Protein AF-A0A4S4N003-F1 (afdb_monomer_lite)

Radius of gyration: 46.29 Å; chains: 1; bounding box: 97×116×156 Å

Secondary structure (DSSP, 8-state):
---------PPPPTTS-----PPPPSSHHHHHHHHHHHHHHHHHHHHHHHHHHHSS-S--TT---THHHHHHHHHHHHHHHHHHHTT--PPPPHHHHHHHHTT--HHHHHHHHHHHHHHHHHHHHHHHHHHHHHHHHHHHHHHHH-GGGHHHHTT--------------------S-----------SHHHHHHHHHS-GGGS-HHHHHHHHHHHHHHHHHHHH-TT----SSS-GGGHHHHHHHHHHHTTSHHHHHHHTSHHHHHHHHHHHHHGGG-HHHHHHHHHHHHHHHHH-HHHHHHHHSTTT-HHHHHHHHHHHHHHHHHHHHHHHTS-GGGSS-SSS--------SSSS---TTSS--GGGGGGHHHHHHHHHHSPPPSSSSS-TTHHHHHHHHHHS---TTTHHHHS---S---------------------------------------------HHHHHHHHHHHGGG---------HHHHHHHHHHHHHHHHS-TT--TT-HHHHHHHHHH-SS-HHHHHHHHHHHHHHHHHH-HHHHHHHHHHHS-TT---SS-GGG-SSHHHHHHHHHH-SS-HHHHHHHHHHHHHHTTT-HHHHHHHH-HHHHHHHHHHTT--PPPPSS---SS-SB-TTSPBBPTTTSSB----------HHHHHHHHHHHHHHHHHHHHTTSS-GGG-HHHHHHHTT---

InterPro domains:
  IPR019145 Mediator complex, subunit Med10 [PF09748] (43-151)
  IPR019318 Guanine nucleotide exchange factor, Ric8 [PF10165] (312-704)
  IPR019318 Guanine nucleotide exchange factor, Ric8 [PTHR12425] (317-693)

Structure (mmCIF, N/CA/C/O backbone):
data_AF-A0A4S4N003-F1
#
_entry.id   AF-A0A4S4N003-F1
#
loop_
_atom_site.group_PDB
_atom_site.id
_atom_site.type_symbol
_atom_site.label_atom_id
_atom_site.label_alt_id
_atom_site.label_comp_id
_atom_site.label_asym_id
_atom_site.label_entity_id
_atom_site.label_seq_id
_atom_site.pdbx_PDB_ins_code
_atom_site.Cartn_x
_atom_site.Cartn_y
_atom_site.Cartn_z
_atom_site.occupancy
_atom_site.B_iso_or_equiv
_atom_site.auth_seq_id
_atom_site.auth_comp_id
_atom_site.auth_asym_id
_atom_site.auth_atom_id
_atom_site.pdbx_PDB_model_num
ATOM 1 N N . MET A 1 1 ? -37.767 -47.906 90.996 1.00 31.19 1 MET A N 1
ATOM 2 C CA . MET A 1 1 ? -36.639 -46.975 91.185 1.00 31.19 1 MET A CA 1
ATOM 3 C C . MET A 1 1 ? -36.224 -46.509 89.800 1.00 31.19 1 MET A C 1
ATOM 5 O O . MET A 1 1 ? -35.822 -47.370 89.038 1.00 31.19 1 MET A O 1
ATOM 9 N N . ALA A 1 2 ? -36.410 -45.209 89.522 1.00 26.70 2 ALA A N 1
ATOM 10 C CA . ALA A 1 2 ? -35.805 -44.383 88.459 1.00 26.70 2 ALA A CA 1
ATOM 11 C C . ALA A 1 2 ? -35.930 -44.838 86.980 1.00 26.70 2 ALA A C 1
ATOM 13 O O . ALA A 1 2 ? -35.682 -45.983 86.653 1.00 26.70 2 ALA A O 1
ATOM 14 N N . ALA A 1 3 ? -36.222 -43.992 85.994 1.00 27.50 3 ALA A N 1
ATOM 15 C CA . ALA A 1 3 ? -36.625 -42.592 85.953 1.00 27.50 3 ALA A CA 1
ATOM 16 C C . ALA A 1 3 ? -37.181 -42.321 84.541 1.00 27.50 3 ALA A C 1
ATOM 18 O O . ALA A 1 3 ? -36.653 -42.821 83.551 1.00 27.50 3 ALA A O 1
ATOM 19 N N . GLN A 1 4 ? -38.245 -41.522 84.472 1.00 32.38 4 GLN A N 1
ATOM 20 C CA . GLN A 1 4 ? -38.709 -40.854 83.258 1.00 32.38 4 GLN A CA 1
ATOM 21 C C . GLN A 1 4 ? -37.618 -39.907 82.738 1.00 32.38 4 GLN A C 1
ATOM 23 O O . GLN A 1 4 ? -37.072 -39.129 83.519 1.00 32.38 4 GLN A O 1
ATOM 28 N N . GLN A 1 5 ? -37.367 -39.907 81.428 1.00 30.58 5 GLN A N 1
ATOM 29 C CA . GLN A 1 5 ? -36.686 -38.806 80.744 1.00 30.58 5 GLN A CA 1
ATOM 30 C C . GLN A 1 5 ? -37.635 -38.160 79.729 1.00 30.58 5 GLN A C 1
ATOM 32 O O . GLN A 1 5 ? -37.908 -38.672 78.651 1.00 30.58 5 GLN A O 1
ATOM 37 N N . GLN A 1 6 ? -38.208 -37.065 80.225 1.00 30.73 6 GLN A N 1
ATOM 38 C CA . GLN A 1 6 ? -38.659 -35.830 79.587 1.00 30.73 6 GLN A CA 1
ATOM 39 C C . GLN A 1 6 ? -38.605 -35.733 78.050 1.00 30.73 6 GLN A C 1
ATOM 41 O O . GLN A 1 6 ? -37.542 -35.692 77.438 1.00 30.73 6 GLN A O 1
ATOM 46 N N . GLN A 1 7 ? -39.791 -35.513 77.472 1.00 33.12 7 GLN A N 1
ATOM 47 C CA . GLN A 1 7 ? -39.988 -34.728 76.254 1.00 33.12 7 GLN A CA 1
ATOM 48 C C . GLN A 1 7 ? -39.460 -33.304 76.475 1.00 33.12 7 GLN A C 1
ATOM 50 O O . GLN A 1 7 ? -40.021 -32.547 77.267 1.00 33.12 7 GLN A O 1
ATOM 55 N N . SER A 1 8 ? -38.407 -32.929 75.753 1.00 27.92 8 SER A N 1
ATOM 56 C CA . SER A 1 8 ? -38.026 -31.535 75.540 1.00 27.92 8 SER A CA 1
ATOM 57 C C . SER A 1 8 ? -38.509 -31.106 74.156 1.00 27.92 8 SER A C 1
ATOM 59 O O . SER A 1 8 ? -37.925 -31.476 73.141 1.00 27.92 8 SER A O 1
ATOM 61 N N . THR A 1 9 ? -39.589 -30.332 74.116 1.00 34.12 9 THR A N 1
ATOM 62 C CA . THR A 1 9 ? -40.033 -29.588 72.934 1.00 34.12 9 THR A CA 1
ATOM 63 C C . THR A 1 9 ? -39.041 -28.454 72.662 1.00 34.12 9 THR A C 1
ATOM 65 O O . THR A 1 9 ? -39.146 -27.379 73.259 1.00 34.12 9 THR A O 1
ATOM 68 N N . SER A 1 10 ? -38.049 -28.689 71.803 1.00 29.75 10 SER A N 1
ATOM 69 C CA . SER A 1 10 ? -37.233 -27.620 71.223 1.00 29.75 10 SER A CA 1
ATOM 70 C C . SER A 1 10 ? -38.053 -26.911 70.148 1.00 29.75 10 SER A C 1
ATOM 72 O O . SER A 1 10 ? -38.520 -27.546 69.209 1.00 29.75 10 SER A O 1
ATOM 74 N N . ARG A 1 11 ? -38.258 -25.604 70.328 1.00 32.06 11 ARG A N 1
ATOM 75 C CA . ARG A 1 11 ? -38.856 -24.709 69.333 1.00 32.06 11 ARG A CA 1
ATOM 76 C C . ARG A 1 11 ? -38.010 -24.732 68.059 1.00 32.06 11 ARG A C 1
ATOM 78 O O . ARG A 1 11 ? -36.801 -24.532 68.143 1.00 32.06 11 ARG A O 1
ATOM 85 N N . ASP A 1 12 ? -38.666 -24.968 66.929 1.00 31.75 12 ASP A N 1
ATOM 86 C CA . ASP A 1 12 ? -38.072 -24.941 65.597 1.00 31.75 12 ASP A CA 1
ATOM 87 C C . ASP A 1 12 ? -37.499 -23.554 65.269 1.00 31.75 12 ASP A C 1
ATOM 89 O O . ASP A 1 12 ? -38.150 -22.525 65.466 1.00 31.75 12 ASP A O 1
ATOM 93 N N . ASP A 1 13 ? -36.269 -23.549 64.764 1.00 32.66 13 ASP A N 1
ATOM 94 C CA . ASP A 1 13 ? -35.604 -22.395 64.167 1.00 32.66 13 ASP A CA 1
ATOM 95 C C . ASP A 1 13 ? -36.176 -22.174 62.748 1.00 32.66 13 ASP A C 1
ATOM 97 O O . ASP A 1 13 ? -36.113 -23.092 61.921 1.00 32.66 13 ASP A O 1
ATOM 101 N N . PRO A 1 14 ? -36.745 -20.997 62.422 1.00 43.06 14 PRO A N 1
ATOM 102 C CA . PRO A 1 14 ? -37.368 -20.743 61.120 1.00 43.06 14 PRO A CA 1
ATOM 103 C C . PRO A 1 14 ? -36.363 -20.626 59.957 1.00 43.06 14 PRO A C 1
ATOM 105 O O . PRO A 1 14 ? -36.783 -20.431 58.818 1.00 43.06 14 PRO A O 1
ATOM 108 N N . SER A 1 15 ? -35.054 -20.743 60.214 1.00 39.53 15 SER A N 1
ATOM 109 C CA . SER A 1 15 ? -33.994 -20.628 59.201 1.00 39.53 15 SER A CA 1
ATOM 110 C C . SER A 1 15 ? -33.442 -21.963 58.675 1.00 39.53 15 SER A C 1
ATOM 112 O O . SER A 1 15 ? -32.577 -21.968 57.798 1.00 39.53 15 SER A O 1
ATOM 114 N N . SER A 1 16 ? -33.950 -23.105 59.152 1.00 35.50 16 SER A N 1
ATOM 115 C CA . SER A 1 16 ? -33.524 -24.418 58.651 1.00 35.50 16 SER A CA 1
ATOM 116 C C . SER A 1 16 ? -34.203 -24.735 57.308 1.00 35.50 16 SER A C 1
ATOM 118 O O . SER A 1 16 ? -35.435 -24.657 57.225 1.00 35.50 16 SER A O 1
ATOM 120 N N . PRO A 1 17 ? -33.462 -25.097 56.239 1.00 40.06 17 PRO A N 1
ATOM 121 C CA . PRO A 1 17 ? -34.071 -25.498 54.981 1.00 40.06 17 PRO A CA 1
ATOM 122 C C . PRO A 1 17 ? -34.881 -26.770 55.229 1.00 40.06 17 PRO A C 1
ATOM 124 O O . PRO A 1 17 ? -34.338 -27.849 55.466 1.00 40.06 17 PRO A O 1
ATOM 127 N N . ARG A 1 18 ? -36.207 -26.612 55.215 1.00 41.72 18 ARG A N 1
ATOM 128 C CA . ARG A 1 18 ? -37.193 -27.691 55.268 1.00 41.72 18 ARG A CA 1
ATOM 129 C C . ARG A 1 18 ? -36.735 -28.802 54.321 1.00 41.72 18 ARG A C 1
ATOM 131 O O . ARG A 1 18 ? -36.457 -28.519 53.156 1.00 41.72 18 ARG A O 1
ATOM 138 N N . ALA A 1 19 ? -36.667 -30.042 54.806 1.00 35.19 19 ALA A N 1
ATOM 139 C CA . ALA A 1 19 ? -36.571 -31.190 53.917 1.00 35.19 19 ALA A CA 1
ATOM 140 C C . ALA A 1 19 ? -37.727 -31.070 52.919 1.00 35.19 19 ALA A C 1
ATOM 142 O O . ALA A 1 19 ? -38.893 -30.998 53.310 1.00 35.19 19 ALA A O 1
ATOM 143 N N . SER A 1 20 ? -37.384 -30.910 51.648 1.00 40.19 20 SER A N 1
ATOM 144 C CA . SER A 1 20 ? -38.323 -30.816 50.548 1.00 40.19 20 SER A CA 1
ATOM 145 C C . SER A 1 20 ? -39.110 -32.120 50.471 1.00 40.19 20 SER A C 1
ATOM 147 O O . SER A 1 20 ? -38.670 -33.084 49.855 1.00 40.19 20 SER A O 1
ATOM 149 N N . GLU A 1 21 ? -40.294 -32.158 51.077 1.00 44.03 21 GLU A N 1
ATOM 150 C CA . GLU A 1 21 ? -41.349 -33.068 50.640 1.00 44.03 21 GLU A CA 1
ATOM 151 C C . GLU A 1 21 ? -41.854 -32.539 49.296 1.00 44.03 21 GLU A C 1
ATOM 153 O O . GLU A 1 21 ? -42.837 -31.806 49.198 1.00 44.03 21 GLU A O 1
ATOM 158 N N . SER A 1 22 ? -41.094 -32.832 48.243 1.00 45.81 22 SER A N 1
ATOM 159 C CA . SER A 1 22 ? -41.600 -32.725 46.885 1.00 45.81 22 SER A CA 1
ATOM 160 C C . SER A 1 22 ? -42.724 -33.758 46.742 1.00 45.81 22 SER A C 1
ATOM 162 O O . SER A 1 22 ? -42.490 -34.925 47.061 1.00 45.81 22 SER A O 1
ATOM 164 N N . PRO A 1 23 ? -43.938 -33.376 46.304 1.00 53.94 23 PRO A N 1
ATOM 165 C CA . PRO A 1 23 ? -44.965 -34.360 45.983 1.00 53.94 23 PRO A CA 1
ATOM 166 C C . PRO A 1 23 ? -44.417 -35.330 44.927 1.00 53.94 23 PRO A C 1
ATOM 168 O O . PRO A 1 23 ? -43.674 -34.908 44.034 1.00 53.94 23 PRO A O 1
ATOM 171 N N . ALA A 1 24 ? -44.745 -36.621 45.052 1.00 51.81 24 ALA A N 1
ATOM 172 C CA . ALA A 1 24 ? -44.328 -37.629 44.081 1.00 51.81 24 ALA A CA 1
ATOM 173 C C . ALA A 1 24 ? -44.747 -37.173 42.669 1.00 51.81 24 ALA A C 1
ATOM 175 O O . ALA A 1 24 ? -45.884 -36.724 42.497 1.00 51.81 24 ALA A O 1
ATOM 176 N N . PRO A 1 25 ? -43.846 -37.211 41.673 1.00 54.75 25 PRO A N 1
ATOM 177 C CA . PRO A 1 25 ? -44.147 -36.685 40.350 1.00 54.75 25 PRO A CA 1
ATOM 178 C C . PRO A 1 25 ? -45.292 -37.484 39.710 1.00 54.75 25 PRO A C 1
ATOM 180 O O . PRO A 1 25 ? -45.171 -38.691 39.518 1.00 54.75 25 PRO A O 1
ATOM 183 N N . GLU A 1 26 ? -46.390 -36.812 39.346 1.00 58.97 26 GLU A N 1
ATOM 184 C CA . GLU A 1 26 ? -47.516 -37.382 38.580 1.00 58.97 26 GLU A CA 1
ATOM 185 C C . GLU A 1 26 ? -47.111 -37.615 37.109 1.00 58.97 26 GLU A C 1
ATOM 187 O O . GLU A 1 26 ? -47.584 -36.955 36.184 1.00 58.97 26 GLU A O 1
ATOM 192 N N . SER A 1 27 ? -46.147 -38.507 36.882 1.00 67.06 27 SER A N 1
ATOM 193 C CA . SER A 1 27 ? -45.537 -38.759 35.576 1.00 67.06 27 SER A CA 1
ATOM 194 C C . SER A 1 27 ? -45.166 -40.245 35.431 1.00 67.06 27 SER A C 1
ATOM 196 O O . SER A 1 27 ? -45.066 -40.939 36.444 1.00 67.06 27 SER A O 1
ATOM 198 N N . PRO A 1 28 ? -44.884 -40.755 34.212 1.00 70.94 28 PRO A N 1
ATOM 199 C CA . PRO A 1 28 ? -44.406 -42.133 33.998 1.00 70.94 28 PRO A CA 1
ATOM 200 C C . PRO A 1 28 ? -43.140 -42.496 34.806 1.00 70.94 28 PRO A C 1
ATOM 202 O O . PRO A 1 28 ? -42.778 -43.665 34.908 1.00 70.94 28 PRO A O 1
ATOM 205 N N . GLN A 1 29 ? -42.456 -41.510 35.399 1.00 73.06 29 GLN A N 1
ATOM 206 C CA . GLN A 1 29 ? -41.334 -41.718 36.317 1.00 73.06 29 GLN A CA 1
ATOM 207 C C . GLN A 1 29 ? -41.788 -42.168 37.715 1.00 73.06 29 GLN A C 1
ATOM 209 O O . GLN A 1 29 ? -41.093 -42.970 38.333 1.00 73.06 29 GLN A O 1
ATOM 214 N N . GLY A 1 30 ? -42.940 -41.693 38.200 1.00 77.31 30 GLY A N 1
ATOM 215 C CA . GLY A 1 30 ? -43.511 -42.119 39.482 1.00 77.31 30 GLY A CA 1
ATOM 216 C C . GLY A 1 30 ? -43.977 -43.577 39.445 1.00 77.31 30 GLY A C 1
ATOM 217 O O . GLY A 1 30 ? -43.723 -44.334 40.381 1.00 77.31 30 GLY A O 1
ATOM 218 N N . ASP A 1 31 ? -44.562 -44.004 38.323 1.00 80.06 31 ASP A N 1
ATOM 219 C CA . ASP A 1 31 ? -44.941 -45.406 38.100 1.00 80.06 31 ASP A CA 1
ATOM 220 C C . ASP A 1 31 ? -43.710 -46.330 38.064 1.00 80.06 31 ASP A C 1
ATOM 222 O O . ASP A 1 31 ? -43.720 -47.415 38.651 1.00 80.06 31 ASP A O 1
ATOM 226 N N . LEU A 1 32 ? -42.612 -45.881 37.437 1.00 83.06 32 LEU A N 1
ATOM 227 C CA . LEU A 1 32 ? -41.337 -46.604 37.456 1.00 83.06 32 LEU A CA 1
ATOM 228 C C . LEU A 1 32 ? -40.752 -46.698 38.872 1.00 83.06 32 LEU A C 1
ATOM 230 O O . LEU A 1 32 ? -40.249 -47.754 39.252 1.00 83.06 32 LEU A O 1
ATOM 234 N N . GLU A 1 33 ? -40.795 -45.614 39.649 1.00 82.75 33 GLU A N 1
ATOM 235 C CA . GLU A 1 33 ? -40.299 -45.597 41.028 1.00 82.75 33 GLU A CA 1
ATOM 236 C C . GLU A 1 33 ? -41.058 -46.604 41.904 1.00 82.75 33 GLU A C 1
ATOM 238 O O . GLU A 1 33 ? -40.442 -47.376 42.646 1.00 82.75 33 GLU A O 1
ATOM 243 N N . LEU A 1 34 ? -42.384 -46.668 41.754 1.00 84.25 34 LEU A N 1
ATOM 244 C CA . LEU A 1 34 ? -43.229 -47.622 42.466 1.00 84.25 34 LEU A CA 1
ATOM 245 C C . LEU A 1 34 ? -42.893 -49.077 42.096 1.00 84.25 34 LEU A C 1
ATOM 247 O O . LEU A 1 34 ? -42.756 -49.923 42.986 1.00 84.25 34 LEU A O 1
ATOM 251 N N . GLU A 1 35 ? -42.715 -49.373 40.806 1.00 86.94 35 GLU A N 1
ATOM 252 C CA . GLU A 1 35 ? -42.356 -50.717 40.331 1.00 86.94 35 GLU A CA 1
ATOM 253 C C . GLU A 1 35 ? -40.928 -51.127 40.727 1.00 86.94 35 GLU A C 1
ATOM 255 O O . GLU A 1 35 ? -40.702 -52.272 41.123 1.00 86.94 35 GLU A O 1
ATOM 260 N N . LEU A 1 36 ? -39.959 -50.205 40.722 1.00 86.31 36 LEU A N 1
ATOM 261 C CA . LEU A 1 36 ? -38.598 -50.465 41.214 1.00 86.31 36 LEU A CA 1
ATOM 262 C C . LEU A 1 36 ? -38.578 -50.750 42.720 1.00 86.31 36 LEU A C 1
ATOM 264 O O . LEU A 1 36 ? -37.888 -51.670 43.172 1.00 86.31 36 LEU A O 1
ATOM 268 N N . MET A 1 37 ? -39.364 -50.008 43.501 1.00 86.19 37 MET A N 1
ATOM 269 C CA . MET A 1 37 ? -39.533 -50.260 44.934 1.00 86.19 37 MET A CA 1
ATOM 270 C C . MET A 1 37 ? -40.215 -51.618 45.181 1.00 86.19 37 MET A C 1
ATOM 272 O O . MET A 1 37 ? -39.829 -52.370 46.083 1.00 86.19 37 MET A O 1
ATOM 276 N N . GLY A 1 38 ? -41.194 -51.975 44.343 1.00 86.69 38 GLY A N 1
ATOM 277 C CA . GLY A 1 38 ? -41.829 -53.294 44.314 1.00 86.69 38 GLY A CA 1
ATOM 278 C C . GLY A 1 38 ? -40.834 -54.421 44.021 1.00 86.69 38 GLY A C 1
ATOM 279 O O . GLY A 1 38 ? -40.773 -55.401 44.768 1.00 86.69 38 GLY A O 1
ATOM 280 N N . LEU A 1 39 ? -39.987 -54.249 43.002 1.00 90.75 39 LEU A N 1
ATOM 281 C CA . LEU A 1 39 ? -38.930 -55.190 42.637 1.00 90.75 39 LEU A CA 1
ATOM 282 C C . LEU A 1 39 ? -37.924 -55.383 43.779 1.00 90.75 39 LEU A C 1
ATOM 284 O O . LEU A 1 39 ? -37.603 -56.522 44.119 1.00 90.75 39 LEU A O 1
ATOM 288 N N . ALA A 1 40 ? -37.452 -54.301 44.404 1.00 87.75 40 ALA A N 1
ATOM 289 C CA . ALA A 1 40 ? -36.520 -54.375 45.530 1.00 87.75 40 ALA A CA 1
ATOM 290 C C . ALA A 1 40 ? -37.105 -55.197 46.693 1.00 87.75 40 ALA A C 1
ATOM 292 O O . ALA A 1 40 ? -36.450 -56.104 47.219 1.00 87.75 40 ALA A O 1
ATOM 293 N N . ASN A 1 41 ? -38.375 -54.956 47.032 1.00 88.06 41 ASN A N 1
ATOM 294 C CA . ASN A 1 41 ? -39.098 -55.746 48.027 1.00 88.06 41 ASN A CA 1
ATOM 295 C C . ASN A 1 41 ? -39.280 -57.209 47.591 1.00 88.06 41 ASN A C 1
ATOM 297 O O . ASN A 1 41 ? -39.139 -58.121 48.408 1.00 88.06 41 ASN A O 1
ATOM 301 N N . ALA A 1 42 ? -39.567 -57.470 46.314 1.00 87.81 42 ALA A N 1
ATOM 302 C CA . ALA A 1 42 ? -39.702 -58.823 45.779 1.00 87.81 42 ALA A CA 1
ATOM 303 C C . ALA A 1 42 ? -38.379 -59.608 45.845 1.00 87.81 42 ALA A C 1
ATOM 305 O O . ALA A 1 42 ? -38.386 -60.775 46.241 1.00 87.81 42 ALA A O 1
ATOM 306 N N . VAL A 1 43 ? -37.247 -58.966 45.541 1.00 87.94 43 VAL A N 1
ATOM 307 C CA . VAL A 1 43 ? -35.898 -59.547 45.647 1.00 87.94 43 VAL A CA 1
ATOM 308 C C . VAL A 1 43 ? -35.521 -59.809 47.106 1.00 87.94 43 VAL A C 1
ATOM 310 O O . VAL A 1 43 ? -35.019 -60.887 47.424 1.00 87.94 43 VAL A O 1
ATOM 313 N N . TYR A 1 44 ? -35.829 -58.886 48.019 1.00 87.88 44 TYR A N 1
ATOM 314 C CA . TYR A 1 44 ? -35.621 -59.095 49.455 1.00 87.88 44 TYR A CA 1
ATOM 315 C C . TYR A 1 44 ? -36.453 -60.275 49.990 1.00 87.88 44 TYR A C 1
ATOM 317 O O . TYR A 1 44 ? -35.947 -61.162 50.688 1.00 87.88 44 TYR A O 1
ATOM 325 N N . ASN A 1 45 ? -37.727 -60.346 49.598 1.00 85.56 45 ASN A N 1
ATOM 326 C CA . ASN A 1 45 ? -38.625 -61.450 49.940 1.00 85.56 45 ASN A CA 1
ATOM 327 C C . ASN A 1 45 ? -38.173 -62.782 49.323 1.00 85.56 45 ASN A C 1
ATOM 329 O O . ASN A 1 45 ? -38.327 -63.837 49.940 1.00 85.56 45 ASN A O 1
ATOM 333 N N . LEU A 1 46 ? -37.595 -62.761 48.121 1.00 87.19 46 LEU A N 1
ATOM 334 C CA . LEU A 1 46 ? -36.985 -63.936 47.508 1.00 87.19 46 LEU A CA 1
ATOM 335 C C . LEU A 1 46 ? -35.759 -64.392 48.309 1.00 87.19 46 LEU A C 1
ATOM 337 O O . LEU A 1 46 ? -35.676 -65.570 48.641 1.00 87.19 46 LEU A O 1
ATOM 341 N N . GLY A 1 47 ? -34.860 -63.477 48.682 1.00 82.88 47 GLY A N 1
ATOM 342 C CA . GLY A 1 47 ? -33.670 -63.785 49.482 1.00 82.88 47 GLY A CA 1
ATOM 343 C C . GLY A 1 47 ? -34.015 -64.427 50.828 1.00 82.88 47 GLY A C 1
ATOM 344 O O . GLY A 1 47 ? -33.492 -65.488 51.166 1.00 82.88 47 GLY A O 1
ATOM 345 N N . THR A 1 48 ? -34.972 -63.852 51.558 1.00 83.12 48 THR A N 1
ATOM 346 C CA . THR A 1 48 ? -35.463 -64.431 52.822 1.00 83.12 48 THR A CA 1
ATOM 347 C C . THR A 1 48 ? -36.148 -65.787 52.617 1.00 83.12 48 THR A C 1
ATOM 349 O O . THR A 1 48 ? -35.952 -66.702 53.416 1.00 83.12 48 THR A O 1
ATOM 352 N N . THR A 1 49 ? -36.897 -65.970 51.524 1.00 80.94 49 THR A N 1
ATOM 353 C CA . THR A 1 49 ? -37.531 -67.259 51.189 1.00 80.94 49 THR A CA 1
ATOM 354 C C . THR A 1 49 ? -36.499 -68.330 50.826 1.00 80.94 49 THR A C 1
ATOM 356 O O . THR A 1 49 ? -36.647 -69.471 51.247 1.00 80.94 49 THR A O 1
ATOM 359 N N . VAL A 1 50 ? -35.432 -67.983 50.102 1.00 80.81 50 VAL A N 1
ATOM 360 C CA . VAL A 1 50 ? -34.341 -68.911 49.755 1.00 80.81 50 VAL A CA 1
ATOM 361 C C . VAL A 1 50 ? -33.599 -69.372 51.008 1.00 80.81 50 VAL A C 1
ATOM 363 O O . VAL A 1 50 ? -33.373 -70.567 51.170 1.00 80.81 50 VAL A O 1
ATOM 366 N N . VAL A 1 51 ? -33.283 -68.458 51.930 1.00 79.38 51 VAL A N 1
ATOM 367 C CA . VAL A 1 51 ? -32.665 -68.809 53.222 1.00 79.38 51 VAL A CA 1
ATOM 368 C C . VAL A 1 51 ? -33.589 -69.716 54.047 1.00 79.38 51 VAL A C 1
ATOM 370 O O . VAL A 1 51 ? -33.136 -70.710 54.614 1.00 79.38 51 VAL A O 1
ATOM 373 N N . ASN A 1 52 ? -34.894 -69.435 54.064 1.00 73.31 52 ASN A N 1
ATOM 374 C CA . ASN A 1 52 ? -35.886 -70.252 54.770 1.00 73.31 52 ASN A CA 1
ATOM 375 C C . ASN A 1 52 ? -36.114 -71.638 54.136 1.00 73.31 52 ASN A C 1
ATOM 377 O O . ASN A 1 52 ? -36.379 -72.597 54.856 1.00 73.31 52 ASN A O 1
ATOM 381 N N . ASP A 1 53 ? -36.017 -71.765 52.811 1.00 72.19 53 ASP A N 1
ATOM 382 C CA . ASP A 1 53 ? -36.148 -73.048 52.106 1.00 72.19 53 ASP A CA 1
ATOM 383 C C . ASP A 1 53 ? -34.843 -73.871 52.151 1.00 72.19 53 ASP A C 1
ATOM 385 O O . ASP A 1 53 ? -34.903 -75.097 52.082 1.00 72.19 53 ASP A O 1
ATOM 389 N N . LEU A 1 54 ? -33.673 -73.234 52.310 1.00 68.75 54 LEU A N 1
ATOM 390 C CA . LEU A 1 54 ? -32.381 -73.907 52.534 1.00 68.75 54 LEU A CA 1
ATOM 391 C C . LEU A 1 54 ? -32.228 -74.446 53.964 1.00 68.75 54 LEU A C 1
ATOM 393 O O . LEU A 1 54 ? -31.537 -75.439 54.172 1.00 68.75 54 LEU A O 1
ATOM 397 N N . THR A 1 55 ? -32.861 -73.799 54.944 1.00 67.50 55 THR A N 1
ATOM 398 C CA . THR A 1 55 ? -32.788 -74.175 56.368 1.00 67.50 55 THR A CA 1
ATOM 399 C C . THR A 1 55 ? -33.851 -75.195 56.795 1.00 67.50 55 THR A C 1
ATOM 401 O O . THR A 1 55 ? -33.757 -75.743 57.892 1.00 67.50 55 THR A O 1
ATOM 404 N N . LYS A 1 56 ? -34.853 -75.492 55.952 1.00 63.72 56 LYS A N 1
ATOM 405 C CA . LYS A 1 56 ? -35.889 -76.501 56.232 1.00 63.72 56 LYS A CA 1
ATOM 406 C C . LYS A 1 56 ? -35.469 -77.890 55.741 1.00 63.72 56 LYS A C 1
ATOM 408 O O . LYS A 1 56 ? -35.374 -78.132 54.540 1.00 63.72 56 LYS A O 1
ATOM 413 N N . GLU A 1 57 ? -35.285 -78.819 56.678 1.00 53.28 57 GLU A N 1
ATOM 414 C CA . GLU A 1 57 ? -35.097 -80.242 56.378 1.00 53.28 57 GLU A CA 1
ATOM 415 C C . GLU A 1 57 ? -36.336 -80.868 55.706 1.00 53.28 57 GLU A C 1
ATOM 417 O O . GLU A 1 57 ? -37.480 -80.449 55.894 1.00 53.28 57 GLU A O 1
ATOM 422 N N . LYS A 1 58 ? -36.073 -81.880 54.876 1.00 56.19 58 LYS A N 1
ATOM 423 C CA . LYS A 1 58 ? -36.892 -82.417 53.775 1.00 56.19 58 LYS A CA 1
ATOM 424 C C . LYS A 1 58 ? -38.152 -83.206 54.193 1.00 56.19 58 LYS A C 1
ATOM 426 O O . LYS A 1 58 ? -38.741 -83.878 53.350 1.00 56.19 58 LYS A O 1
ATOM 431 N N . ASP A 1 59 ? -38.604 -83.106 55.443 1.00 49.34 59 ASP A N 1
ATOM 432 C CA . ASP A 1 59 ? -39.490 -84.109 56.062 1.00 49.34 59 ASP A CA 1
ATOM 433 C C . ASP A 1 59 ? -40.947 -83.667 56.304 1.00 49.34 59 ASP A C 1
ATOM 435 O O . ASP A 1 59 ? -41.621 -84.158 57.210 1.00 49.34 59 ASP A O 1
ATOM 439 N N . LYS A 1 60 ? -41.502 -82.779 55.463 1.00 54.66 60 LYS A N 1
ATOM 440 C CA . LYS A 1 60 ? -42.965 -82.561 55.411 1.00 54.66 60 LYS A CA 1
ATOM 441 C C . LYS A 1 60 ? -43.533 -82.756 53.999 1.00 54.66 60 LYS A C 1
ATOM 443 O O . LYS A 1 60 ? -43.370 -81.871 53.154 1.00 54.66 60 LYS A O 1
ATOM 448 N N . PRO A 1 61 ? -44.242 -83.873 53.729 1.00 44.66 61 PRO A N 1
ATOM 449 C CA . PRO A 1 61 ? -44.877 -84.103 52.439 1.00 44.66 61 PRO A CA 1
ATOM 450 C C . PRO A 1 61 ? -46.063 -83.139 52.289 1.00 44.66 61 PRO A C 1
ATOM 452 O O . PRO A 1 61 ? -47.038 -83.220 53.030 1.00 44.66 61 PRO A O 1
ATOM 455 N N . GLY A 1 62 ? -45.939 -82.181 51.365 1.00 55.50 62 GLY A N 1
ATOM 456 C CA . GLY A 1 62 ? -46.964 -81.170 51.059 1.00 55.50 62 GLY A CA 1
ATOM 457 C C . GLY A 1 62 ? -46.494 -79.711 51.137 1.00 55.50 62 GLY A C 1
ATOM 458 O O . GLY A 1 62 ? -47.197 -78.823 50.664 1.00 55.50 62 GLY A O 1
ATOM 459 N N . GLY A 1 63 ? -45.300 -79.437 51.678 1.00 54.97 63 GLY A N 1
ATOM 460 C CA . GLY A 1 63 ? -44.708 -78.094 51.677 1.00 54.97 63 GLY A CA 1
ATOM 461 C C . GLY A 1 63 ? -43.972 -77.801 50.370 1.00 54.97 63 GLY A C 1
ATOM 462 O O . GLY A 1 63 ? -42.761 -77.980 50.299 1.00 54.97 63 GLY A O 1
ATOM 463 N N . GLY A 1 64 ? -44.688 -77.393 49.319 1.00 59.78 64 GLY A N 1
ATOM 464 C CA . GLY A 1 64 ? -44.059 -76.982 48.059 1.00 59.78 64 GLY A CA 1
ATOM 465 C C . GLY A 1 64 ? -43.062 -75.834 48.273 1.00 59.78 64 GLY A C 1
ATOM 466 O O . GLY A 1 64 ? -43.355 -74.894 49.013 1.00 59.78 64 GLY A O 1
ATOM 467 N N . LYS A 1 65 ? -41.888 -75.906 47.631 1.00 64.06 65 LYS A N 1
ATOM 468 C CA . LYS A 1 65 ? -40.868 -74.844 47.673 1.00 64.06 65 LYS A CA 1
ATOM 469 C C . LYS A 1 65 ? -41.473 -73.536 47.157 1.00 64.06 65 LYS A C 1
ATOM 471 O O . LYS A 1 65 ? -41.874 -73.461 45.996 1.00 64.06 65 LYS A O 1
ATOM 476 N N . GLN A 1 66 ? -41.540 -72.510 48.004 1.00 69.69 66 GLN A N 1
ATOM 477 C CA . GLN A 1 66 ? -42.166 -71.225 47.653 1.00 69.69 66 GLN A CA 1
ATOM 478 C C . GLN A 1 66 ? -41.246 -70.332 46.816 1.00 69.69 66 GLN A C 1
ATOM 480 O O . GLN A 1 66 ? -41.703 -69.343 46.241 1.00 69.69 66 GLN A O 1
ATOM 485 N N . VAL A 1 67 ? -39.966 -70.704 46.697 1.00 76.56 67 VAL A N 1
ATOM 486 C CA . VAL A 1 67 ? -38.974 -69.992 45.881 1.00 76.56 67 VAL A CA 1
ATOM 487 C C . VAL A 1 67 ? -39.456 -69.806 44.442 1.00 76.56 67 VAL A C 1
ATOM 489 O O . VAL A 1 67 ? -39.356 -68.700 43.928 1.00 76.56 67 VAL A O 1
ATOM 492 N N . GLY A 1 68 ? -40.058 -70.822 43.811 1.00 78.62 68 GLY A N 1
ATOM 493 C CA . GLY A 1 68 ? -40.538 -70.708 42.424 1.00 78.62 68 GLY A CA 1
ATOM 494 C C . GLY A 1 68 ? -41.591 -69.608 42.233 1.00 78.62 68 GLY A C 1
ATOM 495 O O . GLY A 1 68 ? -41.516 -68.833 41.285 1.00 78.62 68 GLY A O 1
ATOM 496 N N . LEU A 1 69 ? -42.525 -69.475 43.181 1.00 80.62 69 LEU A N 1
ATOM 497 C CA . LEU A 1 69 ? -43.542 -68.419 43.155 1.00 80.62 69 LEU A CA 1
ATOM 498 C C . LEU A 1 69 ? -42.916 -67.029 43.356 1.00 80.62 69 LEU A C 1
ATOM 500 O O . LEU A 1 69 ? -43.304 -66.071 42.694 1.00 80.62 69 LEU A O 1
ATOM 504 N N . ARG A 1 70 ? -41.923 -66.915 44.246 1.00 82.88 70 ARG A N 1
ATOM 505 C CA . ARG A 1 70 ? -41.207 -65.653 44.495 1.00 82.88 70 ARG A CA 1
ATOM 506 C C . ARG A 1 70 ? -40.336 -65.238 43.310 1.00 82.88 70 ARG A C 1
ATOM 508 O O . ARG A 1 70 ? -40.302 -64.056 42.992 1.00 82.88 70 ARG A O 1
ATOM 515 N N . VAL A 1 71 ? -39.703 -66.196 42.630 1.00 85.75 71 VAL A N 1
ATOM 516 C CA . VAL A 1 71 ? -38.968 -65.960 41.379 1.00 85.75 71 VAL A CA 1
ATOM 517 C C . VAL A 1 71 ? -39.915 -65.438 40.301 1.00 85.75 71 VAL A C 1
ATOM 519 O O . VAL A 1 71 ? -39.605 -64.430 39.678 1.00 85.75 71 VAL A O 1
ATOM 522 N N . ASN A 1 72 ? -41.097 -66.040 40.140 1.00 86.44 72 ASN A N 1
ATOM 523 C CA . ASN A 1 72 ? -42.095 -65.545 39.187 1.00 86.44 72 ASN A CA 1
ATOM 524 C C . ASN A 1 72 ? -42.550 -64.112 39.501 1.00 86.44 72 ASN A C 1
ATOM 526 O O . ASN A 1 72 ? -42.722 -63.324 38.580 1.00 86.44 72 ASN A O 1
ATOM 530 N N . ASN A 1 73 ? -42.674 -63.732 40.777 1.00 86.56 73 ASN A N 1
ATOM 531 C CA . ASN A 1 73 ? -42.985 -62.345 41.142 1.00 86.56 73 ASN A CA 1
ATOM 532 C C . ASN A 1 73 ? -41.863 -61.372 40.746 1.00 86.56 73 ASN A C 1
ATOM 534 O O . ASN A 1 73 ? -42.151 -60.302 40.222 1.00 86.56 73 ASN A O 1
ATOM 538 N N . VAL A 1 74 ? -40.593 -61.747 40.941 1.00 88.88 74 VAL A N 1
ATOM 539 C CA . VAL A 1 74 ? -39.445 -60.939 40.487 1.00 88.88 74 VAL A CA 1
ATOM 540 C C . VAL A 1 74 ? -39.430 -60.821 38.960 1.00 88.88 74 VAL A C 1
ATOM 542 O O . VAL A 1 74 ? -39.235 -59.728 38.439 1.00 88.88 74 VAL A O 1
ATOM 545 N N . ILE A 1 75 ? -39.690 -61.919 38.241 1.00 89.69 75 ILE A N 1
ATOM 546 C CA . ILE A 1 75 ? -39.783 -61.923 36.772 1.00 89.69 75 ILE A CA 1
ATOM 547 C C . ILE A 1 75 ? -40.918 -61.009 36.294 1.00 89.69 75 ILE A C 1
ATOM 549 O O . ILE A 1 75 ? -40.716 -60.251 35.352 1.00 89.69 75 ILE A O 1
ATOM 553 N N . ASN A 1 76 ? -42.078 -61.030 36.956 1.00 90.06 76 ASN A N 1
ATOM 554 C CA . ASN A 1 76 ? -43.205 -60.162 36.609 1.00 90.06 76 ASN A CA 1
ATOM 555 C C . ASN A 1 76 ? -42.863 -58.675 36.794 1.00 90.06 76 ASN A C 1
ATOM 557 O O . ASN A 1 76 ? -43.143 -57.881 35.902 1.00 90.06 76 ASN A O 1
ATOM 561 N N . HIS A 1 77 ? -42.202 -58.298 37.895 1.00 89.88 77 HIS A N 1
ATOM 562 C CA . HIS A 1 77 ? -41.745 -56.916 38.091 1.00 89.88 77 HIS A CA 1
ATOM 563 C C . HIS A 1 77 ? -40.691 -56.499 37.051 1.00 89.88 77 HIS A C 1
ATOM 565 O O . HIS A 1 77 ? -40.769 -55.401 36.508 1.00 89.88 77 HIS A O 1
ATOM 571 N N . LEU A 1 78 ? -39.743 -57.380 36.703 1.00 89.56 78 LEU A N 1
ATOM 572 C CA . LEU A 1 78 ? -38.768 -57.113 35.634 1.00 89.56 78 LEU A CA 1
ATOM 573 C C . LEU A 1 78 ? -39.441 -56.940 34.263 1.00 89.56 78 LEU A C 1
ATOM 575 O O . LEU A 1 78 ? -39.062 -56.047 33.511 1.00 89.56 78 LEU A O 1
ATOM 579 N N . ALA A 1 79 ? -40.457 -57.750 33.952 1.00 88.62 79 ALA A N 1
ATOM 580 C CA . ALA A 1 79 ? -41.227 -57.631 32.715 1.00 88.62 79 ALA A CA 1
ATOM 581 C C . ALA A 1 79 ? -42.040 -56.325 32.661 1.00 88.62 79 ALA A C 1
ATOM 583 O O . ALA A 1 79 ? -42.131 -55.693 31.610 1.00 88.62 79 ALA A O 1
ATOM 584 N N . ASN A 1 80 ? -42.603 -55.884 33.789 1.00 87.12 80 ASN A N 1
ATOM 585 C CA . ASN A 1 80 ? -43.298 -54.599 33.875 1.00 87.12 80 ASN A CA 1
ATOM 586 C C . ASN A 1 80 ? -42.337 -53.420 33.662 1.00 87.12 80 ASN A C 1
ATOM 588 O O . ASN A 1 80 ? -42.658 -52.504 32.908 1.00 87.12 80 ASN A O 1
ATOM 592 N N . ILE A 1 81 ? -41.142 -53.468 34.259 1.00 87.25 81 ILE A N 1
ATOM 593 C CA . ILE A 1 81 ? -40.106 -52.439 34.080 1.00 87.25 81 ILE A CA 1
ATOM 594 C C . ILE A 1 81 ? -39.641 -52.364 32.618 1.00 87.25 81 ILE A C 1
ATOM 596 O O . ILE A 1 81 ? -39.472 -51.265 32.093 1.00 87.25 81 ILE A O 1
ATOM 600 N N . ASP A 1 82 ? -39.484 -53.501 31.934 1.00 86.19 82 ASP A N 1
ATOM 601 C CA . ASP A 1 82 ? -39.105 -53.534 30.514 1.00 86.19 82 ASP A CA 1
ATOM 602 C C . ASP A 1 82 ? -40.175 -52.886 29.617 1.00 86.19 82 ASP A C 1
ATOM 604 O O . ASP A 1 82 ? -39.855 -52.082 28.739 1.00 86.19 82 ASP A O 1
ATOM 608 N N . ASN A 1 83 ? -41.461 -53.125 29.901 1.00 86.19 83 ASN A N 1
ATOM 609 C CA . ASN A 1 83 ? -42.564 -52.446 29.213 1.00 86.19 83 ASN A CA 1
ATOM 610 C C . ASN A 1 83 ? -42.587 -50.929 29.485 1.00 86.19 83 ASN A C 1
ATOM 612 O O . ASN A 1 83 ? -42.829 -50.143 28.566 1.00 86.19 83 ASN A O 1
ATOM 616 N N . LEU A 1 84 ? -42.310 -50.508 30.725 1.00 83.44 84 LEU A N 1
ATOM 617 C CA . LEU A 1 84 ? -42.234 -49.091 31.108 1.00 83.44 84 LEU A CA 1
ATOM 618 C C . LEU A 1 84 ? -41.019 -48.382 30.492 1.00 83.44 84 LEU A C 1
ATOM 620 O O . LEU A 1 84 ? -41.097 -47.192 30.189 1.00 83.44 84 LEU A O 1
ATOM 624 N N . SER A 1 85 ? -39.921 -49.104 30.240 1.00 79.50 85 SER A N 1
ATOM 625 C CA . SER A 1 85 ? -38.698 -48.542 29.651 1.00 79.50 85 SER A CA 1
ATOM 626 C C . SER A 1 85 ? -38.947 -47.853 28.302 1.00 79.50 85 SER A C 1
ATOM 628 O O . SER A 1 85 ? -38.344 -46.820 28.017 1.00 79.50 85 SER A O 1
ATOM 630 N N . GLN A 1 86 ? -39.902 -48.353 27.509 1.00 80.62 86 GLN A N 1
ATOM 631 C CA . GLN A 1 86 ? -40.261 -47.789 26.202 1.00 80.62 86 GLN A CA 1
ATOM 632 C C . GLN A 1 86 ? -40.918 -46.403 26.303 1.00 80.62 86 GLN A C 1
ATOM 634 O O . GLN A 1 86 ? -40.926 -45.653 25.328 1.00 80.62 86 GLN A O 1
ATOM 639 N N . GLN A 1 87 ? -41.473 -46.055 27.467 1.00 78.94 87 GLN A N 1
ATOM 640 C CA . GLN A 1 87 ? -42.221 -44.814 27.695 1.00 78.94 87 GLN A CA 1
ATOM 641 C C . GLN A 1 87 ? -41.373 -43.724 28.367 1.00 78.94 87 GLN A C 1
ATOM 643 O O . GLN A 1 87 ? -41.804 -42.574 28.461 1.00 78.94 87 GLN A O 1
ATOM 648 N N . ILE A 1 88 ? -40.156 -44.052 28.810 1.00 77.81 88 ILE A N 1
ATOM 649 C CA . ILE A 1 88 ? -39.294 -43.144 29.567 1.00 77.81 88 ILE A CA 1
ATOM 650 C C . ILE A 1 88 ? -38.190 -42.611 28.660 1.00 77.81 88 ILE A C 1
ATOM 652 O O . ILE A 1 88 ? -37.245 -43.303 28.301 1.00 77.81 88 ILE A O 1
ATOM 656 N N . THR A 1 89 ? -38.294 -41.332 28.306 1.00 75.31 89 THR A N 1
ATOM 657 C CA . THR A 1 89 ? -37.329 -40.635 27.433 1.00 75.31 89 THR A CA 1
ATOM 658 C C . THR A 1 89 ? -36.263 -39.867 28.222 1.00 75.31 89 THR A C 1
ATOM 660 O O . THR A 1 89 ? -35.537 -39.040 27.673 1.00 75.31 89 THR A O 1
ATOM 663 N N . THR A 1 90 ? -36.202 -40.069 29.540 1.00 74.25 90 THR A N 1
ATOM 664 C CA . THR A 1 90 ? -35.357 -39.279 30.435 1.00 74.25 90 THR A CA 1
ATOM 665 C C . THR A 1 90 ? -33.886 -39.625 30.242 1.00 74.25 90 THR A C 1
ATOM 667 O O . THR A 1 90 ? -33.457 -40.756 30.449 1.00 74.25 90 THR A O 1
ATOM 670 N N . MET A 1 91 ? -33.098 -38.621 29.870 1.00 73.69 91 MET A N 1
ATOM 671 C CA . MET A 1 91 ? -31.660 -38.766 29.681 1.00 73.69 91 MET A CA 1
ATOM 672 C C . MET A 1 91 ? -30.947 -38.749 31.035 1.00 73.69 91 MET A C 1
ATOM 674 O O . MET A 1 91 ? -31.025 -37.762 31.766 1.00 73.69 91 MET A O 1
ATOM 678 N N . VAL A 1 92 ? -30.219 -39.820 31.353 1.00 75.94 92 VAL A N 1
ATOM 679 C CA . VAL A 1 92 ? -29.379 -39.892 32.556 1.00 75.94 92 VAL A CA 1
ATOM 680 C C . VAL A 1 92 ? -27.962 -39.420 32.211 1.00 75.94 92 VAL A C 1
ATOM 682 O O . VAL A 1 92 ? -27.363 -39.927 31.260 1.00 75.94 92 VAL A O 1
ATOM 685 N N . PRO A 1 93 ? -27.382 -38.459 32.953 1.00 78.62 93 PRO A N 1
ATOM 686 C CA . PRO A 1 93 ? -26.010 -38.027 32.719 1.00 78.62 93 PRO A CA 1
ATOM 687 C C . PRO A 1 93 ? -25.010 -39.173 32.919 1.00 78.62 93 PRO A C 1
ATOM 689 O O . PRO A 1 93 ? -24.999 -39.816 33.967 1.00 78.62 93 PRO A O 1
ATOM 692 N N . MET A 1 94 ? -24.091 -39.362 31.966 1.00 79.06 94 MET A N 1
ATOM 693 C CA . MET A 1 94 ? -23.051 -40.406 32.036 1.00 79.06 94 MET A CA 1
ATOM 694 C C . MET A 1 94 ? -22.175 -40.331 33.297 1.00 79.06 94 MET A C 1
ATOM 696 O O . MET A 1 94 ? -21.671 -41.351 33.751 1.00 79.06 94 MET A O 1
ATOM 700 N N . GLN A 1 95 ? -22.012 -39.145 33.895 1.00 76.69 95 GLN A N 1
ATOM 701 C CA . GLN A 1 95 ? -21.284 -38.986 35.161 1.00 76.69 95 GLN A CA 1
ATOM 702 C C . GLN A 1 95 ? -21.957 -39.706 36.335 1.00 76.69 95 GLN A C 1
ATOM 704 O O . GLN A 1 95 ? -21.258 -40.211 37.204 1.00 76.69 95 GLN A O 1
ATOM 709 N N . VAL A 1 96 ? -23.292 -39.777 36.360 1.00 80.44 96 VAL A N 1
ATOM 710 C CA . VAL A 1 96 ? -24.025 -40.512 37.402 1.00 80.44 96 VAL A CA 1
ATOM 711 C C . VAL A 1 96 ? -23.730 -42.007 37.274 1.00 80.44 96 VAL A C 1
ATOM 713 O O . VAL A 1 96 ? -23.443 -42.657 38.272 1.00 80.44 96 VAL A O 1
ATOM 716 N N . LEU A 1 97 ? -23.730 -42.528 36.042 1.00 78.62 97 LEU A N 1
ATOM 717 C CA . LEU A 1 97 ? -23.411 -43.930 35.755 1.00 78.62 97 LEU A CA 1
ATOM 718 C C . LEU A 1 97 ? -21.961 -44.268 36.129 1.00 78.62 97 LEU A C 1
ATOM 720 O O . LEU A 1 97 ? -21.723 -45.261 36.802 1.00 78.62 97 LEU A O 1
ATOM 724 N N . ALA A 1 98 ? -21.010 -43.392 35.798 1.00 81.75 98 ALA A N 1
ATOM 725 C CA . ALA A 1 98 ? -19.606 -43.578 36.158 1.00 81.75 98 ALA A CA 1
ATOM 726 C C . ALA A 1 98 ? -19.360 -43.580 37.682 1.00 81.75 98 ALA A C 1
ATOM 728 O O . ALA A 1 98 ? -18.507 -44.316 38.170 1.00 81.75 98 ALA A O 1
ATOM 729 N N . GLU A 1 99 ? -20.085 -42.769 38.460 1.00 78.50 99 GLU A N 1
ATOM 730 C CA . GLU A 1 99 ? -19.985 -42.793 39.929 1.00 78.50 99 GLU A CA 1
ATOM 731 C C . GLU A 1 99 ? -20.608 -44.069 40.520 1.00 78.50 99 GLU A C 1
ATOM 733 O O . GLU A 1 99 ? -20.064 -44.618 41.478 1.00 78.50 99 GLU A O 1
ATOM 738 N N . ILE A 1 100 ? -21.690 -44.583 39.919 1.00 80.50 100 ILE A N 1
ATOM 739 C CA . ILE A 1 100 ? -22.288 -45.873 40.297 1.00 80.50 100 ILE A CA 1
ATOM 740 C C . ILE A 1 100 ? -21.305 -47.021 40.026 1.00 80.50 100 ILE A C 1
ATOM 742 O O . ILE A 1 100 ? -21.089 -47.846 40.915 1.00 80.50 100 ILE A O 1
ATOM 746 N N . ASP A 1 101 ? -20.649 -47.036 38.861 1.00 83.81 101 ASP A N 1
ATOM 747 C CA . ASP A 1 101 ? -19.611 -48.024 38.521 1.00 83.81 101 ASP A CA 1
ATOM 748 C C . ASP A 1 101 ? -18.435 -47.979 39.513 1.00 83.81 101 ASP A C 1
ATOM 750 O O . ASP A 1 101 ? -17.878 -49.010 39.893 1.00 83.81 101 ASP A O 1
ATOM 754 N N . ASN A 1 102 ? -18.108 -46.786 40.016 1.00 85.38 102 ASN A N 1
ATOM 755 C CA . ASN A 1 102 ? -17.091 -46.571 41.047 1.00 85.38 102 ASN A CA 1
ATOM 756 C C . ASN A 1 102 ? -17.599 -46.806 42.486 1.00 85.38 102 ASN A C 1
ATOM 758 O O . ASN A 1 102 ? -16.922 -46.435 43.447 1.00 85.38 102 ASN A O 1
ATOM 762 N N . SER A 1 103 ? -18.769 -47.436 42.661 1.00 81.38 103 SER A N 1
ATOM 763 C CA . SER A 1 103 ? -19.382 -47.745 43.966 1.00 81.38 103 SER A CA 1
ATOM 764 C C . SER A 1 103 ? -19.637 -46.518 44.855 1.00 81.38 103 SER A C 1
ATOM 766 O O . SER A 1 103 ? -19.655 -46.616 46.086 1.00 81.38 103 SER A O 1
ATOM 768 N N . ARG A 1 104 ? -19.836 -45.344 44.250 1.00 79.06 104 ARG A N 1
ATOM 769 C CA . ARG A 1 104 ? -20.092 -44.082 44.948 1.00 79.06 104 ARG A CA 1
ATOM 770 C C . ARG A 1 104 ? -21.581 -43.750 44.923 1.00 79.06 104 ARG A C 1
ATOM 772 O O . ARG A 1 104 ? -22.300 -44.082 43.986 1.00 79.06 104 ARG A O 1
ATOM 779 N N . ASN A 1 105 ? -22.069 -43.110 45.986 1.00 78.44 105 ASN A N 1
ATOM 780 C CA . ASN A 1 105 ? -23.488 -42.788 46.105 1.00 78.44 105 ASN A CA 1
ATOM 781 C C . ASN A 1 105 ? -23.861 -41.665 45.109 1.00 78.44 105 ASN A C 1
ATOM 783 O O . ASN A 1 105 ? -23.370 -40.548 45.267 1.00 78.44 105 ASN A O 1
ATOM 787 N N . PRO A 1 106 ? -24.763 -41.893 44.138 1.00 74.38 106 PRO A N 1
ATOM 788 C CA . PRO A 1 106 ? -25.134 -40.890 43.130 1.00 74.38 106 PRO A CA 1
ATOM 789 C C . PRO A 1 106 ? -25.795 -39.629 43.725 1.00 74.38 106 PRO A C 1
ATOM 791 O O . PRO A 1 106 ? -25.805 -38.561 43.106 1.00 74.38 106 PRO A O 1
ATOM 794 N N . GLY A 1 107 ? -26.300 -39.712 44.960 1.00 77.50 107 GLY A N 1
ATOM 795 C CA . GLY A 1 107 ? -26.822 -38.575 45.712 1.00 77.50 107 GLY A CA 1
ATOM 796 C C . GLY A 1 107 ? -25.760 -37.533 46.072 1.00 77.50 107 GLY A C 1
ATOM 797 O O . GLY A 1 107 ? -26.106 -36.366 46.250 1.00 77.50 107 GLY A O 1
ATOM 798 N N . THR A 1 108 ? -24.470 -37.896 46.132 1.00 79.88 108 THR A N 1
ATOM 799 C CA . THR A 1 108 ? -23.401 -36.907 46.361 1.00 79.88 108 THR A CA 1
ATOM 800 C C . THR A 1 108 ? -23.239 -35.988 45.160 1.00 79.88 108 THR A C 1
ATOM 802 O O . THR A 1 108 ? -23.206 -34.779 45.333 1.00 79.88 108 THR A O 1
ATOM 805 N N . LEU A 1 109 ? -23.251 -36.535 43.940 1.00 80.12 109 LEU A N 1
ATOM 806 C CA . LEU A 1 109 ? -23.165 -35.733 42.717 1.00 80.12 109 LEU A CA 1
ATOM 807 C C . LEU A 1 109 ? -24.351 -34.768 42.598 1.00 80.12 109 LEU A C 1
ATOM 809 O O . LEU A 1 109 ? -24.177 -33.611 42.224 1.00 80.12 109 LEU A O 1
ATOM 813 N N . THR A 1 110 ? -25.553 -35.232 42.945 1.00 80.44 110 THR A N 1
ATOM 814 C CA . THR A 1 110 ? -26.760 -34.393 42.928 1.00 80.44 110 THR A CA 1
ATOM 815 C C . THR A 1 110 ? -26.652 -33.249 43.937 1.00 80.44 110 THR A C 1
ATOM 817 O O . THR A 1 110 ? -26.925 -32.101 43.584 1.00 80.44 110 THR A O 1
ATOM 820 N N . ARG A 1 111 ? -26.189 -33.537 45.162 1.00 82.31 111 ARG A N 1
ATOM 821 C CA . ARG A 1 111 ? -25.949 -32.524 46.198 1.00 82.31 111 ARG A CA 1
ATOM 822 C C . ARG A 1 111 ? -24.917 -31.493 45.749 1.00 82.31 111 ARG A C 1
ATOM 824 O O . ARG A 1 111 ? -25.219 -30.308 45.766 1.00 82.31 111 ARG A O 1
ATOM 831 N N . ASP A 1 112 ? -23.757 -31.936 45.271 1.00 81.81 112 ASP A N 1
ATOM 832 C CA . ASP A 1 112 ? -22.663 -31.048 44.863 1.00 81.81 112 ASP A CA 1
ATOM 833 C C . ASP A 1 112 ? -23.089 -30.120 43.712 1.00 81.81 112 ASP A C 1
ATOM 835 O O . ASP A 1 112 ? -22.742 -28.938 43.673 1.00 81.81 112 ASP A O 1
ATOM 839 N N . ARG A 1 113 ? -23.877 -30.639 42.759 1.00 81.00 113 ARG A N 1
ATOM 840 C CA . ARG A 1 113 ? -24.426 -29.845 41.650 1.00 81.00 113 ARG A CA 1
ATOM 841 C C . ARG A 1 113 ? -25.459 -28.832 42.131 1.00 81.00 113 ARG A C 1
ATOM 843 O O . ARG A 1 113 ? -25.441 -27.699 41.653 1.00 81.00 113 ARG A O 1
ATOM 850 N N . LEU A 1 114 ? -26.323 -29.221 43.066 1.00 82.50 114 LEU A N 1
ATOM 851 C CA . LEU A 1 114 ? -27.337 -28.339 43.634 1.00 82.50 114 LEU A CA 1
ATOM 852 C C . LEU A 1 114 ? -26.707 -27.228 44.482 1.00 82.50 114 LEU A C 1
ATOM 854 O O . LEU A 1 114 ? -27.061 -26.066 44.312 1.00 82.50 114 LEU A O 1
ATOM 858 N N . GLU A 1 115 ? -25.739 -27.557 45.337 1.00 86.69 115 GLU A N 1
ATOM 859 C CA . GLU A 1 115 ? -24.997 -26.585 46.149 1.00 86.69 115 GLU A CA 1
ATOM 860 C C . GLU A 1 115 ? -24.224 -25.603 45.271 1.00 86.69 115 GLU A C 1
ATOM 862 O O . GLU A 1 115 ? -24.255 -24.391 45.500 1.00 86.69 115 GLU A O 1
ATOM 867 N N . ARG A 1 116 ? -23.587 -26.097 44.204 1.00 80.75 116 ARG A N 1
ATOM 868 C CA . ARG A 1 116 ? -22.916 -25.239 43.230 1.00 80.75 116 ARG A CA 1
ATOM 869 C C . ARG A 1 116 ? -23.895 -24.305 42.525 1.00 80.75 116 ARG A C 1
ATOM 871 O O . ARG A 1 116 ? -23.628 -23.110 42.459 1.00 80.75 116 ARG A O 1
ATOM 878 N N . ALA A 1 117 ? -25.029 -24.820 42.055 1.00 82.69 117 ALA A N 1
ATOM 879 C CA . ALA A 1 117 ? -26.061 -24.006 41.417 1.00 82.69 117 ALA A CA 1
ATOM 880 C C . ALA A 1 117 ? -26.648 -22.966 42.384 1.00 82.69 117 ALA A C 1
ATOM 882 O O . ALA A 1 117 ? -26.841 -21.813 42.007 1.00 82.69 117 ALA A O 1
ATOM 883 N N . ALA A 1 118 ? -26.883 -23.336 43.644 1.00 81.81 118 ALA A N 1
ATOM 884 C CA . ALA A 1 118 ? -27.353 -22.419 44.676 1.00 81.81 118 ALA A CA 1
ATOM 885 C C . ALA A 1 118 ? -26.331 -21.305 44.946 1.00 81.81 118 ALA A C 1
ATOM 887 O O . ALA A 1 118 ? -26.699 -20.132 44.988 1.00 81.81 118 ALA A O 1
ATOM 888 N N . THR A 1 119 ? -25.049 -21.656 45.057 1.00 83.31 119 THR A N 1
ATOM 889 C CA . THR A 1 119 ? -23.961 -20.692 45.274 1.00 83.31 119 THR A CA 1
ATOM 890 C C . THR A 1 119 ? -23.804 -19.756 44.075 1.00 83.31 119 THR A C 1
ATOM 892 O O . THR A 1 119 ? -23.687 -18.544 44.244 1.00 83.31 119 THR A O 1
ATOM 895 N N . GLU A 1 120 ? -23.853 -20.294 42.853 1.00 78.38 120 GLU A N 1
ATOM 896 C CA . GLU A 1 120 ? -23.804 -19.512 41.614 1.00 78.38 120 GLU A CA 1
ATOM 897 C C . GLU A 1 120 ? -25.012 -18.568 41.510 1.00 78.38 120 GLU A C 1
ATOM 899 O O . GLU A 1 120 ? -24.834 -17.386 41.219 1.00 78.38 120 GLU A O 1
ATOM 904 N N . ASN A 1 121 ? -26.220 -19.029 41.846 1.00 83.06 121 ASN A N 1
ATOM 905 C CA . ASN A 1 121 ? -27.425 -18.197 41.863 1.00 83.06 121 ASN A CA 1
ATOM 906 C C . ASN A 1 121 ? -27.352 -17.084 42.917 1.00 83.06 121 ASN A C 1
ATOM 908 O O . ASN A 1 121 ? -27.693 -15.940 42.624 1.00 83.06 121 ASN A O 1
ATOM 912 N N . GLN A 1 122 ? -26.872 -17.380 44.129 1.00 82.44 122 GLN A N 1
ATOM 913 C CA . GLN A 1 122 ? -26.673 -16.368 45.173 1.00 82.44 122 GLN A CA 1
ATOM 914 C C . GLN A 1 122 ? -25.627 -15.332 44.762 1.00 82.44 122 GLN A C 1
ATOM 916 O O . GLN A 1 122 ? -25.842 -14.131 44.922 1.00 82.44 122 GLN A O 1
ATOM 921 N N . PHE A 1 123 ? -24.518 -15.778 44.177 1.00 79.25 123 PHE A N 1
ATOM 922 C CA . PHE A 1 123 ? -23.472 -14.896 43.675 1.00 79.25 123 PHE A CA 1
ATOM 923 C C . PHE A 1 123 ? -23.971 -14.004 42.531 1.00 79.25 123 PHE A C 1
ATOM 925 O O . PHE A 1 123 ? -23.679 -12.807 42.498 1.00 79.25 123 PHE A O 1
ATOM 932 N N . MET A 1 124 ? -24.765 -14.560 41.613 1.00 73.94 124 MET A N 1
ATOM 933 C CA . MET A 1 124 ? -25.407 -13.801 40.541 1.00 73.94 124 MET A CA 1
ATOM 934 C C . MET A 1 124 ? -26.404 -12.781 41.090 1.00 73.94 124 MET A C 1
ATOM 936 O O . MET A 1 124 ? -26.361 -11.625 40.676 1.00 73.94 124 MET A O 1
ATOM 940 N N . ASN A 1 125 ? -27.227 -13.157 42.070 1.00 81.69 125 ASN A N 1
ATOM 941 C CA . ASN A 1 125 ? -28.126 -12.226 42.752 1.00 81.69 125 ASN A CA 1
ATOM 942 C C . ASN A 1 125 ? -27.358 -11.094 43.444 1.00 81.69 125 ASN A C 1
ATOM 944 O O . ASN A 1 125 ? -27.735 -9.933 43.302 1.00 81.69 125 ASN A O 1
ATOM 948 N N . GLY A 1 126 ? -26.242 -11.398 44.113 1.00 84.88 126 GLY A N 1
ATOM 949 C CA . GLY A 1 126 ? -25.367 -10.386 44.708 1.00 84.88 126 GLY A CA 1
ATOM 950 C C . GLY A 1 126 ? -24.786 -9.424 43.668 1.00 84.88 126 GLY A C 1
ATOM 951 O O . GLY A 1 126 ? -24.778 -8.214 43.880 1.00 84.88 126 GLY A O 1
ATOM 952 N N . LYS A 1 127 ? -24.367 -9.931 42.499 1.00 76.12 127 LYS A N 1
ATOM 953 C CA . LYS A 1 127 ? -23.931 -9.083 41.377 1.00 76.12 127 LYS A CA 1
ATOM 954 C C . LYS A 1 127 ? -25.051 -8.198 40.845 1.00 76.12 127 LYS A C 1
ATOM 956 O O . LYS A 1 127 ? -24.811 -7.021 40.602 1.00 76.12 127 LYS A O 1
ATOM 961 N N . ILE A 1 128 ? -26.252 -8.745 40.664 1.00 79.44 128 ILE A N 1
ATOM 962 C CA . ILE A 1 128 ? -27.414 -7.984 40.189 1.00 79.44 128 ILE A CA 1
ATOM 963 C C . ILE A 1 128 ? -27.731 -6.854 41.174 1.00 79.44 128 ILE A C 1
ATOM 965 O O . ILE A 1 128 ? -27.871 -5.711 40.749 1.00 79.44 128 ILE A O 1
ATOM 969 N N . GLN A 1 129 ? -27.744 -7.148 42.478 1.00 82.38 129 GLN A N 1
ATOM 970 C CA . GLN A 1 129 ? -27.974 -6.154 43.529 1.00 82.38 129 GLN A CA 1
ATOM 971 C C . GLN A 1 129 ? -26.884 -5.077 43.571 1.00 82.38 129 GLN A C 1
ATOM 973 O O . GLN A 1 129 ? -27.192 -3.888 43.653 1.00 82.38 129 GLN A O 1
ATOM 978 N N . ALA A 1 130 ? -25.612 -5.470 43.465 1.00 77.06 130 ALA A N 1
ATOM 979 C CA . ALA A 1 130 ? -24.498 -4.529 43.420 1.00 77.06 130 ALA A CA 1
ATOM 980 C C . ALA A 1 130 ? -24.586 -3.603 42.196 1.00 77.06 130 ALA A C 1
ATOM 982 O O . ALA A 1 130 ? -24.353 -2.403 42.314 1.00 77.06 130 ALA A O 1
ATOM 983 N N . ILE A 1 131 ? -24.976 -4.140 41.034 1.00 72.62 131 ILE A N 1
ATOM 984 C CA . ILE A 1 131 ? -25.182 -3.357 39.810 1.00 72.62 131 ILE A CA 1
ATOM 985 C C . ILE A 1 131 ? -26.375 -2.408 39.964 1.00 72.62 131 ILE A C 1
ATOM 987 O O . ILE A 1 131 ? -26.266 -1.248 39.576 1.00 72.62 131 ILE A O 1
ATOM 991 N N . SER A 1 132 ? -27.493 -2.853 40.548 1.00 77.31 132 SER A N 1
ATOM 992 C CA . SER A 1 132 ? -28.644 -1.973 40.782 1.00 77.31 132 SER A CA 1
ATOM 993 C C . SER A 1 132 ? -28.332 -0.856 41.778 1.00 77.31 132 SER A C 1
ATOM 995 O O . SER A 1 132 ? -28.721 0.284 41.545 1.00 77.31 132 SER A O 1
ATOM 997 N N . ALA A 1 133 ? -27.583 -1.153 42.844 1.00 74.25 133 ALA A N 1
ATOM 998 C CA . ALA A 1 133 ? -27.159 -0.152 43.820 1.00 74.25 133 ALA A CA 1
ATOM 999 C C . ALA A 1 133 ? -26.178 0.851 43.197 1.00 74.25 133 ALA A C 1
ATOM 1001 O O . ALA A 1 133 ? -26.345 2.057 43.348 1.00 74.25 133 ALA A O 1
ATOM 1002 N N . TYR A 1 134 ? -25.202 0.360 42.425 1.00 70.88 134 TYR A N 1
ATOM 1003 C CA . TYR A 1 134 ? -24.279 1.215 41.682 1.00 70.88 134 TYR A CA 1
ATOM 1004 C C . TYR A 1 134 ? -25.013 2.126 40.697 1.00 70.88 134 TYR A C 1
ATOM 1006 O O . TYR A 1 134 ? -24.701 3.309 40.630 1.00 70.88 134 TYR A O 1
ATOM 1014 N N . ARG A 1 135 ? -26.012 1.599 39.974 1.00 75.94 135 ARG A N 1
ATOM 1015 C CA . ARG A 1 135 ? -26.860 2.401 39.087 1.00 75.94 135 ARG A CA 1
ATOM 1016 C C . ARG A 1 135 ? -27.571 3.511 39.858 1.00 75.94 135 ARG A C 1
ATOM 1018 O O . ARG A 1 135 ? -27.506 4.644 39.416 1.00 75.94 135 ARG A O 1
ATOM 1025 N N . SER A 1 136 ? -28.168 3.214 41.014 1.00 78.81 136 SER A N 1
ATOM 1026 C CA . SER A 1 136 ? -28.813 4.237 41.853 1.00 78.81 136 SER A CA 1
ATOM 1027 C C . SER A 1 136 ? -27.838 5.349 42.243 1.00 78.81 136 SER A C 1
ATOM 1029 O O . SER A 1 136 ? -28.119 6.520 42.017 1.00 78.81 136 SER A O 1
ATOM 1031 N N . TYR A 1 137 ? -26.656 4.991 42.755 1.00 77.75 137 TYR A N 1
ATOM 1032 C CA . TYR A 1 137 ? -25.644 5.978 43.151 1.00 77.75 137 TYR A CA 1
ATOM 1033 C C . TYR A 1 137 ? -25.102 6.783 41.969 1.00 77.75 137 TYR A C 1
ATOM 1035 O O . TYR A 1 137 ? -24.770 7.959 42.107 1.00 77.75 137 TYR A O 1
ATOM 1043 N N . PHE A 1 138 ? -24.991 6.152 40.803 1.00 75.00 138 PHE A N 1
ATOM 1044 C CA . PHE A 1 138 ? -24.543 6.812 39.588 1.00 75.00 138 PHE A CA 1
ATOM 1045 C C . PHE A 1 138 ? -25.607 7.758 39.032 1.00 75.00 138 PHE A C 1
ATOM 1047 O O . PHE A 1 138 ? -25.268 8.873 38.653 1.00 75.00 138 PHE A O 1
ATOM 1054 N N . ASP A 1 139 ? -26.874 7.349 39.032 1.00 75.44 139 ASP A N 1
ATOM 1055 C CA . ASP A 1 139 ? -28.000 8.179 38.610 1.00 75.44 139 ASP A CA 1
ATOM 1056 C C . ASP A 1 139 ? -28.130 9.399 39.546 1.00 75.44 139 ASP A C 1
ATOM 1058 O O . ASP A 1 139 ? -28.255 10.523 39.067 1.00 75.44 139 ASP A O 1
ATOM 1062 N N . GLU A 1 140 ? -27.968 9.221 40.864 1.00 76.88 140 GLU A N 1
ATOM 1063 C CA . GLU A 1 140 ? -27.903 10.320 41.844 1.00 76.88 140 GLU A CA 1
ATOM 1064 C C . GLU A 1 140 ? -26.746 11.293 41.561 1.00 76.88 140 GLU A C 1
ATOM 1066 O O . GLU A 1 140 ? -26.943 12.512 41.535 1.00 76.88 140 GLU A O 1
ATOM 1071 N N . ALA A 1 141 ? -25.543 10.773 41.297 1.00 73.81 141 ALA A N 1
ATOM 1072 C CA . ALA A 1 141 ? -24.394 11.600 40.939 1.00 73.81 141 ALA A CA 1
ATOM 1073 C C . ALA A 1 141 ? -24.621 12.333 39.604 1.00 73.81 141 ALA A C 1
ATOM 1075 O O . ALA A 1 141 ? -24.322 13.520 39.485 1.00 73.81 141 ALA A O 1
ATOM 1076 N N . LEU A 1 142 ? -25.188 11.664 38.598 1.00 69.31 142 LEU A N 1
ATOM 1077 C CA . LEU A 1 142 ? -25.500 12.274 37.308 1.00 69.31 142 LEU A CA 1
ATOM 1078 C C . LEU A 1 142 ? -26.522 13.401 37.437 1.00 69.31 142 LEU A C 1
ATOM 1080 O O . LEU A 1 142 ? -26.323 14.436 36.812 1.00 69.31 142 LEU A O 1
ATOM 1084 N N . VAL A 1 143 ? -27.567 13.247 38.254 1.00 73.75 143 VAL A N 1
ATOM 1085 C CA . VAL A 1 143 ? -28.538 14.323 38.518 1.00 73.75 143 VAL A CA 1
ATOM 1086 C C . VAL A 1 143 ? -27.866 15.505 39.218 1.00 73.75 143 VAL A C 1
ATOM 1088 O O . VAL A 1 143 ? -28.136 16.656 38.877 1.00 73.75 143 VAL A O 1
ATOM 1091 N N . GLN A 1 144 ? -26.944 15.239 40.148 1.00 72.50 144 GLN A N 1
ATOM 1092 C CA . GLN A 1 144 ? -26.217 16.284 40.867 1.00 72.50 144 GLN A CA 1
ATOM 1093 C C . GLN A 1 144 ? -25.339 17.141 39.942 1.00 72.50 144 GLN A C 1
ATOM 1095 O O . GLN A 1 144 ? -25.298 18.363 40.093 1.00 72.50 144 GLN A O 1
ATOM 1100 N N . TYR A 1 145 ? -24.633 16.520 38.993 1.00 67.44 145 TYR A N 1
ATOM 1101 C CA . TYR A 1 145 ? -23.751 17.234 38.062 1.00 67.44 145 TYR A CA 1
ATOM 1102 C C . TYR A 1 145 ? -24.474 17.716 36.796 1.00 67.44 145 TYR A C 1
ATOM 1104 O O . TYR A 1 145 ? -24.055 18.708 36.195 1.00 67.44 145 TYR A O 1
ATOM 1112 N N . PHE A 1 146 ? -25.566 17.054 36.401 1.00 71.69 146 PHE A N 1
ATOM 1113 C CA . PHE A 1 146 ? -26.328 17.324 35.183 1.00 71.69 146 PHE A CA 1
ATOM 1114 C C . PHE A 1 146 ? -27.853 17.324 35.440 1.00 71.69 146 PHE A C 1
ATOM 1116 O O . PHE A 1 146 ? -28.546 16.356 35.118 1.00 71.69 146 PHE A O 1
ATOM 1123 N N . PRO A 1 147 ? -28.416 18.441 35.939 1.00 73.12 147 PRO A N 1
ATOM 1124 C CA . PRO A 1 147 ? -29.826 18.520 36.350 1.00 73.12 147 PRO A CA 1
ATOM 1125 C C . PRO A 1 147 ? -30.836 18.293 35.212 1.00 73.12 147 PRO A C 1
ATOM 1127 O O . PRO A 1 147 ? -31.952 17.839 35.432 1.00 73.12 147 PRO A O 1
ATOM 1130 N N . GLU A 1 148 ? -30.446 18.568 33.966 1.00 69.31 148 GLU A N 1
ATOM 1131 C CA . GLU A 1 148 ? -31.293 18.386 32.777 1.00 69.31 148 GLU A CA 1
ATOM 1132 C C . GLU A 1 148 ? -31.622 16.906 32.490 1.00 69.31 148 GLU A C 1
ATOM 1134 O O . GLU A 1 148 ? -32.606 16.605 31.809 1.00 69.31 148 GLU A O 1
ATOM 1139 N N . LEU A 1 149 ? -30.828 15.975 33.034 1.00 67.94 149 LEU A N 1
ATOM 1140 C CA . LEU A 1 149 ? -31.006 14.530 32.868 1.00 67.94 149 LEU A CA 1
ATOM 1141 C C . LEU A 1 149 ? -32.009 13.911 33.856 1.00 67.94 149 LEU A C 1
ATOM 1143 O O . LEU A 1 149 ? -32.434 12.775 33.643 1.00 67.94 149 LEU A O 1
ATOM 1147 N N . GLU A 1 150 ? -32.454 14.647 34.880 1.00 66.19 150 GLU A N 1
ATOM 1148 C CA . GLU A 1 150 ? -33.379 14.149 35.914 1.00 66.19 150 GLU A CA 1
ATOM 1149 C C . GLU A 1 150 ? -34.697 13.619 35.322 1.00 66.19 150 GLU A C 1
ATOM 1151 O O . GLU A 1 150 ? -35.184 12.549 35.693 1.00 66.19 150 GLU A O 1
ATOM 1156 N N . SER A 1 151 ? -35.236 14.320 34.320 1.00 65.06 151 SER A N 1
ATOM 1157 C CA . SER A 1 151 ? -36.472 13.923 33.628 1.00 65.06 151 SER A CA 1
ATOM 1158 C C . SER A 1 151 ? -36.352 12.613 32.833 1.00 65.06 151 SER A C 1
ATOM 1160 O O . SER A 1 151 ? -37.360 11.952 32.583 1.00 65.06 151 SER A O 1
ATOM 1162 N N . TYR A 1 152 ? -35.132 12.205 32.472 1.00 59.81 152 TYR A N 1
ATOM 1163 C CA . TYR A 1 152 ? -34.861 11.020 31.654 1.00 59.81 152 TYR A CA 1
ATOM 1164 C C . TYR A 1 152 ? -34.476 9.790 32.490 1.00 59.81 152 TYR A C 1
ATOM 1166 O O . TYR A 1 152 ? -34.726 8.660 32.068 1.00 59.81 152 TYR A O 1
ATOM 1174 N N . LEU A 1 153 ? -33.917 9.994 33.686 1.00 65.56 153 LEU A N 1
ATOM 1175 C CA . LEU A 1 153 ? -33.465 8.921 34.581 1.00 65.56 153 LEU A CA 1
ATOM 1176 C C . LEU A 1 153 ? -34.632 8.250 35.326 1.00 65.56 153 LEU A C 1
ATOM 1178 O O . LEU A 1 153 ? -34.665 7.026 35.455 1.00 65.56 153 LEU A O 1
ATOM 1182 N N . ASN A 1 154 ? -35.657 9.021 35.704 1.00 61.88 154 ASN A N 1
ATOM 1183 C CA . ASN A 1 154 ? -36.841 8.513 36.411 1.00 61.88 154 ASN A CA 1
ATOM 1184 C C . ASN A 1 154 ? -37.822 7.716 35.520 1.00 61.88 154 ASN A C 1
ATOM 1186 O O . ASN A 1 154 ? -38.772 7.121 36.025 1.00 61.88 154 ASN A O 1
ATOM 1190 N N . GLY A 1 155 ? -37.610 7.678 34.197 1.00 53.94 155 GLY A N 1
ATOM 1191 C CA . GLY A 1 155 ? -38.531 7.074 33.223 1.00 53.94 155 GLY A CA 1
ATOM 1192 C C . GLY A 1 155 ? -38.300 5.594 32.885 1.00 53.94 155 GLY A C 1
ATOM 1193 O O . GLY A 1 155 ? -39.012 5.053 32.043 1.00 53.94 155 GLY A O 1
ATOM 1194 N N . THR A 1 156 ? -37.313 4.918 33.484 1.00 46.91 156 THR A N 1
ATOM 1195 C CA . THR A 1 156 ? -36.983 3.513 33.156 1.00 46.91 156 THR A CA 1
ATOM 1196 C C . THR A 1 156 ? -36.802 2.637 34.396 1.00 46.91 156 THR A C 1
ATOM 1198 O O . THR A 1 156 ? -35.706 2.155 34.703 1.00 46.91 156 THR A O 1
ATOM 1201 N N . ALA A 1 157 ? -37.915 2.365 35.075 1.00 35.31 157 ALA A N 1
ATOM 1202 C CA . ALA A 1 157 ? -38.071 1.164 35.886 1.00 35.31 157 ALA A CA 1
ATOM 1203 C C . ALA A 1 157 ? -39.073 0.230 35.182 1.00 35.31 157 ALA A C 1
ATOM 1205 O O . ALA A 1 157 ? -40.249 0.574 35.085 1.00 35.31 157 ALA A O 1
ATOM 1206 N N . PRO A 1 158 ? -38.659 -0.941 34.666 1.00 37.94 158 PRO A N 1
ATOM 1207 C CA . PRO A 1 158 ? -39.609 -2.014 34.447 1.00 37.94 158 PRO A CA 1
ATOM 1208 C C . PRO A 1 158 ? -40.020 -2.535 35.828 1.00 37.94 158 PRO A C 1
ATOM 1210 O O . PRO A 1 158 ? -39.189 -3.069 36.564 1.00 37.94 158 PRO A O 1
ATOM 1213 N N . GLU A 1 159 ? -41.291 -2.361 36.190 1.00 32.97 159 GLU A N 1
ATOM 1214 C CA . GLU A 1 159 ? -41.901 -3.076 37.309 1.00 32.97 159 GLU A CA 1
ATOM 1215 C C . GLU A 1 159 ? -41.807 -4.582 37.036 1.00 32.97 159 GLU A C 1
ATOM 1217 O O . GLU A 1 159 ? -42.612 -5.163 36.308 1.00 32.97 159 GLU A O 1
ATOM 1222 N N . VAL A 1 160 ? -40.810 -5.240 37.622 1.00 33.12 160 VAL A N 1
ATOM 1223 C CA . VAL A 1 160 ? -40.848 -6.690 37.796 1.00 33.12 160 VAL A CA 1
ATOM 1224 C C . VAL A 1 160 ? -41.668 -6.941 39.054 1.00 33.12 160 VAL A C 1
ATOM 1226 O O . VAL A 1 160 ? -41.166 -6.861 40.173 1.00 33.12 160 VAL A O 1
ATOM 1229 N N . GLN A 1 161 ? -42.960 -7.208 38.862 1.00 30.45 161 GLN A N 1
ATOM 1230 C CA . GLN A 1 161 ? -43.836 -7.732 39.903 1.00 30.45 161 GLN A CA 1
ATOM 1231 C C . GLN A 1 161 ? -43.316 -9.107 40.345 1.00 30.45 161 GLN A C 1
ATOM 1233 O O . GLN A 1 161 ? -43.627 -10.130 39.739 1.00 30.45 161 GLN A O 1
ATOM 1238 N N . HIS A 1 162 ? -42.532 -9.143 41.420 1.00 33.66 162 HIS A N 1
ATOM 1239 C CA . HIS A 1 162 ? -42.367 -10.349 42.219 1.00 33.66 162 HIS A CA 1
ATOM 1240 C C . HIS A 1 162 ? -43.202 -10.211 43.487 1.00 33.66 162 HIS A C 1
ATOM 1242 O O . HIS A 1 162 ? -42.865 -9.488 44.420 1.00 33.66 162 HIS A O 1
ATOM 1248 N N . SER A 1 163 ? -44.321 -10.930 43.491 1.00 29.09 163 SER A N 1
ATOM 1249 C CA . SER A 1 163 ? -45.123 -11.216 44.670 1.00 29.09 163 SER A CA 1
ATOM 1250 C C . SER A 1 163 ? -44.280 -11.963 45.710 1.00 29.09 163 SER A C 1
ATOM 1252 O O . SER A 1 163 ? -43.990 -13.148 45.537 1.00 29.09 163 SER A O 1
ATOM 1254 N N . ALA A 1 164 ? -43.925 -11.287 46.799 1.00 27.50 164 ALA A N 1
ATOM 1255 C CA . ALA A 1 164 ? -43.525 -11.914 48.054 1.00 27.50 164 ALA A CA 1
ATOM 1256 C C . ALA A 1 164 ? -44.542 -11.513 49.142 1.00 27.50 164 ALA A C 1
ATOM 1258 O O . ALA A 1 164 ? -44.995 -10.365 49.147 1.00 27.50 164 ALA A O 1
ATOM 1259 N N . PRO A 1 165 ? -44.964 -12.439 50.023 1.00 29.50 165 PRO A N 1
ATOM 1260 C CA . PRO A 1 165 ? -46.028 -12.183 50.982 1.00 29.50 165 PRO A CA 1
ATOM 1261 C C . PRO A 1 165 ? -45.530 -11.316 52.142 1.00 29.50 165 PRO A C 1
ATOM 1263 O O . PRO A 1 165 ? -44.419 -11.477 52.642 1.00 29.50 165 PRO A O 1
ATOM 1266 N N . ALA A 1 166 ? -46.393 -10.399 52.566 1.00 28.02 166 ALA A N 1
ATOM 1267 C CA . ALA A 1 166 ? -46.178 -9.492 53.679 1.00 28.02 166 ALA A CA 1
ATOM 1268 C C . ALA A 1 166 ? -46.305 -10.200 55.036 1.00 28.02 166 ALA A C 1
ATOM 1270 O O . ALA A 1 166 ? -47.297 -10.887 55.269 1.00 28.02 166 ALA A O 1
ATOM 1271 N N . THR A 1 167 ? -45.390 -9.906 55.966 1.00 28.41 167 THR A N 1
ATOM 1272 C CA . THR A 1 167 ? -45.700 -9.815 57.402 1.00 28.41 167 THR A CA 1
ATOM 1273 C C . THR A 1 167 ? -44.853 -8.730 58.065 1.00 28.41 167 THR A C 1
ATOM 1275 O O . THR A 1 167 ? -43.627 -8.745 58.021 1.00 28.41 167 THR A O 1
ATOM 1278 N N . THR A 1 168 ? -45.571 -7.796 58.673 1.00 27.52 168 THR A N 1
ATOM 1279 C CA . THR A 1 168 ? -45.186 -6.701 59.569 1.00 27.52 168 THR A CA 1
ATOM 1280 C C . THR A 1 168 ? -44.535 -7.169 60.874 1.00 27.52 168 THR A C 1
ATOM 1282 O O . THR A 1 168 ? -45.080 -8.080 61.489 1.00 27.52 168 THR A O 1
ATOM 1285 N N . SER A 1 169 ? -43.492 -6.472 61.348 1.00 27.98 169 SER A N 1
ATOM 1286 C CA . SER A 1 169 ? -43.509 -5.670 62.596 1.00 27.98 169 SER A CA 1
ATOM 1287 C C . SER A 1 169 ? -42.101 -5.195 62.996 1.00 27.98 169 SER A C 1
ATOM 1289 O O . SER A 1 169 ? -41.147 -5.968 62.979 1.00 27.98 169 SER A O 1
ATOM 1291 N N . GLU A 1 170 ? -42.028 -3.915 63.353 1.00 28.62 170 GLU A N 1
ATOM 1292 C CA . GLU A 1 170 ? -40.899 -3.145 63.890 1.00 28.62 170 GLU A CA 1
ATOM 1293 C C . GLU A 1 170 ? -40.347 -3.721 65.212 1.00 28.62 170 GLU A C 1
ATOM 1295 O O . GLU A 1 170 ? -41.117 -4.242 66.016 1.00 28.62 170 GLU A O 1
ATOM 1300 N N . ASP A 1 171 ? -39.027 -3.657 65.437 1.00 26.00 171 ASP A N 1
ATOM 1301 C CA . ASP A 1 171 ? -38.361 -2.716 66.368 1.00 26.00 171 ASP A CA 1
ATOM 1302 C C . ASP A 1 171 ? -36.966 -3.204 66.823 1.00 26.00 171 ASP A C 1
ATOM 1304 O O . ASP A 1 171 ? -36.773 -4.364 67.184 1.00 26.00 171 ASP A O 1
ATOM 1308 N N . GLY A 1 172 ? -36.017 -2.261 66.908 1.00 24.86 172 GLY A N 1
ATOM 1309 C CA . GLY A 1 172 ? -34.861 -2.338 67.812 1.00 24.86 172 GLY A CA 1
ATOM 1310 C C . GLY A 1 172 ? -33.495 -2.695 67.211 1.00 24.86 172 GLY A C 1
ATOM 1311 O O . GLY A 1 172 ? -33.131 -3.862 67.149 1.00 24.86 172 GLY A O 1
ATOM 1312 N N . LEU A 1 173 ? -32.687 -1.674 66.892 1.00 27.97 173 LEU A N 1
ATOM 1313 C CA . LEU A 1 173 ? -31.383 -1.377 67.531 1.00 27.97 173 LEU A CA 1
ATOM 1314 C C . LEU A 1 173 ? -30.554 -0.415 66.666 1.00 27.97 173 LEU A C 1
ATOM 1316 O O . LEU A 1 173 ? -29.828 -0.797 65.752 1.00 27.97 173 LEU A O 1
ATOM 1320 N N . ASN A 1 174 ? -30.646 0.864 67.028 1.00 27.08 174 ASN A N 1
ATOM 1321 C CA . ASN A 1 174 ? -29.649 1.880 66.719 1.00 27.08 174 ASN A CA 1
ATOM 1322 C C . ASN A 1 174 ? -28.318 1.552 67.411 1.00 27.08 174 ASN A C 1
ATOM 1324 O O . ASN A 1 174 ? -28.305 1.247 68.604 1.00 27.08 174 ASN A O 1
ATOM 1328 N N . GLY A 1 175 ? -27.211 1.778 66.700 1.00 25.16 175 GLY A N 1
ATOM 1329 C CA . GLY A 1 175 ? -25.934 2.135 67.318 1.00 25.16 175 GLY A CA 1
ATOM 1330 C C . GLY A 1 175 ? -24.718 1.387 66.785 1.00 25.16 175 GLY A C 1
ATOM 1331 O O . GLY A 1 175 ? -24.334 0.377 67.359 1.00 25.16 175 GLY A O 1
ATOM 1332 N N . ALA A 1 176 ? -24.059 1.938 65.761 1.00 24.81 176 ALA A N 1
ATOM 1333 C CA . ALA A 1 176 ? -22.635 2.299 65.814 1.00 24.81 176 ALA A CA 1
ATOM 1334 C C . ALA A 1 176 ? -22.109 2.751 64.438 1.00 24.81 176 ALA A C 1
ATOM 1336 O O . ALA A 1 176 ? -22.349 2.110 63.423 1.00 24.81 176 ALA A O 1
ATOM 1337 N N . ALA A 1 177 ? -21.302 3.817 64.477 1.00 26.17 177 ALA A N 1
ATOM 1338 C CA . ALA A 1 177 ? -20.355 4.270 63.455 1.00 26.17 177 ALA A CA 1
ATOM 1339 C C . ALA A 1 177 ? -20.899 5.033 62.228 1.00 26.17 177 ALA A C 1
ATOM 1341 O O . ALA A 1 177 ? -20.655 4.674 61.081 1.00 26.17 177 ALA A O 1
ATOM 1342 N N . GLN A 1 178 ? -21.482 6.210 62.477 1.00 27.03 178 GLN A N 1
ATOM 1343 C CA . GLN A 1 178 ? -21.213 7.371 61.623 1.00 27.03 178 GLN A CA 1
ATOM 1344 C C . GLN A 1 178 ? -19.831 7.927 61.994 1.00 27.03 178 GLN A C 1
ATOM 1346 O O . GLN A 1 178 ? -19.675 8.614 63.001 1.00 27.03 178 GLN A O 1
ATOM 1351 N N . GLN A 1 179 ? -18.822 7.630 61.179 1.00 25.69 179 GLN A N 1
ATOM 1352 C CA . GLN A 1 179 ? -17.663 8.506 61.042 1.00 25.69 179 GLN A CA 1
ATOM 1353 C C . GLN A 1 179 ? -17.672 9.059 59.625 1.00 25.69 179 GLN A C 1
ATOM 1355 O O . GLN A 1 179 ? -17.382 8.377 58.648 1.00 25.69 179 GLN A O 1
ATOM 1360 N N . SER A 1 180 ? -18.066 10.325 59.557 1.00 25.83 180 SER A N 1
ATOM 1361 C CA . SER A 1 180 ? -17.902 11.218 58.426 1.00 25.83 180 SER A CA 1
ATOM 1362 C C . SER A 1 180 ? -16.445 11.218 57.965 1.00 25.83 180 SER A C 1
ATOM 1364 O O . SER A 1 180 ? -15.578 11.771 58.644 1.00 25.83 180 SER A O 1
ATOM 1366 N N . PHE A 1 181 ? -16.187 10.642 56.797 1.00 22.97 181 PHE A N 1
ATOM 1367 C CA . PHE A 1 181 ? -14.990 10.937 56.025 1.00 22.97 181 PHE A CA 1
ATOM 1368 C C . PHE A 1 181 ? -15.450 11.643 54.755 1.00 22.97 181 PHE A C 1
ATOM 1370 O O . PHE A 1 181 ? -15.987 11.024 53.843 1.00 22.97 181 PHE A O 1
ATOM 1377 N N . VAL A 1 182 ? -15.304 12.966 54.743 1.00 30.73 182 VAL A N 1
ATOM 1378 C CA . VAL A 1 182 ? -15.442 13.796 53.547 1.00 30.73 182 VAL A CA 1
ATOM 1379 C C . VAL A 1 182 ? -14.032 13.986 52.992 1.00 30.73 182 VAL A C 1
ATOM 1381 O O . VAL A 1 182 ? -13.236 14.666 53.642 1.00 30.73 182 VAL A O 1
ATOM 1384 N N . PRO A 1 183 ? -13.681 13.447 51.813 1.00 27.20 183 PRO A N 1
ATOM 1385 C CA . PRO A 1 183 ? -12.567 13.960 51.042 1.00 27.20 183 PRO A CA 1
ATOM 1386 C C . PRO A 1 183 ? -13.113 14.907 49.970 1.00 27.20 183 PRO A C 1
ATOM 1388 O O . PRO A 1 183 ? -13.596 14.497 48.916 1.00 27.20 183 PRO A O 1
ATOM 1391 N N . ASN A 1 184 ? -13.000 16.203 50.256 1.00 28.41 184 ASN A N 1
ATOM 1392 C CA . ASN A 1 184 ? -13.046 17.274 49.267 1.00 28.41 184 ASN A CA 1
ATOM 1393 C C . ASN A 1 184 ? -11.825 17.149 48.334 1.00 28.41 184 ASN A C 1
ATOM 1395 O O . ASN A 1 184 ? -10.806 17.765 48.619 1.00 28.41 184 ASN A O 1
ATOM 1399 N N . HIS A 1 185 ? -11.895 16.318 47.286 1.00 31.17 185 HIS A N 1
ATOM 1400 C CA . HIS A 1 185 ? -11.158 16.465 46.011 1.00 31.17 185 HIS A CA 1
ATOM 1401 C C . HIS A 1 185 ? -11.473 15.297 45.051 1.00 31.17 185 HIS A C 1
ATOM 1403 O O . HIS A 1 185 ? -10.645 14.427 44.798 1.00 31.17 185 HIS A O 1
ATOM 1409 N N . LEU A 1 186 ? -12.686 15.254 44.497 1.00 31.31 186 LEU A N 1
ATOM 1410 C CA . LEU A 1 186 ? -13.043 14.329 43.410 1.00 31.31 186 LEU A CA 1
ATOM 1411 C C . LEU A 1 186 ? -13.517 15.146 42.199 1.00 31.31 186 LEU A C 1
ATOM 1413 O O . LEU A 1 186 ? -14.694 15.180 41.862 1.00 31.31 186 LEU A O 1
ATOM 1417 N N . GLN A 1 187 ? -12.577 15.864 41.578 1.00 36.00 187 GLN A N 1
ATOM 1418 C CA . GLN A 1 187 ? -12.752 16.505 40.270 1.00 36.00 187 GLN A CA 1
ATOM 1419 C C . GLN A 1 187 ? -12.641 15.441 39.160 1.00 36.00 187 GLN A C 1
ATOM 1421 O O . GLN A 1 187 ? -11.675 14.678 39.164 1.00 36.00 187 GLN A O 1
ATOM 1426 N N . GLY A 1 188 ? -13.625 15.398 38.244 1.00 38.28 188 GLY A N 1
ATOM 1427 C CA . GLY A 1 188 ? -13.598 14.844 36.866 1.00 38.28 188 GLY A CA 1
ATOM 1428 C C . GLY A 1 188 ? -13.327 13.342 36.656 1.00 38.28 188 GLY A C 1
ATOM 1429 O O . GLY A 1 188 ? -14.052 12.648 35.945 1.00 38.28 188 GLY A O 1
ATOM 1430 N N . THR A 1 189 ? -12.304 12.813 37.312 1.00 42.00 189 THR A N 1
ATOM 1431 C CA . THR A 1 189 ? -11.693 11.496 37.087 1.00 42.00 189 THR A CA 1
ATOM 1432 C C . THR A 1 189 ? -12.596 10.300 37.428 1.00 42.00 189 THR A C 1
ATOM 1434 O O . THR A 1 189 ? -12.490 9.248 36.794 1.00 42.00 189 THR A O 1
ATOM 1437 N N . SER A 1 190 ? -13.525 10.438 38.380 1.00 48.19 190 SER A N 1
ATOM 1438 C CA . SER A 1 190 ? -14.376 9.331 38.859 1.00 48.19 190 SER A CA 1
ATOM 1439 C C . SER A 1 190 ? -15.433 8.877 37.836 1.00 48.19 190 SER A C 1
ATOM 1441 O O . SER A 1 190 ? -15.618 7.676 37.630 1.00 48.19 190 SER A O 1
ATOM 1443 N N . LEU A 1 191 ? -16.076 9.812 37.122 1.00 49.94 191 LEU A N 1
ATOM 1444 C CA . LEU A 1 191 ? -17.122 9.502 36.131 1.00 49.94 191 LEU A CA 1
ATOM 1445 C C . LEU A 1 191 ? -16.557 8.761 34.910 1.00 49.94 191 LEU A C 1
ATOM 1447 O O . LEU A 1 191 ? -17.139 7.778 34.447 1.00 49.94 191 LEU A O 1
ATOM 1451 N N . VAL A 1 192 ? -15.390 9.189 34.419 1.00 49.97 192 VAL A N 1
ATOM 1452 C CA . VAL A 1 192 ? -14.734 8.571 33.255 1.00 49.97 192 VAL A CA 1
ATOM 1453 C C . VAL A 1 192 ? -14.167 7.191 33.605 1.00 49.97 192 VAL A C 1
ATOM 1455 O O . VAL A 1 192 ? -14.279 6.251 32.817 1.00 49.97 192 VAL A O 1
ATOM 1458 N N . THR A 1 193 ? -13.653 7.027 34.828 1.00 48.16 193 THR A N 1
ATOM 1459 C CA . THR A 1 193 ? -13.221 5.718 35.346 1.00 48.16 193 THR A CA 1
ATOM 1460 C C . THR A 1 193 ? -14.413 4.769 35.546 1.00 48.16 193 THR A C 1
ATOM 1462 O O . THR A 1 193 ? -14.309 3.581 35.243 1.00 48.16 193 THR A O 1
ATOM 1465 N N . GLY A 1 194 ? -15.575 5.285 35.969 1.00 49.47 194 GLY A N 1
ATOM 1466 C CA . GLY A 1 194 ? -16.831 4.528 36.047 1.00 49.47 194 GLY A CA 1
ATOM 1467 C C . GLY A 1 194 ? -17.335 4.042 34.683 1.00 49.47 194 GLY A C 1
ATOM 1468 O O . GLY A 1 194 ? -17.697 2.875 34.537 1.00 49.47 194 GLY A O 1
ATOM 1469 N N . LEU A 1 195 ? -17.260 4.885 33.647 1.00 54.19 195 LEU A N 1
ATOM 1470 C CA . LEU A 1 195 ? -17.589 4.520 32.260 1.00 54.19 195 LEU A CA 1
ATOM 1471 C C . LEU A 1 195 ? -16.673 3.429 31.682 1.00 54.19 195 LEU A C 1
ATOM 1473 O O . LEU A 1 195 ? -17.126 2.618 30.874 1.00 54.19 195 LEU A O 1
ATOM 1477 N N . LEU A 1 196 ? -15.408 3.376 32.109 1.00 50.47 196 LEU A N 1
ATOM 1478 C CA . LEU A 1 196 ? -14.451 2.332 31.719 1.00 50.47 196 LEU A CA 1
ATOM 1479 C C . LEU A 1 196 ? -14.712 0.980 32.406 1.00 50.47 196 LEU A C 1
ATOM 1481 O O . LEU A 1 196 ? -14.346 -0.059 31.854 1.00 50.47 196 LEU A O 1
ATOM 1485 N N . LEU A 1 197 ? -15.335 0.988 33.589 1.00 47.31 197 LEU A N 1
ATOM 1486 C CA . LEU A 1 197 ? -15.672 -0.207 34.376 1.00 47.31 197 LEU A CA 1
ATOM 1487 C C . LEU A 1 197 ? -17.055 -0.788 34.039 1.00 47.31 197 LEU A C 1
ATOM 1489 O O . LEU A 1 197 ? -17.338 -1.940 34.375 1.00 47.31 197 LEU A O 1
ATOM 1493 N N . LEU A 1 198 ? -17.914 -0.019 33.366 1.00 51.88 198 LEU A N 1
ATOM 1494 C CA . LEU A 1 198 ? -19.240 -0.462 32.951 1.00 51.88 198 LEU A CA 1
ATOM 1495 C C . LEU A 1 198 ? -19.157 -1.428 31.763 1.00 51.88 198 LEU A C 1
ATOM 1497 O O . LEU A 1 198 ? -18.548 -1.159 30.727 1.00 51.88 198 LEU A O 1
ATOM 1501 N N . ASN A 1 199 ? -19.832 -2.569 31.904 1.00 50.94 199 ASN A N 1
ATOM 1502 C CA . ASN A 1 199 ? -20.030 -3.502 30.805 1.00 50.94 199 ASN A CA 1
ATOM 1503 C C . ASN A 1 199 ? -20.792 -2.762 29.692 1.00 50.94 199 ASN A C 1
ATOM 1505 O O . ASN A 1 199 ? -21.888 -2.247 29.918 1.00 50.94 199 ASN A O 1
ATOM 1509 N N . ILE A 1 200 ? -20.207 -2.692 28.493 1.00 54.28 200 ILE A N 1
ATOM 1510 C CA . ILE A 1 200 ? -20.683 -1.872 27.360 1.00 54.28 200 ILE A CA 1
ATOM 1511 C C . ILE A 1 200 ? -22.161 -2.164 27.008 1.00 54.28 200 ILE A C 1
ATOM 1513 O O . ILE A 1 200 ? -22.832 -1.315 26.424 1.00 54.28 200 ILE A O 1
ATOM 1517 N N . THR A 1 201 ? -22.686 -3.324 27.412 1.00 52.31 201 THR A N 1
ATOM 1518 C CA . THR A 1 201 ? -24.065 -3.804 27.239 1.00 52.31 201 THR A CA 1
ATOM 1519 C C . THR A 1 201 ? -25.127 -3.139 28.124 1.00 52.31 201 THR A C 1
ATOM 1521 O O . THR A 1 201 ? -26.307 -3.374 27.889 1.00 52.31 201 THR A O 1
ATOM 1524 N N . ILE A 1 202 ? -24.756 -2.323 29.118 1.00 56.25 202 ILE A N 1
ATOM 1525 C CA . ILE A 1 202 ? -25.716 -1.697 30.053 1.00 56.25 202 ILE A CA 1
ATOM 1526 C C . ILE A 1 202 ? -26.448 -0.500 29.415 1.00 56.25 202 ILE A C 1
ATOM 1528 O O . ILE A 1 202 ? -27.586 -0.201 29.769 1.00 56.25 202 ILE A O 1
ATOM 1532 N N . PHE A 1 203 ? -25.832 0.166 28.436 1.00 63.50 203 PHE A N 1
ATOM 1533 C CA . PHE A 1 203 ? -26.433 1.316 27.759 1.00 63.50 203 PHE A CA 1
ATOM 1534 C C . PHE A 1 203 ? -27.350 0.882 26.609 1.00 63.50 203 PHE A C 1
ATOM 1536 O O . PHE A 1 203 ? -26.916 0.185 25.688 1.00 63.50 203 PHE A O 1
ATOM 1543 N N . THR A 1 204 ? -28.591 1.371 26.607 1.00 74.56 204 THR A N 1
ATOM 1544 C CA . THR A 1 204 ? -29.449 1.354 25.409 1.00 74.56 204 THR A CA 1
ATOM 1545 C C . THR A 1 204 ? -28.787 2.143 24.278 1.00 74.56 204 THR A C 1
ATOM 1547 O O . THR A 1 204 ? -28.090 3.124 24.552 1.00 74.56 204 THR A O 1
ATOM 1550 N N . ASP A 1 205 ? -29.062 1.791 23.022 1.00 78.69 205 ASP A N 1
ATOM 1551 C CA . ASP A 1 205 ? -28.432 2.437 21.862 1.00 78.69 205 ASP A CA 1
ATOM 1552 C C . ASP A 1 205 ? -28.598 3.965 21.848 1.00 78.69 205 ASP A C 1
ATOM 1554 O O . ASP A 1 205 ? -27.610 4.669 21.671 1.00 78.69 205 ASP A O 1
ATOM 1558 N N . ARG A 1 206 ? -29.790 4.490 22.166 1.00 78.94 206 ARG A N 1
ATOM 1559 C CA . ARG A 1 206 ? -30.055 5.942 22.188 1.00 78.94 206 ARG A CA 1
ATOM 1560 C C . ARG A 1 206 ? -29.160 6.708 23.172 1.00 78.94 206 ARG A C 1
ATOM 1562 O O . ARG A 1 206 ? -28.512 7.675 22.793 1.00 78.94 206 ARG A O 1
ATOM 1569 N N . HIS A 1 207 ? -29.076 6.243 24.420 1.00 78.94 207 HIS A N 1
ATOM 1570 C CA . HIS A 1 207 ? -28.244 6.888 25.444 1.00 78.94 207 HIS A CA 1
ATOM 1571 C C . HIS A 1 207 ? -26.749 6.817 25.112 1.00 78.94 207 HIS A C 1
ATOM 1573 O O . HIS A 1 207 ? -25.997 7.731 25.437 1.00 78.94 207 HIS A O 1
ATOM 1579 N N . ARG A 1 208 ? -26.306 5.752 24.433 1.00 84.50 208 ARG A N 1
ATOM 1580 C CA . ARG A 1 208 ? -24.923 5.643 23.955 1.00 84.50 208 ARG A CA 1
ATOM 1581 C C . ARG A 1 208 ? -24.623 6.680 22.879 1.00 84.50 208 ARG A C 1
ATOM 1583 O O . ARG A 1 208 ? -23.554 7.279 22.908 1.00 84.50 208 ARG A O 1
ATOM 1590 N N . GLU A 1 209 ? -25.540 6.863 21.935 1.00 86.75 209 GLU A N 1
ATOM 1591 C CA . GLU A 1 209 ? -25.394 7.841 20.857 1.00 86.75 209 GLU A CA 1
ATOM 1592 C C . GLU A 1 209 ? -25.306 9.273 21.397 1.00 86.75 209 GLU A C 1
ATOM 1594 O O . GLU A 1 209 ? -24.399 10.014 21.014 1.00 86.75 209 GLU A O 1
ATOM 1599 N N . GLU A 1 210 ? -26.197 9.630 22.326 1.00 85.06 210 GLU A N 1
ATOM 1600 C CA . GLU A 1 210 ? -26.203 10.935 23.000 1.00 85.06 210 GLU A CA 1
ATOM 1601 C C . GLU A 1 210 ? -24.901 11.161 23.777 1.00 85.06 210 GLU A C 1
ATOM 1603 O O . GLU A 1 210 ? -24.233 12.173 23.573 1.00 85.06 210 GLU A O 1
ATOM 1608 N N . LEU A 1 211 ? -24.475 10.179 24.578 1.00 84.69 211 LEU A N 1
ATOM 1609 C CA . LEU A 1 211 ? -23.247 10.273 25.366 1.00 84.69 211 LEU A CA 1
ATOM 1610 C C . LEU A 1 211 ? -21.995 10.441 24.493 1.00 84.6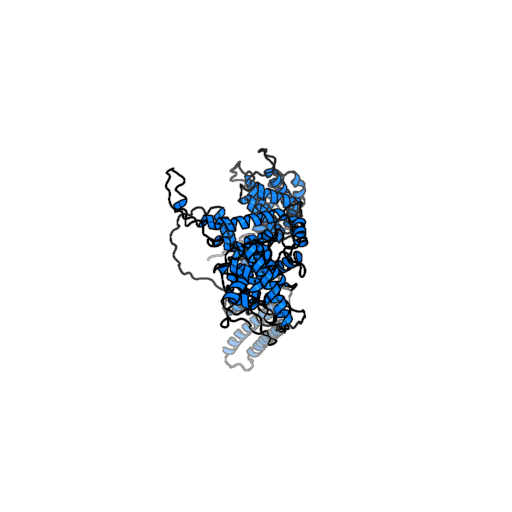9 211 LEU A C 1
ATOM 1612 O O . LEU A 1 211 ? -21.131 11.257 24.806 1.00 84.69 211 LEU A O 1
ATOM 1616 N N . VAL A 1 212 ? -21.885 9.688 23.393 1.00 88.00 212 VAL A N 1
ATOM 1617 C CA . VAL A 1 212 ? -20.755 9.818 22.458 1.00 88.00 212 VAL A CA 1
ATOM 1618 C C . VAL A 1 212 ? -20.712 11.220 21.850 1.00 88.00 212 VAL A C 1
ATOM 1620 O O . VAL A 1 212 ? -19.632 11.801 21.778 1.00 88.00 212 VAL A O 1
ATOM 1623 N N . GLN A 1 213 ? -21.859 11.772 21.443 1.00 90.75 213 GLN A N 1
ATOM 1624 C CA . GLN A 1 213 ? -21.918 13.123 20.883 1.00 90.75 213 GLN A CA 1
ATOM 1625 C C . GLN A 1 213 ? -21.507 14.174 21.921 1.00 90.75 213 GLN A C 1
ATOM 1627 O O . GLN A 1 213 ? -20.641 14.994 21.632 1.00 90.75 213 GLN A O 1
ATOM 1632 N N . THR A 1 214 ? -22.054 14.108 23.139 1.00 87.38 214 THR A N 1
ATOM 1633 C CA . THR A 1 214 ? -21.733 15.068 24.206 1.00 87.38 214 THR A CA 1
ATOM 1634 C C . THR A 1 214 ? -20.246 15.063 24.550 1.00 87.38 214 THR A C 1
ATOM 1636 O O . THR A 1 214 ? -19.652 16.130 24.671 1.00 87.38 214 THR A O 1
ATOM 1639 N N . ILE A 1 215 ? -19.613 13.886 24.647 1.00 87.25 215 ILE A N 1
ATOM 1640 C CA . ILE A 1 215 ? -18.176 13.811 24.950 1.00 87.25 215 ILE A CA 1
ATOM 1641 C C . ILE A 1 215 ? -17.340 14.416 23.813 1.00 87.25 215 ILE A C 1
ATOM 1643 O O . ILE A 1 215 ? -16.374 15.124 24.086 1.00 87.25 215 ILE A O 1
ATOM 1647 N N . ILE A 1 216 ? -17.687 14.162 22.545 1.00 89.31 216 ILE A N 1
ATOM 1648 C CA . ILE A 1 216 ? -16.961 14.745 21.402 1.00 89.31 216 ILE A CA 1
ATOM 1649 C C . ILE A 1 216 ? -17.093 16.273 21.400 1.00 89.31 216 ILE A C 1
ATOM 1651 O O . ILE A 1 216 ? -16.088 16.960 21.222 1.00 89.31 216 ILE A O 1
ATOM 1655 N N . ASP A 1 217 ? -18.296 16.795 21.642 1.00 88.00 217 ASP A N 1
ATOM 1656 C CA . ASP A 1 217 ? -18.554 18.237 21.688 1.00 88.00 217 ASP A CA 1
ATOM 1657 C C . ASP A 1 217 ? -17.801 18.912 22.848 1.00 88.00 217 ASP A C 1
ATOM 1659 O O . ASP A 1 217 ? -17.237 19.994 22.676 1.00 88.00 217 ASP A O 1
ATOM 1663 N N . ASP A 1 218 ? -17.750 18.272 24.021 1.00 83.94 218 ASP A N 1
ATOM 1664 C CA . ASP A 1 218 ? -17.010 18.783 25.177 1.00 83.94 218 ASP A CA 1
ATOM 1665 C C . ASP A 1 218 ? -15.494 18.785 24.920 1.00 83.94 218 ASP A C 1
ATOM 1667 O O . ASP A 1 218 ? -14.825 19.776 25.216 1.00 83.94 218 ASP A O 1
ATOM 1671 N N . VAL A 1 219 ? -14.941 17.729 24.309 1.00 84.12 219 VAL A N 1
ATOM 1672 C CA . VAL A 1 219 ? -13.511 17.676 23.945 1.00 84.12 219 VAL A CA 1
ATOM 1673 C C . VAL A 1 219 ? -13.166 18.731 22.881 1.00 84.12 219 VAL A C 1
ATOM 1675 O O . VAL A 1 219 ? -12.126 19.384 22.980 1.00 84.12 219 VAL A O 1
ATOM 1678 N N . ASP A 1 220 ? -14.037 18.956 21.894 1.00 85.69 220 ASP A N 1
ATOM 1679 C CA . ASP A 1 220 ? -13.854 19.997 20.871 1.00 85.69 220 ASP A CA 1
ATOM 1680 C C . ASP A 1 220 ? -13.826 21.411 21.475 1.00 85.69 220 ASP A C 1
ATOM 1682 O O . ASP A 1 220 ? -12.983 22.236 21.112 1.00 85.69 220 ASP A O 1
ATOM 1686 N N . ARG A 1 221 ? -14.705 21.685 22.450 1.00 82.19 221 ARG A N 1
ATOM 1687 C CA . ARG A 1 221 ? -14.740 22.967 23.177 1.00 82.19 221 ARG A CA 1
ATOM 1688 C C . ARG A 1 221 ? -13.460 23.221 23.961 1.00 82.19 221 ARG A C 1
ATOM 1690 O O . ARG A 1 221 ? -12.957 24.343 23.935 1.00 82.19 221 ARG A O 1
ATOM 1697 N N . VAL A 1 222 ? -12.931 22.196 24.629 1.00 76.38 222 VAL A N 1
ATOM 1698 C CA . VAL A 1 222 ? -11.681 22.294 25.399 1.00 76.38 222 VAL A CA 1
ATOM 1699 C C . VAL A 1 222 ? -10.520 22.687 24.486 1.00 76.38 222 VAL A C 1
ATOM 1701 O O . VAL A 1 222 ? -9.782 23.622 24.792 1.00 76.38 222 VAL A O 1
ATOM 1704 N N . ILE A 1 223 ? -10.410 22.048 23.322 1.00 72.31 223 ILE A N 1
ATOM 1705 C CA . ILE A 1 223 ? -9.274 22.229 22.406 1.00 72.31 223 ILE A CA 1
ATOM 1706 C C . ILE A 1 223 ? -9.338 23.558 21.644 1.00 72.31 223 ILE A C 1
ATOM 1708 O O . ILE A 1 223 ? -8.301 24.146 21.351 1.00 72.31 223 ILE A O 1
ATOM 1712 N N . LYS A 1 224 ? -10.541 24.070 21.356 1.00 75.19 224 LYS A N 1
ATOM 1713 C CA . LYS A 1 224 ? -10.730 25.386 20.718 1.00 75.19 224 LYS A CA 1
ATOM 1714 C C . LYS A 1 224 ? -10.602 26.566 21.687 1.00 75.19 224 LYS A C 1
ATOM 1716 O O . LYS A 1 224 ? -10.545 27.711 21.241 1.00 75.19 224 LYS A O 1
ATOM 1721 N N . SER A 1 225 ? -10.579 26.326 22.998 1.00 67.94 225 SER A N 1
ATOM 1722 C CA . SER A 1 225 ? -10.440 27.394 23.989 1.00 67.94 225 SER A CA 1
ATOM 1723 C C . SER A 1 225 ? -8.976 27.857 24.100 1.00 67.94 225 SER A C 1
ATOM 1725 O O . SER A 1 225 ? -8.179 27.326 24.864 1.00 67.94 225 SER A O 1
ATOM 1727 N N . GLU A 1 226 ? -8.599 28.882 23.330 1.00 51.12 226 GLU A N 1
ATOM 1728 C CA . GLU A 1 226 ? -7.223 29.420 23.306 1.00 51.12 226 GLU A CA 1
ATOM 1729 C C . GLU A 1 226 ? -6.803 30.162 24.596 1.00 51.12 226 GLU A C 1
ATOM 1731 O O . GLU A 1 226 ? -5.632 30.487 24.757 1.00 51.12 226 GLU A O 1
ATOM 1736 N N . ASN A 1 227 ? -7.717 30.426 25.541 1.00 44.41 227 ASN A N 1
ATOM 1737 C CA . ASN A 1 227 ? -7.488 31.393 26.627 1.00 44.41 227 ASN A CA 1
ATOM 1738 C C . ASN A 1 227 ? -7.773 30.892 28.051 1.00 44.41 227 ASN A C 1
ATOM 1740 O O . ASN A 1 227 ? -8.130 31.697 28.906 1.00 44.41 227 ASN A O 1
ATOM 1744 N N . GLY A 1 228 ? -7.638 29.592 28.340 1.00 47.91 228 GLY A N 1
ATOM 1745 C CA . GLY A 1 228 ? -7.741 29.089 29.724 1.00 47.91 228 GLY A CA 1
ATOM 1746 C C . GLY A 1 228 ? -9.049 29.457 30.440 1.00 47.91 228 GLY A C 1
ATOM 1747 O O . GLY A 1 228 ? -9.111 29.451 31.666 1.00 47.91 228 GLY A O 1
ATOM 1748 N N . VAL A 1 229 ? -10.089 29.811 29.680 1.00 45.47 229 VAL A N 1
ATOM 1749 C CA . VAL A 1 229 ? -11.422 30.055 30.211 1.00 45.47 229 VAL A CA 1
ATOM 1750 C C . VAL A 1 229 ? -12.074 28.690 30.319 1.00 45.47 229 VAL A C 1
ATOM 1752 O O . VAL A 1 229 ? -12.352 28.053 29.305 1.00 45.47 229 VAL A O 1
ATOM 1755 N N . GLU A 1 230 ? -12.278 28.250 31.557 1.00 50.22 230 GLU A N 1
ATOM 1756 C CA . GLU A 1 230 ? -13.068 27.081 31.943 1.00 50.22 230 GLU A CA 1
ATOM 1757 C C . GLU A 1 230 ? -14.485 27.177 31.345 1.00 50.22 230 GLU A C 1
ATOM 1759 O O . GLU A 1 230 ? -15.419 27.666 31.974 1.00 50.22 230 GLU A O 1
ATOM 1764 N N . ALA A 1 231 ? -14.657 26.768 30.089 1.00 42.88 231 ALA A N 1
ATOM 1765 C CA . ALA A 1 231 ? -15.943 26.797 29.390 1.00 42.88 231 ALA A CA 1
ATOM 1766 C C . ALA A 1 231 ? -16.492 25.386 29.116 1.00 42.88 231 ALA A C 1
ATOM 1768 O O . ALA A 1 231 ? -17.360 25.209 28.260 1.00 42.88 231 ALA A O 1
ATOM 1769 N N . GLY A 1 232 ? -15.993 24.377 29.835 1.00 55.84 232 GLY A N 1
ATOM 1770 C CA . GLY A 1 232 ? -16.390 22.984 29.670 1.00 55.84 232 GLY A CA 1
ATOM 1771 C C . GLY A 1 232 ? -16.246 22.173 30.955 1.00 55.84 232 GLY A C 1
ATOM 1772 O O . GLY A 1 232 ? -15.517 22.541 31.870 1.00 55.84 232 GLY A O 1
ATOM 1773 N N . ARG A 1 233 ? -16.957 21.045 31.007 1.00 62.38 233 ARG A N 1
ATOM 1774 C CA . ARG A 1 233 ? -16.943 20.073 32.117 1.00 62.38 233 ARG A CA 1
ATOM 1775 C C . ARG A 1 233 ? -15.641 19.256 32.195 1.00 62.38 233 ARG A C 1
ATOM 1777 O O . ARG A 1 233 ? -15.469 18.493 33.141 1.00 62.38 233 ARG A O 1
ATOM 1784 N N . LEU A 1 234 ? -14.765 19.386 31.197 1.00 68.44 234 LEU A N 1
ATOM 1785 C CA . LEU A 1 234 ? -13.518 18.638 31.024 1.00 68.44 234 LEU A CA 1
ATOM 1786 C C . LEU A 1 234 ? -12.326 19.598 30.948 1.00 68.44 234 LEU A C 1
ATOM 1788 O O . LEU A 1 234 ? -12.450 20.702 30.419 1.00 68.44 234 LEU A O 1
ATOM 1792 N N . THR A 1 235 ? -11.167 19.160 31.438 1.00 70.94 235 THR A N 1
ATOM 1793 C CA . THR A 1 235 ? -9.889 19.872 31.288 1.00 70.94 235 THR A CA 1
ATOM 1794 C C . THR A 1 235 ? -9.045 19.277 30.151 1.00 70.94 235 THR A C 1
ATOM 1796 O O . THR A 1 235 ? -9.334 18.187 29.653 1.00 70.94 235 THR A O 1
ATOM 1799 N N . ASN A 1 236 ? -7.964 19.960 29.743 1.00 70.12 236 ASN A N 1
ATOM 1800 C CA . ASN A 1 236 ? -7.003 19.407 28.772 1.00 70.12 236 ASN A CA 1
ATOM 1801 C C . ASN A 1 236 ? -6.374 18.084 29.254 1.00 70.12 236 ASN A C 1
ATOM 1803 O O . ASN A 1 236 ? -6.088 17.214 28.437 1.00 70.12 236 ASN A O 1
ATOM 1807 N N . GLU A 1 237 ? -6.201 17.905 30.568 1.00 72.06 237 GLU A N 1
ATOM 1808 C CA . GLU A 1 237 ? -5.659 16.671 31.156 1.00 72.06 237 GLU A CA 1
ATOM 1809 C C . GLU A 1 237 ? -6.649 15.495 31.062 1.00 72.06 237 GLU A C 1
ATOM 1811 O O . GLU A 1 237 ? -6.243 14.333 30.979 1.00 72.06 237 GLU A O 1
ATOM 1816 N N . ASP A 1 238 ? -7.952 15.787 30.994 1.00 77.00 238 ASP A N 1
ATOM 1817 C CA . ASP A 1 238 ? -9.011 14.781 30.881 1.00 77.00 238 ASP A CA 1
ATOM 1818 C C . ASP A 1 238 ? -9.242 14.309 29.436 1.00 77.00 238 ASP A C 1
ATOM 1820 O O . ASP A 1 238 ? -9.887 13.278 29.218 1.00 77.00 238 ASP A O 1
ATOM 1824 N N . ALA A 1 239 ? -8.706 15.017 28.433 1.00 79.94 239 ALA A N 1
ATOM 1825 C CA . ALA A 1 239 ? -8.964 14.750 27.016 1.00 79.94 239 ALA A CA 1
ATOM 1826 C C . ALA A 1 239 ? -8.589 13.314 26.604 1.00 79.94 239 ALA A C 1
ATOM 1828 O O . ALA A 1 239 ? -9.356 12.639 25.912 1.00 79.94 239 ALA A O 1
ATOM 1829 N N . ALA A 1 240 ? -7.447 12.800 27.077 1.00 82.25 240 ALA A N 1
ATOM 1830 C CA . ALA A 1 240 ? -7.017 11.429 26.798 1.00 82.25 240 ALA A CA 1
ATOM 1831 C C . ALA A 1 240 ? -8.000 10.381 27.354 1.00 82.25 240 ALA A C 1
ATOM 1833 O O . ALA A 1 240 ? -8.302 9.388 26.686 1.00 82.25 240 ALA A O 1
ATOM 1834 N N . GLN A 1 241 ? -8.521 10.607 28.564 1.00 83.00 241 GLN A N 1
ATOM 1835 C CA . GLN A 1 241 ? -9.483 9.710 29.208 1.00 83.00 241 GLN A CA 1
ATOM 1836 C C . GLN A 1 241 ? -10.862 9.797 28.546 1.00 83.00 241 GLN A C 1
ATOM 1838 O O . GLN A 1 241 ? -11.487 8.767 28.290 1.00 83.00 241 GLN A O 1
ATOM 1843 N N . ALA A 1 242 ? -11.308 11.002 28.184 1.00 84.88 242 ALA A N 1
ATOM 1844 C CA . ALA A 1 242 ? -12.550 11.217 27.449 1.00 84.88 242 ALA A CA 1
ATOM 1845 C C . ALA A 1 242 ? -12.539 10.489 26.091 1.00 84.88 242 ALA A C 1
ATOM 1847 O O . ALA A 1 242 ? -13.466 9.741 25.771 1.00 84.88 242 ALA A O 1
ATOM 1848 N N . LEU A 1 243 ? -11.449 10.612 25.325 1.00 87.50 243 LEU A N 1
ATOM 1849 C CA . LEU A 1 243 ? -11.279 9.913 24.046 1.00 87.50 243 LEU A CA 1
ATOM 1850 C C . LEU A 1 243 ? -11.195 8.389 24.216 1.00 87.50 243 LEU A C 1
ATOM 1852 O O . LEU A 1 243 ? -11.740 7.644 23.399 1.00 87.50 243 LEU A O 1
ATOM 1856 N N . LEU A 1 244 ? -10.580 7.900 25.297 1.00 87.00 244 LEU A N 1
ATOM 1857 C CA . LEU A 1 244 ? -10.586 6.475 25.634 1.00 87.00 244 LEU A CA 1
ATOM 1858 C C . LEU A 1 244 ? -12.009 5.960 25.935 1.00 87.00 244 LEU A C 1
ATOM 1860 O O . LEU A 1 244 ? -12.353 4.830 25.557 1.00 87.00 244 LEU A O 1
ATOM 1864 N N . ALA A 1 245 ? -12.849 6.785 26.566 1.00 84.81 245 ALA A N 1
ATOM 1865 C CA . ALA A 1 245 ? -14.264 6.491 26.781 1.00 84.81 245 ALA A CA 1
ATOM 1866 C C . ALA A 1 245 ? -15.017 6.423 25.440 1.00 84.81 245 ALA A C 1
ATOM 1868 O O . ALA A 1 245 ? -15.675 5.418 25.163 1.00 84.81 245 ALA A O 1
ATOM 1869 N N . VAL A 1 246 ? -14.833 7.416 24.556 1.00 88.62 246 VAL A N 1
ATOM 1870 C CA . VAL A 1 246 ? -15.415 7.434 23.196 1.00 88.62 246 VAL A CA 1
ATOM 1871 C C . VAL A 1 246 ? -15.011 6.192 22.406 1.00 88.62 246 VAL A C 1
ATOM 1873 O O . VAL A 1 246 ? -15.866 5.525 21.827 1.00 88.62 246 VAL A O 1
ATOM 1876 N N . LYS A 1 247 ? -13.734 5.801 22.439 1.00 88.25 247 LYS A N 1
ATOM 1877 C CA . LYS A 1 247 ? -13.252 4.562 21.810 1.00 88.25 247 LYS A CA 1
ATOM 1878 C C . LYS A 1 247 ? -13.949 3.324 22.359 1.00 88.25 247 LYS A C 1
ATOM 1880 O O . LYS A 1 247 ? -14.233 2.397 21.603 1.00 88.25 247 LYS A O 1
ATOM 1885 N N . SER A 1 248 ? -14.167 3.270 23.671 1.00 85.75 248 SER A N 1
ATOM 1886 C CA . SER A 1 248 ? -14.802 2.126 24.329 1.00 85.75 248 SER A CA 1
ATOM 1887 C C . SER A 1 248 ? -16.284 2.030 23.970 1.00 85.75 248 SER A C 1
ATOM 1889 O O . SER A 1 248 ? -16.747 0.946 23.618 1.00 85.75 248 SER A O 1
ATOM 1891 N N . LEU A 1 249 ? -16.998 3.159 23.949 1.00 83.88 249 LEU A N 1
ATOM 1892 C CA . LEU A 1 249 ? -18.390 3.256 23.497 1.00 83.88 249 LEU A CA 1
ATOM 1893 C C . LEU A 1 249 ? -18.530 2.971 21.992 1.00 83.88 249 LEU A C 1
ATOM 1895 O O . LEU A 1 249 ? -19.490 2.327 21.567 1.00 83.88 249 LEU A O 1
ATOM 1899 N N . GLY A 1 250 ? -17.537 3.381 21.202 1.00 84.62 250 GLY A N 1
ATOM 1900 C CA . GLY A 1 250 ? -17.444 3.161 19.762 1.00 84.62 250 GLY A CA 1
ATOM 1901 C C . GLY A 1 250 ? -17.191 1.709 19.353 1.00 84.62 250 GLY A C 1
ATOM 1902 O O . GLY A 1 250 ? -17.328 1.388 18.180 1.00 84.62 250 GLY A O 1
ATOM 1903 N N . LYS A 1 251 ? -16.888 0.791 20.281 1.00 86.38 251 LYS A N 1
ATOM 1904 C CA . LYS A 1 251 ? -16.817 -0.651 19.963 1.00 86.38 251 LYS A CA 1
ATOM 1905 C C . LYS A 1 251 ? -18.169 -1.226 19.523 1.00 86.38 251 LYS A C 1
ATOM 1907 O O . LYS A 1 251 ? -18.196 -2.279 18.894 1.00 86.38 251 LYS A O 1
ATOM 1912 N N . MET A 1 252 ? -19.271 -0.549 19.854 1.00 84.75 252 MET A N 1
ATOM 1913 C CA . MET A 1 252 ? -20.615 -0.910 19.406 1.00 84.75 252 MET A CA 1
ATOM 1914 C C . MET A 1 252 ? -20.996 -0.158 18.124 1.00 84.75 252 MET A C 1
ATOM 1916 O O . MET A 1 252 ? -20.644 1.018 17.992 1.00 84.75 252 MET A O 1
ATOM 1920 N N . PRO A 1 253 ? -21.784 -0.769 17.217 1.00 85.50 253 PRO A N 1
ATOM 1921 C CA . PRO A 1 253 ? -22.215 -0.118 15.980 1.00 85.50 253 PRO A CA 1
ATOM 1922 C C . PRO A 1 253 ? -22.984 1.196 16.189 1.00 85.50 253 PRO A C 1
ATOM 1924 O O . PRO A 1 253 ? -22.757 2.138 15.438 1.00 85.50 253 PRO A O 1
ATOM 1927 N N . SER A 1 254 ? -23.852 1.296 17.205 1.00 86.81 254 SER A N 1
ATOM 1928 C CA . SER A 1 254 ? -24.618 2.519 17.516 1.00 86.81 254 SER A CA 1
ATOM 1929 C C . SER A 1 254 ? -23.706 3.700 17.863 1.00 86.81 254 SER A C 1
ATOM 1931 O O . SER A 1 254 ? -23.787 4.757 17.244 1.00 86.81 254 SER A O 1
ATOM 1933 N N . GLY A 1 255 ? -22.740 3.488 18.762 1.00 86.44 255 GLY A N 1
ATOM 1934 C CA . GLY A 1 255 ? -21.731 4.499 19.098 1.00 86.44 255 GLY A CA 1
ATOM 1935 C C . GLY A 1 255 ? -20.821 4.844 17.913 1.00 86.44 255 GLY A C 1
ATOM 1936 O O . GLY A 1 255 ? -20.573 6.018 17.641 1.00 86.44 255 GLY A O 1
ATOM 1937 N N . SER A 1 256 ? -20.369 3.837 17.158 1.00 91.44 256 SER A N 1
ATOM 1938 C CA . SER A 1 256 ? -19.544 4.053 15.960 1.00 91.44 256 SER A CA 1
ATOM 1939 C C . SER A 1 256 ? -20.261 4.855 14.870 1.00 91.44 256 SER A C 1
ATOM 1941 O O . SER A 1 256 ? -19.626 5.677 14.218 1.00 91.44 256 SER A O 1
ATOM 1943 N N . LYS A 1 257 ? -21.578 4.692 14.685 1.00 90.56 257 LYS A N 1
ATOM 1944 C CA . LYS A 1 257 ? -22.350 5.496 13.720 1.00 90.56 257 LYS A CA 1
ATOM 1945 C C . LYS A 1 257 ? -22.314 6.991 14.038 1.00 90.56 257 LYS A C 1
ATOM 1947 O O . LYS A 1 257 ? -22.265 7.800 13.116 1.00 90.56 257 LYS A O 1
ATOM 1952 N N . VAL A 1 258 ? -22.314 7.364 15.320 1.00 92.50 258 VAL A N 1
ATOM 1953 C CA . VAL A 1 258 ? -22.177 8.769 15.738 1.00 92.50 258 VAL A CA 1
ATOM 1954 C C . VAL A 1 258 ? -20.768 9.276 15.464 1.00 92.50 258 VAL A C 1
ATOM 1956 O O . VAL A 1 258 ? -20.619 10.359 14.904 1.00 92.50 258 VAL A O 1
ATOM 1959 N N . ILE A 1 259 ? -19.740 8.481 15.778 1.00 92.88 259 ILE A N 1
ATOM 1960 C CA . ILE A 1 259 ? -18.342 8.819 15.461 1.00 92.88 259 ILE A CA 1
ATOM 1961 C C . ILE A 1 259 ? -18.162 9.029 13.951 1.00 92.88 259 ILE A C 1
ATOM 1963 O O . ILE A 1 259 ? -17.478 9.963 13.550 1.00 92.88 259 ILE A O 1
ATOM 1967 N N . GLY A 1 260 ? -18.813 8.207 13.123 1.00 91.44 260 GLY A N 1
ATOM 1968 C CA . GLY A 1 260 ? -18.725 8.241 11.661 1.00 91.44 260 GLY A CA 1
ATOM 1969 C C . GLY A 1 260 ? -19.434 9.410 10.973 1.00 91.44 260 GLY A C 1
ATOM 1970 O O . GLY A 1 260 ? -19.386 9.498 9.746 1.00 91.44 260 GLY A O 1
ATOM 1971 N N . ARG A 1 261 ? -20.096 10.305 11.721 1.00 93.81 261 ARG A N 1
ATOM 1972 C CA . ARG A 1 261 ? -20.685 11.534 11.167 1.00 93.81 261 ARG A CA 1
ATOM 1973 C C . ARG A 1 261 ? -19.587 12.485 10.688 1.00 93.81 261 ARG A C 1
ATOM 1975 O O . ARG A 1 261 ? -18.530 12.585 11.303 1.00 93.81 261 ARG A O 1
ATOM 1982 N N . GLU A 1 262 ? -19.878 13.237 9.630 1.00 92.88 262 GLU A N 1
ATOM 1983 C CA . GLU A 1 262 ? -18.933 14.155 8.975 1.00 92.88 262 GLU A CA 1
ATOM 1984 C C . GLU A 1 262 ? -18.282 15.150 9.950 1.00 92.88 262 GLU A C 1
ATOM 1986 O O . GLU A 1 262 ? -17.057 15.211 10.039 1.00 92.88 262 GLU A O 1
ATOM 1991 N N . ALA A 1 263 ? -19.088 15.861 10.747 1.00 91.12 263 ALA A N 1
ATOM 1992 C CA . ALA A 1 263 ? -18.589 16.822 11.732 1.00 91.12 263 ALA A CA 1
ATOM 1993 C C . ALA A 1 263 ? -17.688 16.163 12.789 1.00 91.12 263 ALA A C 1
ATOM 1995 O O . ALA A 1 263 ? -16.620 16.678 13.105 1.00 91.12 263 ALA A O 1
ATOM 1996 N N . ASN A 1 264 ? -18.078 14.987 13.286 1.00 93.25 264 ASN A N 1
ATOM 1997 C CA . ASN A 1 264 ? -17.357 14.293 14.352 1.00 93.25 264 ASN A CA 1
ATOM 1998 C C . ASN A 1 264 ? -16.018 13.724 13.861 1.00 93.25 264 ASN A C 1
ATOM 2000 O O . ASN A 1 264 ? -15.016 13.826 14.569 1.00 93.25 264 ASN A O 1
ATOM 2004 N N . LEU A 1 265 ? -15.964 13.179 12.639 1.00 93.31 265 LEU A N 1
ATOM 2005 C CA . LEU A 1 265 ? -14.709 12.738 12.022 1.00 93.31 265 LEU A CA 1
ATOM 2006 C C . LEU A 1 265 ? -13.752 13.911 11.778 1.00 93.31 265 LEU A C 1
ATOM 2008 O O . LEU A 1 265 ? -12.559 13.783 12.057 1.00 93.31 265 LEU A O 1
ATOM 2012 N N . ALA A 1 266 ? -14.263 15.046 11.289 1.00 91.00 266 ALA A N 1
ATOM 2013 C CA . ALA A 1 266 ? -13.464 16.251 11.075 1.00 91.00 266 ALA A CA 1
ATOM 2014 C C . ALA A 1 266 ? -12.885 16.777 12.397 1.00 91.00 266 ALA A C 1
ATOM 2016 O O . ALA A 1 266 ? -11.686 17.046 12.488 1.00 91.00 266 ALA A O 1
ATOM 2017 N N . THR A 1 267 ? -13.716 16.837 13.439 1.00 90.12 267 THR A N 1
ATOM 2018 C CA . THR A 1 267 ? -13.316 17.219 14.794 1.00 90.12 267 THR A CA 1
ATOM 2019 C C . THR A 1 267 ? -12.248 16.278 15.347 1.00 90.12 267 THR A C 1
ATOM 2021 O O . THR A 1 267 ? -11.171 16.737 15.708 1.00 90.12 267 THR A O 1
ATOM 2024 N N . LEU A 1 268 ? -12.462 14.957 15.342 1.00 90.75 268 LEU A N 1
ATOM 2025 C CA . LEU A 1 268 ? -11.477 13.990 15.853 1.00 90.75 268 LEU A CA 1
ATOM 2026 C C . LEU A 1 268 ? -10.139 14.045 15.101 1.00 90.75 268 LEU A C 1
ATOM 2028 O O . LEU A 1 268 ? -9.077 13.894 15.710 1.00 90.75 268 LEU A O 1
ATOM 2032 N N . LEU A 1 269 ? -10.170 14.292 13.789 1.00 89.31 269 LEU A N 1
ATOM 2033 C CA . LEU A 1 269 ? -8.959 14.470 12.994 1.00 89.31 269 LEU A CA 1
ATOM 2034 C C . LEU A 1 269 ? -8.245 15.789 13.329 1.00 89.31 269 LEU A C 1
ATOM 2036 O O . LEU A 1 269 ? -7.019 15.800 13.437 1.00 89.31 269 LEU A O 1
ATOM 2040 N N . ALA A 1 270 ? -8.979 16.883 13.540 1.00 86.75 270 ALA A N 1
ATOM 2041 C CA . ALA A 1 270 ? -8.408 18.153 13.989 1.00 86.75 270 ALA A CA 1
ATOM 2042 C C . ALA A 1 270 ? -7.771 18.018 15.381 1.00 86.75 270 ALA A C 1
ATOM 2044 O O . ALA A 1 270 ? -6.621 18.409 15.570 1.00 86.75 270 ALA A O 1
ATOM 2045 N N . ILE A 1 271 ? -8.466 17.363 16.313 1.00 84.00 271 ILE A N 1
ATOM 2046 C CA . ILE A 1 271 ? -7.980 17.053 17.663 1.00 84.00 271 ILE A CA 1
ATOM 2047 C C . ILE A 1 271 ? -6.647 16.304 17.606 1.00 84.00 271 ILE A C 1
ATOM 2049 O O . ILE A 1 271 ? -5.711 16.658 18.319 1.00 84.00 271 ILE A O 1
ATOM 2053 N N . SER A 1 272 ? -6.531 15.308 16.719 1.00 84.12 272 SER A N 1
ATOM 2054 C CA . SER A 1 272 ? -5.293 14.532 16.583 1.00 84.12 272 SER A CA 1
ATOM 2055 C C . SER A 1 272 ? -4.082 15.360 16.143 1.00 84.12 272 SER A C 1
ATOM 2057 O O . SER A 1 272 ? -2.969 14.983 16.491 1.00 84.12 272 SER A O 1
ATOM 2059 N N . LYS A 1 273 ? -4.301 16.473 15.427 1.00 81.38 273 LYS A N 1
ATOM 2060 C CA . LYS A 1 273 ? -3.249 17.395 14.963 1.00 81.38 273 LYS A CA 1
ATOM 2061 C C . LYS A 1 273 ? -2.920 18.480 15.989 1.00 81.38 273 LYS A C 1
ATOM 2063 O O . LYS A 1 273 ? -1.780 18.901 16.101 1.00 81.38 273 LYS A O 1
ATOM 2068 N N . VAL A 1 274 ? -3.920 18.974 16.723 1.00 76.31 274 VAL A N 1
ATOM 2069 C CA . VAL A 1 274 ? -3.706 20.026 17.735 1.00 76.31 274 VAL A CA 1
ATOM 2070 C C . VAL A 1 274 ? -3.009 19.458 18.971 1.00 76.31 274 VAL A C 1
ATOM 2072 O O . VAL A 1 274 ? -2.153 20.113 19.561 1.00 76.31 274 VAL A O 1
ATOM 2075 N N . LEU A 1 275 ? -3.324 18.213 19.335 1.00 62.22 275 LEU A N 1
ATOM 2076 C CA . LEU A 1 275 ? -2.731 17.517 20.476 1.00 62.22 275 LEU A CA 1
ATOM 2077 C C . LEU A 1 275 ? -1.406 16.814 20.141 1.00 62.22 275 LEU A C 1
ATOM 2079 O O . LEU A 1 275 ? -1.069 15.821 20.778 1.00 62.22 275 LEU A O 1
ATOM 2083 N N . ASP A 1 276 ? -0.615 17.317 19.189 1.00 62.25 276 ASP A N 1
ATOM 2084 C CA . ASP A 1 276 ? 0.720 16.763 18.904 1.00 62.25 276 ASP A CA 1
ATOM 2085 C C . ASP A 1 276 ? 1.640 16.778 20.147 1.00 62.25 276 ASP A C 1
ATOM 2087 O O . ASP A 1 276 ? 2.546 15.950 20.273 1.00 62.25 276 ASP A O 1
ATOM 2091 N N . SER A 1 277 ? 1.378 17.672 21.110 1.00 65.00 277 SER A N 1
ATOM 2092 C CA . SER A 1 277 ? 2.043 17.711 22.419 1.00 65.00 277 SER A CA 1
ATOM 2093 C C . SER A 1 277 ? 1.612 16.574 23.360 1.00 65.00 277 SER A C 1
ATOM 2095 O O . SER A 1 277 ? 2.452 16.044 24.093 1.00 65.00 277 SER A O 1
ATOM 2097 N N . ASP A 1 278 ? 0.343 16.148 23.311 1.00 75.38 278 ASP A N 1
ATOM 2098 C CA . ASP A 1 278 ? -0.178 14.982 24.031 1.00 75.38 278 ASP A CA 1
ATOM 2099 C C . ASP A 1 278 ? -0.376 13.788 23.087 1.00 75.38 278 ASP A C 1
ATOM 2101 O O . ASP A 1 278 ? -1.465 13.459 22.5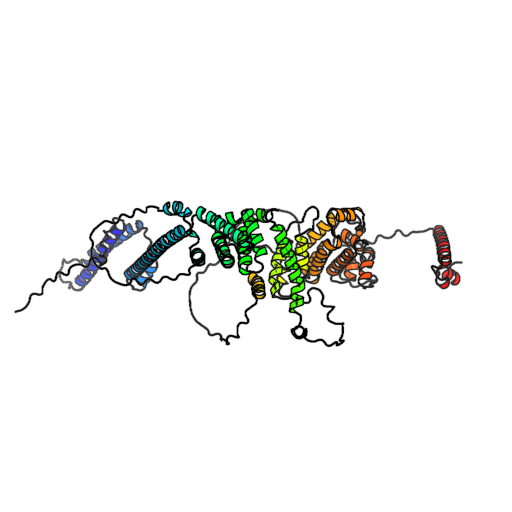99 1.00 75.38 278 ASP A O 1
ATOM 2105 N N . THR A 1 279 ? 0.727 13.065 22.900 1.00 77.75 279 THR A N 1
ATOM 2106 C CA . THR A 1 279 ? 0.776 11.841 22.089 1.00 77.75 279 THR A CA 1
ATOM 2107 C C . THR A 1 279 ? -0.244 10.773 22.505 1.00 77.75 279 THR A C 1
ATOM 2109 O O . THR A 1 279 ? -0.610 9.928 21.682 1.00 77.75 279 THR A O 1
ATOM 2112 N N . VAL A 1 280 ? -0.710 10.762 23.762 1.00 81.44 280 VAL A N 1
ATOM 2113 C CA . VAL A 1 280 ? -1.669 9.760 24.241 1.00 81.44 280 VAL A CA 1
ATOM 2114 C C . VAL A 1 280 ? -3.055 10.093 23.710 1.00 81.44 280 VAL A C 1
ATOM 2116 O O . VAL A 1 280 ? -3.651 9.239 23.044 1.00 81.44 280 VAL A O 1
ATOM 2119 N N . ALA A 1 281 ? -3.520 11.325 23.927 1.00 81.94 281 ALA A N 1
ATOM 2120 C CA . ALA A 1 281 ? -4.812 11.802 23.448 1.00 81.94 281 ALA A CA 1
ATOM 2121 C C . ALA A 1 281 ? -4.913 11.756 21.916 1.00 81.94 281 ALA A C 1
ATOM 2123 O O . ALA A 1 281 ? -5.864 11.178 21.386 1.00 81.94 281 ALA A O 1
ATOM 2124 N N . SER A 1 282 ? -3.889 12.237 21.196 1.00 84.12 282 SER A N 1
ATOM 2125 C CA . SER A 1 282 ? -3.839 12.146 19.727 1.00 84.12 282 SER A CA 1
ATOM 2126 C C . SER A 1 282 ? -3.961 10.691 19.242 1.00 84.12 282 SER A C 1
ATOM 2128 O O . SER A 1 282 ? -4.757 10.373 18.351 1.00 84.12 282 SER A O 1
ATOM 2130 N N . SER A 1 283 ? -3.265 9.753 19.902 1.00 84.31 283 SER A N 1
ATOM 2131 C CA . SER A 1 283 ? -3.349 8.334 19.542 1.00 84.31 283 SER A CA 1
ATOM 2132 C C . SER A 1 283 ? -4.718 7.705 19.822 1.00 84.31 283 SER A C 1
ATOM 2134 O O . SER A 1 283 ? -5.124 6.804 19.088 1.00 84.31 283 SER A O 1
ATOM 2136 N N . GLU A 1 284 ? -5.429 8.137 20.868 1.00 88.75 284 GLU A N 1
ATOM 2137 C CA . GLU A 1 284 ? -6.781 7.649 21.159 1.00 88.75 284 GLU A CA 1
ATOM 2138 C C . GLU A 1 284 ? -7.811 8.234 20.185 1.00 88.75 284 GLU A C 1
ATOM 2140 O O . GLU A 1 284 ? -8.646 7.477 19.689 1.00 88.75 284 GLU A O 1
ATOM 2145 N N . ALA A 1 285 ? -7.692 9.510 19.796 1.00 89.94 285 ALA A N 1
ATOM 2146 C CA . ALA A 1 285 ? -8.527 10.108 18.748 1.00 89.94 285 ALA A CA 1
ATOM 2147 C C . ALA A 1 285 ? -8.408 9.341 17.418 1.00 89.94 285 ALA A C 1
ATOM 2149 O O . ALA A 1 285 ? -9.414 8.927 16.836 1.00 89.94 285 ALA A O 1
ATOM 2150 N N . LEU A 1 286 ? -7.179 9.052 16.974 1.00 90.38 286 LEU A N 1
ATOM 2151 C CA . LEU A 1 286 ? -6.942 8.261 15.762 1.00 90.38 286 LEU A CA 1
ATOM 2152 C C . LEU A 1 286 ? -7.470 6.824 15.887 1.00 90.38 286 LEU A C 1
ATOM 2154 O O . LEU A 1 286 ? -7.972 6.265 14.911 1.00 90.38 286 LEU A O 1
ATOM 2158 N N . ARG A 1 287 ? -7.412 6.217 17.082 1.00 89.88 287 ARG A N 1
ATOM 2159 C CA . ARG A 1 287 ? -8.014 4.895 17.335 1.00 89.88 287 ARG A CA 1
ATOM 2160 C C . ARG A 1 287 ? -9.539 4.927 17.240 1.00 89.88 287 ARG A C 1
ATOM 2162 O O . ARG A 1 287 ? -10.102 3.966 16.720 1.00 89.88 287 ARG A O 1
ATOM 2169 N N . CYS A 1 288 ? -10.204 5.990 17.700 1.00 91.44 288 CYS A N 1
ATOM 2170 C CA . CYS A 1 288 ? -11.649 6.170 17.513 1.00 91.44 288 CYS A CA 1
ATOM 2171 C C . CYS A 1 288 ? -12.009 6.178 16.023 1.00 91.44 288 CYS A C 1
ATOM 2173 O O . CYS A 1 288 ? -12.879 5.417 15.599 1.00 91.44 288 CYS A O 1
ATOM 2175 N N . VAL A 1 289 ? -11.286 6.975 15.227 1.00 92.19 289 VAL A N 1
ATOM 2176 C CA . VAL A 1 289 ? -11.481 7.071 13.772 1.00 92.19 289 VAL A CA 1
ATOM 2177 C C . VAL A 1 289 ? -11.223 5.722 13.091 1.00 92.19 289 VAL A C 1
ATOM 2179 O O . VAL A 1 289 ? -12.056 5.248 12.320 1.00 92.19 289 VAL A O 1
ATOM 2182 N N . ALA A 1 290 ? -10.116 5.048 13.420 1.00 90.69 290 ALA A N 1
ATOM 2183 C CA . ALA A 1 290 ? -9.765 3.752 12.838 1.00 90.69 290 ALA A CA 1
ATOM 2184 C C . ALA A 1 290 ? -10.790 2.651 13.162 1.00 90.69 290 ALA A C 1
ATOM 2186 O O . ALA A 1 290 ? -11.203 1.915 12.266 1.00 90.69 290 ALA A O 1
ATOM 2187 N N . ASN A 1 291 ? -11.234 2.553 14.419 1.00 90.75 291 ASN A N 1
ATOM 2188 C CA . ASN A 1 291 ? -12.248 1.578 14.826 1.00 90.75 291 ASN A CA 1
ATOM 2189 C C . ASN A 1 291 ? -13.597 1.852 14.151 1.00 90.75 291 ASN A C 1
ATOM 2191 O O . ASN A 1 291 ? -14.249 0.914 13.697 1.00 90.75 291 ASN A O 1
ATOM 2195 N N . CYS A 1 292 ? -13.988 3.125 14.035 1.00 93.00 292 CYS A N 1
ATOM 2196 C CA . CYS A 1 292 ? -15.197 3.521 13.321 1.00 93.00 292 CYS A CA 1
ATOM 2197 C C . CYS A 1 292 ? -15.146 3.082 11.852 1.00 93.00 292 CYS A C 1
ATOM 2199 O O . CYS A 1 292 ? -16.077 2.441 11.377 1.00 93.00 292 CYS A O 1
ATOM 2201 N N . MET A 1 293 ? -14.048 3.365 11.142 1.00 91.00 293 MET A N 1
ATOM 2202 C CA . MET A 1 293 ? -13.879 2.959 9.738 1.00 91.00 293 MET A CA 1
ATOM 2203 C C . MET A 1 293 ? -13.815 1.438 9.550 1.00 91.00 293 MET A C 1
ATOM 2205 O O . MET A 1 293 ? -14.100 0.943 8.462 1.00 91.00 293 MET A O 1
ATOM 2209 N N . LEU A 1 294 ? -13.415 0.686 10.581 1.00 89.00 294 LEU A N 1
ATOM 2210 C CA . LEU A 1 294 ? -13.426 -0.775 10.549 1.00 89.00 294 LEU A CA 1
ATOM 2211 C C . LEU A 1 294 ? -14.855 -1.330 10.638 1.00 89.00 294 LEU A C 1
ATOM 2213 O O . LEU A 1 294 ? -15.160 -2.305 9.955 1.00 89.00 294 LEU A O 1
ATOM 2217 N N . LEU A 1 295 ? -15.699 -0.719 11.477 1.00 89.06 295 LEU A N 1
ATOM 2218 C CA . LEU A 1 295 ? -17.047 -1.196 11.801 1.00 89.06 295 LEU A CA 1
ATOM 2219 C C . LEU A 1 295 ? -18.146 -0.634 10.888 1.00 89.06 295 LEU A C 1
ATOM 2221 O O . LEU A 1 295 ? -19.141 -1.316 10.662 1.00 89.06 295 LEU A O 1
ATOM 2225 N N . VAL A 1 296 ? -17.992 0.596 10.392 1.00 90.50 296 VAL A N 1
ATOM 2226 C CA . VAL A 1 296 ? -18.996 1.317 9.595 1.00 90.50 296 VAL A CA 1
ATOM 2227 C C . VAL A 1 296 ? -18.407 1.625 8.223 1.00 90.50 296 VAL A C 1
ATOM 2229 O O . VAL A 1 296 ? -17.436 2.373 8.103 1.00 90.50 296 VAL A O 1
ATOM 2232 N N . GLU A 1 297 ? -18.983 1.046 7.172 1.00 89.06 297 GLU A N 1
ATOM 2233 C CA . GLU A 1 297 ? -18.463 1.195 5.810 1.00 89.06 297 GLU A CA 1
ATOM 2234 C C . GLU A 1 297 ? -18.709 2.595 5.246 1.00 89.06 297 GLU A C 1
ATOM 2236 O O . GLU A 1 297 ? -17.816 3.171 4.623 1.00 89.06 297 GLU A O 1
ATOM 2241 N N . GLU A 1 298 ? -19.862 3.190 5.548 1.00 90.50 298 GLU A N 1
ATOM 2242 C CA . GLU A 1 298 ? -20.229 4.546 5.137 1.00 90.50 298 GLU A CA 1
ATOM 2243 C C . GLU A 1 298 ? -19.236 5.587 5.668 1.00 90.50 298 GLU A C 1
ATOM 2245 O O . GLU A 1 298 ? -18.896 6.543 4.968 1.00 90.50 298 GLU A O 1
ATOM 2250 N N . ALA A 1 299 ? -18.689 5.363 6.868 1.00 91.88 299 ALA A N 1
ATOM 2251 C CA . ALA A 1 299 ? -17.691 6.242 7.466 1.00 91.88 299 ALA A CA 1
ATOM 2252 C C . ALA A 1 299 ? -16.409 6.323 6.620 1.00 91.88 299 ALA A C 1
ATOM 2254 O O . ALA A 1 299 ? -15.753 7.361 6.622 1.00 91.88 299 ALA A O 1
ATOM 2255 N N . ARG A 1 300 ? -16.062 5.280 5.847 1.00 91.81 300 ARG A N 1
ATOM 2256 C CA . ARG A 1 300 ? -14.894 5.307 4.945 1.00 91.81 300 ARG A CA 1
ATOM 2257 C C . ARG A 1 300 ? -15.095 6.304 3.803 1.00 91.81 300 ARG A C 1
ATOM 2259 O O . ARG A 1 300 ? -14.163 7.016 3.442 1.00 91.81 300 ARG A O 1
ATOM 2266 N N . ILE A 1 301 ? -16.311 6.373 3.259 1.00 90.81 301 ILE A N 1
ATOM 2267 C CA . ILE A 1 301 ? -16.668 7.305 2.180 1.00 90.81 301 ILE A CA 1
ATOM 2268 C C . ILE A 1 301 ? -16.686 8.737 2.725 1.00 90.81 301 ILE A C 1
ATOM 2270 O O . ILE A 1 301 ? -16.080 9.634 2.137 1.00 90.81 301 ILE A O 1
ATOM 2274 N N . VAL A 1 302 ? -17.314 8.941 3.888 1.00 92.50 302 VAL A N 1
ATOM 2275 C CA . VAL A 1 302 ? -17.375 10.250 4.560 1.00 92.50 302 VAL A CA 1
ATOM 2276 C C . VAL A 1 302 ? -15.976 10.745 4.937 1.00 92.50 302 VAL A C 1
ATOM 2278 O O . VAL A 1 302 ? -15.674 11.919 4.740 1.00 92.50 302 VAL A O 1
ATOM 2281 N N . PHE A 1 303 ? -15.085 9.867 5.402 1.00 93.69 303 PHE A N 1
ATOM 2282 C CA . PHE A 1 303 ? -13.718 10.231 5.781 1.00 93.69 303 PHE A CA 1
ATOM 2283 C C . PHE A 1 303 ? -12.900 10.811 4.616 1.00 93.69 303 PHE A C 1
ATOM 2285 O O . PHE A 1 303 ? -12.130 11.753 4.802 1.00 93.69 303 PHE A O 1
ATOM 2292 N N . VAL A 1 304 ? -13.078 10.283 3.401 1.00 90.06 304 VAL A N 1
ATOM 2293 C CA . VAL A 1 304 ? -12.369 10.759 2.196 1.00 90.06 304 VAL A CA 1
ATOM 2294 C C . VAL A 1 304 ? -12.997 12.038 1.621 1.00 90.06 304 VAL A C 1
ATOM 2296 O O . VAL A 1 304 ? -12.379 12.712 0.796 1.00 90.06 304 VAL A O 1
ATOM 2299 N N . SER A 1 305 ? -14.197 12.420 2.070 1.00 92.19 305 SER A N 1
ATOM 2300 C CA . SER A 1 305 ? -14.863 13.643 1.619 1.00 92.19 305 SER A CA 1
ATOM 2301 C C . SER A 1 305 ? -14.021 14.902 1.874 1.00 92.19 305 SER A C 1
ATOM 2303 O O . SER A 1 305 ? -13.212 14.978 2.805 1.00 92.19 305 SER A O 1
ATOM 2305 N N . LYS A 1 306 ? -14.242 15.936 1.050 1.00 88.62 306 LYS A N 1
ATOM 2306 C CA . LYS A 1 306 ? -13.530 17.221 1.164 1.00 88.62 306 LYS A CA 1
ATOM 2307 C C . LYS A 1 306 ? -13.773 17.929 2.500 1.00 88.62 306 LYS A C 1
ATOM 2309 O O . LYS A 1 306 ? -12.905 18.674 2.932 1.00 88.62 306 LYS A O 1
ATOM 2314 N N . ALA A 1 307 ? -14.923 17.703 3.131 1.00 87.56 307 ALA A N 1
ATOM 2315 C CA . ALA A 1 307 ? -15.280 18.349 4.388 1.00 87.56 307 ALA A CA 1
ATOM 2316 C C . ALA A 1 307 ? -14.499 17.793 5.587 1.00 87.56 307 ALA A C 1
ATOM 2318 O O . ALA A 1 307 ? -14.081 18.555 6.452 1.00 87.56 307 ALA A O 1
ATOM 2319 N N . VAL A 1 308 ? -14.245 16.479 5.608 1.00 90.06 308 VAL A N 1
ATOM 2320 C CA . VAL A 1 308 ? -13.406 15.846 6.640 1.00 90.06 308 VAL A CA 1
ATOM 2321 C C . VAL A 1 308 ? -11.919 16.013 6.323 1.00 90.06 308 VAL A C 1
ATOM 2323 O O . VAL A 1 308 ? -11.103 16.194 7.224 1.00 90.06 308 VAL A O 1
ATOM 2326 N N . GLY A 1 309 ? -11.542 15.940 5.043 1.00 89.12 309 GLY A N 1
ATOM 2327 C CA . GLY A 1 309 ? -10.145 16.060 4.620 1.00 89.12 309 GLY A CA 1
ATOM 2328 C C . GLY A 1 309 ? -9.276 14.851 4.991 1.00 89.12 309 GLY A C 1
ATOM 2329 O O . GLY A 1 309 ? -8.046 14.950 4.986 1.00 89.12 309 GLY A O 1
ATOM 2330 N N . GLY A 1 310 ? -9.882 13.695 5.287 1.00 88.81 310 GLY A N 1
ATOM 2331 C CA . GLY A 1 310 ? -9.160 12.476 5.657 1.00 88.81 310 GLY A CA 1
ATOM 2332 C C . GLY A 1 310 ? -8.254 11.951 4.542 1.00 88.81 310 GLY A C 1
ATOM 2333 O O . GLY A 1 310 ? -7.157 11.472 4.819 1.00 88.81 310 GLY A O 1
ATOM 2334 N N . GLY A 1 311 ? -8.644 12.132 3.274 1.00 88.69 311 GLY A N 1
ATOM 2335 C CA . GLY A 1 311 ? -7.796 11.801 2.122 1.00 88.69 311 GLY A CA 1
ATOM 2336 C C . GLY A 1 311 ? -6.463 12.560 2.126 1.00 88.69 311 GLY A C 1
ATOM 2337 O O . GLY A 1 311 ? -5.409 11.943 1.995 1.00 88.69 311 GLY A O 1
ATOM 2338 N N . GLN A 1 312 ? -6.495 13.876 2.371 1.00 89.50 312 GLN A N 1
ATOM 2339 C CA . GLN A 1 312 ? -5.281 14.696 2.480 1.00 89.50 312 GLN A CA 1
ATOM 2340 C C . GLN A 1 312 ? -4.426 14.278 3.679 1.00 89.50 312 GLN A C 1
ATOM 2342 O O . GLN A 1 312 ? -3.211 14.168 3.563 1.00 89.50 312 GLN A O 1
ATOM 2347 N N . ALA A 1 313 ? -5.052 13.954 4.815 1.00 88.69 313 ALA A N 1
ATOM 2348 C CA . ALA A 1 313 ? -4.322 13.455 5.978 1.00 88.69 313 ALA A CA 1
ATOM 2349 C C . ALA A 1 313 ? -3.591 12.128 5.695 1.00 88.69 313 ALA A C 1
ATOM 2351 O O . ALA A 1 313 ? -2.466 11.944 6.155 1.00 88.69 313 ALA A O 1
ATOM 2352 N N . MET A 1 314 ? -4.191 11.216 4.921 1.00 89.44 314 MET A N 1
ATOM 2353 C CA . MET A 1 314 ? -3.531 9.965 4.522 1.00 89.44 314 MET A CA 1
ATOM 2354 C C . MET A 1 314 ? -2.388 10.196 3.529 1.00 89.44 314 MET A C 1
ATOM 2356 O O . MET A 1 314 ? -1.371 9.512 3.612 1.00 89.44 314 MET A O 1
ATOM 2360 N N . VAL A 1 315 ? -2.516 11.176 2.631 1.00 90.62 315 VAL A N 1
ATOM 2361 C CA . VAL A 1 315 ? -1.426 11.599 1.737 1.00 90.62 315 VAL A CA 1
ATOM 2362 C C . VAL A 1 315 ? -0.249 12.150 2.543 1.00 90.62 315 VAL A C 1
ATOM 2364 O O . VAL A 1 315 ? 0.868 11.664 2.380 1.00 90.62 315 VAL A O 1
ATOM 2367 N N . SER A 1 316 ? -0.495 13.069 3.482 1.00 89.62 316 SER A N 1
ATOM 2368 C CA . SER A 1 316 ? 0.549 13.592 4.377 1.00 89.62 316 SER A CA 1
ATOM 2369 C C . SER A 1 316 ? 1.189 12.493 5.232 1.00 89.62 316 SER A C 1
ATOM 2371 O O . SER A 1 316 ? 2.386 12.532 5.504 1.00 89.62 316 SER A O 1
ATOM 2373 N N . LEU A 1 317 ? 0.419 11.477 5.637 1.00 88.81 317 LEU A N 1
ATOM 2374 C CA . LEU A 1 317 ? 0.956 10.320 6.354 1.00 88.81 317 LEU A CA 1
ATOM 2375 C C . LEU A 1 317 ? 1.888 9.474 5.473 1.00 88.81 317 LEU A C 1
ATOM 2377 O O . LEU A 1 317 ? 2.903 8.989 5.968 1.00 88.81 317 LEU A O 1
ATOM 2381 N N . LEU A 1 318 ? 1.571 9.292 4.187 1.00 91.00 318 LEU A N 1
ATOM 2382 C CA . LEU A 1 318 ? 2.445 8.592 3.238 1.00 91.00 318 LEU A CA 1
ATOM 2383 C C . LEU A 1 318 ? 3.730 9.377 2.964 1.00 91.00 318 LEU A C 1
ATOM 2385 O O . LEU A 1 318 ? 4.802 8.779 2.903 1.00 91.00 318 LEU A O 1
ATOM 2389 N N . GLU A 1 319 ? 3.640 10.701 2.855 1.00 90.75 319 GLU A N 1
ATOM 2390 C CA . GLU A 1 319 ? 4.807 11.581 2.749 1.00 90.75 319 GLU A CA 1
ATOM 2391 C C . GLU A 1 319 ? 5.695 11.474 3.997 1.00 90.75 319 GLU A C 1
ATOM 2393 O O . GLU A 1 319 ? 6.906 11.264 3.897 1.00 90.75 319 GLU A O 1
ATOM 2398 N N . PHE A 1 320 ? 5.091 11.520 5.188 1.00 89.31 320 PHE A N 1
ATOM 2399 C CA . PHE A 1 320 ? 5.803 11.295 6.441 1.00 89.31 320 PHE A CA 1
ATOM 2400 C C . PHE A 1 320 ? 6.442 9.901 6.492 1.00 89.31 320 PHE A C 1
ATOM 2402 O O . PHE A 1 320 ? 7.596 9.775 6.895 1.00 89.31 320 PHE A O 1
ATOM 2409 N N . ALA A 1 321 ? 5.731 8.858 6.052 1.00 89.12 321 ALA A N 1
ATOM 2410 C CA . ALA A 1 321 ? 6.262 7.501 5.994 1.00 89.12 321 ALA A CA 1
ATOM 2411 C C . ALA A 1 321 ? 7.467 7.406 5.049 1.00 89.12 321 ALA A C 1
ATOM 2413 O O . ALA A 1 321 ? 8.479 6.819 5.421 1.00 89.12 321 ALA A O 1
ATOM 2414 N N . PHE A 1 322 ? 7.406 8.024 3.868 1.00 90.12 322 PHE A N 1
ATOM 2415 C CA . PHE A 1 322 ? 8.544 8.106 2.952 1.00 90.12 322 PHE A CA 1
ATOM 2416 C C . PHE A 1 322 ? 9.752 8.794 3.605 1.00 90.12 322 PHE A C 1
ATOM 2418 O O . PHE A 1 322 ? 10.844 8.224 3.619 1.00 90.12 322 PHE A O 1
ATOM 2425 N N . ASN A 1 323 ? 9.551 9.967 4.212 1.00 90.25 323 ASN A N 1
ATOM 2426 C CA . ASN A 1 323 ? 10.615 10.708 4.893 1.00 90.25 323 ASN A CA 1
ATOM 2427 C C . ASN A 1 323 ? 11.208 9.912 6.066 1.00 90.25 323 ASN A C 1
ATOM 2429 O O . ASN A 1 323 ? 12.427 9.887 6.255 1.00 90.25 323 ASN A O 1
ATOM 2433 N N . LEU A 1 324 ? 10.364 9.209 6.825 1.00 88.69 324 LEU A N 1
ATOM 2434 C CA . LEU A 1 324 ? 10.794 8.320 7.899 1.00 88.69 324 LEU A CA 1
ATOM 2435 C C . LEU A 1 324 ? 11.672 7.188 7.352 1.00 88.69 324 LEU A C 1
ATOM 2437 O O . LEU A 1 324 ? 12.768 6.978 7.865 1.00 88.69 324 LEU A O 1
ATOM 2441 N N . LEU A 1 325 ? 11.232 6.494 6.299 1.00 87.44 325 LEU A N 1
ATOM 2442 C CA . LEU A 1 325 ? 11.987 5.404 5.673 1.00 87.44 325 LEU A CA 1
ATOM 2443 C C . LEU A 1 325 ? 13.324 5.880 5.086 1.00 87.44 325 LEU A C 1
ATOM 2445 O O . LEU A 1 325 ? 14.309 5.148 5.129 1.00 87.44 325 LEU A O 1
ATOM 2449 N N . LEU A 1 326 ? 13.369 7.108 4.568 1.00 85.88 326 LEU A N 1
ATOM 2450 C CA . LEU A 1 326 ? 14.559 7.688 3.954 1.00 85.88 326 LEU A CA 1
ATOM 2451 C C . LEU A 1 326 ? 15.611 8.141 4.977 1.00 85.88 326 LEU A C 1
ATOM 2453 O O . LEU A 1 326 ? 16.811 7.929 4.782 1.00 85.88 326 LEU A O 1
ATOM 2457 N N . HIS A 1 327 ? 15.175 8.816 6.042 1.00 84.62 327 HIS A N 1
ATOM 2458 C CA . HIS A 1 327 ? 16.079 9.506 6.963 1.00 84.62 327 HIS A CA 1
ATOM 2459 C C . HIS A 1 327 ? 16.346 8.729 8.251 1.00 84.62 327 HIS A C 1
ATOM 2461 O O . HIS A 1 327 ? 17.451 8.824 8.781 1.00 84.62 327 HIS A O 1
ATOM 2467 N N . TYR A 1 328 ? 15.391 7.936 8.751 1.00 83.69 328 TYR A N 1
ATOM 2468 C CA . TYR A 1 328 ? 15.572 7.212 10.012 1.00 83.69 328 TYR A CA 1
ATOM 2469 C C . TYR A 1 328 ? 16.777 6.263 9.996 1.00 83.69 328 TYR A C 1
ATOM 2471 O O . TYR A 1 328 ? 17.596 6.366 10.913 1.00 83.69 328 TYR A O 1
ATOM 2479 N N . PRO A 1 329 ? 16.971 5.405 8.972 1.00 82.44 329 PRO A N 1
ATOM 2480 C CA . PRO A 1 329 ? 18.122 4.506 8.956 1.00 82.44 329 PRO A CA 1
ATOM 2481 C C . PRO A 1 329 ? 19.462 5.252 8.970 1.00 82.44 329 PRO A C 1
ATOM 2483 O O . PRO A 1 329 ? 20.390 4.847 9.662 1.00 82.44 329 PRO A O 1
ATOM 2486 N N . LYS A 1 330 ? 19.536 6.408 8.296 1.00 79.44 330 LYS A N 1
ATOM 2487 C CA . LYS A 1 330 ? 20.740 7.252 8.253 1.00 79.44 330 LYS A CA 1
ATOM 2488 C C . LYS A 1 330 ? 21.095 7.849 9.616 1.00 79.44 330 LYS A C 1
ATOM 2490 O O . LYS A 1 330 ? 22.265 8.071 9.889 1.00 79.44 330 LYS A O 1
ATOM 2495 N N . ILE A 1 331 ? 20.099 8.127 10.461 1.00 78.25 331 ILE A N 1
ATOM 2496 C CA . ILE A 1 331 ? 20.292 8.722 11.796 1.00 78.25 331 ILE A CA 1
ATOM 2497 C C . ILE A 1 331 ? 20.732 7.667 12.823 1.00 78.25 331 ILE A C 1
ATOM 2499 O O . ILE A 1 331 ? 21.490 7.975 13.750 1.00 78.25 331 ILE A O 1
ATOM 2503 N N . VAL A 1 332 ? 20.236 6.434 12.684 1.00 71.38 332 VAL A N 1
ATOM 2504 C CA . VAL A 1 332 ? 20.555 5.322 13.591 1.00 71.38 332 VAL A CA 1
ATOM 2505 C C . VAL A 1 332 ? 21.972 4.799 13.353 1.00 71.38 332 VAL A C 1
ATOM 2507 O O . VAL A 1 332 ? 22.664 4.512 14.325 1.00 71.38 332 VAL A O 1
ATOM 2510 N N . ASP A 1 333 ? 22.428 4.767 12.100 1.00 62.56 333 ASP A N 1
ATOM 2511 C CA . ASP A 1 333 ? 23.745 4.235 11.719 1.00 62.56 333 ASP A CA 1
ATOM 2512 C C . ASP A 1 333 ? 24.926 5.199 11.948 1.00 62.56 333 ASP A C 1
ATOM 2514 O O . ASP A 1 333 ? 26.065 4.864 11.612 1.00 62.56 333 ASP A O 1
ATOM 2518 N N . VAL A 1 334 ? 24.699 6.382 12.535 1.00 56.09 334 VAL A N 1
ATOM 2519 C CA . VAL A 1 334 ? 25.795 7.262 12.979 1.00 56.09 334 VAL A CA 1
ATOM 2520 C C . VAL A 1 334 ? 26.382 6.695 14.280 1.00 56.09 334 VAL A C 1
ATOM 2522 O O . VAL A 1 334 ? 25.668 6.687 15.294 1.00 56.09 334 VAL A O 1
ATOM 2525 N N . PRO A 1 335 ? 27.652 6.240 14.294 1.00 48.88 335 PRO A N 1
ATOM 2526 C CA . PRO A 1 335 ? 28.275 5.693 15.493 1.00 48.88 335 PRO A CA 1
ATOM 2527 C C . PRO A 1 335 ? 28.284 6.735 16.620 1.00 48.88 335 PRO A C 1
ATOM 2529 O O . PRO A 1 335 ? 28.496 7.927 16.395 1.00 48.88 335 PRO A O 1
ATOM 2532 N N . GLU A 1 336 ? 28.059 6.280 17.856 1.00 48.09 336 GLU A N 1
ATOM 2533 C CA . GLU A 1 336 ? 27.969 7.129 19.057 1.00 48.09 336 GLU A CA 1
ATOM 2534 C C . GLU A 1 336 ? 29.197 8.037 19.271 1.00 48.09 336 GLU A C 1
ATOM 2536 O O . GLU A 1 336 ? 29.086 9.066 19.934 1.00 48.09 336 GLU A O 1
ATOM 2541 N N . SER A 1 337 ? 30.336 7.734 18.639 1.00 44.66 337 SER A N 1
ATOM 2542 C CA . SER A 1 337 ? 31.562 8.537 18.677 1.00 44.66 337 SER A CA 1
ATOM 2543 C C . SER A 1 337 ? 31.445 9.939 18.065 1.00 44.66 337 SER A C 1
ATOM 2545 O O . SER A 1 337 ? 32.282 10.784 18.362 1.00 44.66 337 SER A O 1
ATOM 2547 N N . GLU A 1 338 ? 30.435 10.218 17.233 1.00 51.16 338 GLU A N 1
ATOM 2548 C CA . GLU A 1 338 ? 30.252 11.542 16.605 1.00 51.16 338 GLU A CA 1
ATOM 2549 C C . GLU A 1 338 ? 29.209 12.428 17.309 1.00 51.16 338 GLU A C 1
ATOM 2551 O O . GLU A 1 338 ? 29.057 13.604 16.971 1.00 51.16 338 GLU A O 1
ATOM 2556 N N . LYS A 1 339 ? 28.484 11.901 18.307 1.00 47.53 339 LYS A N 1
ATOM 2557 C CA . LYS A 1 339 ? 27.405 12.639 18.990 1.00 47.53 339 LYS A CA 1
ATOM 2558 C C . LYS A 1 339 ? 27.887 13.502 20.165 1.00 47.53 339 LYS A C 1
ATOM 2560 O O . LYS A 1 339 ? 27.152 14.401 20.568 1.00 47.53 339 LYS A O 1
ATOM 2565 N N . GLU A 1 340 ? 29.105 13.298 20.674 1.00 38.56 340 GLU A N 1
ATOM 2566 C CA . GLU A 1 340 ? 29.609 14.023 21.856 1.00 38.56 340 GLU A CA 1
ATOM 2567 C C . GLU A 1 340 ? 30.482 15.260 21.567 1.00 38.56 340 GLU A C 1
ATOM 2569 O O . GLU A 1 340 ? 30.658 16.076 22.469 1.00 38.56 340 GLU A O 1
ATOM 2574 N N . ASP A 1 341 ? 30.963 15.499 20.339 1.00 37.28 341 ASP A N 1
ATOM 2575 C CA . ASP A 1 341 ? 31.935 16.586 20.085 1.00 37.28 341 ASP A CA 1
ATOM 2576 C C . ASP A 1 341 ? 31.363 17.832 19.378 1.00 37.28 341 ASP A C 1
ATOM 2578 O O . ASP A 1 341 ? 32.012 18.479 18.559 1.00 37.28 341 ASP A O 1
ATOM 2582 N N . LYS A 1 342 ? 30.132 18.237 19.718 1.00 39.59 342 LYS A N 1
ATOM 2583 C CA . LYS A 1 342 ? 29.615 19.587 19.387 1.00 39.59 342 LYS A CA 1
ATOM 2584 C C . LYS A 1 342 ? 29.709 20.538 20.577 1.00 39.59 342 LYS A C 1
ATOM 2586 O O . LYS A 1 342 ? 28.777 21.279 20.882 1.00 39.59 342 LYS A O 1
ATOM 2591 N N . GLY A 1 343 ? 30.856 20.508 21.254 1.00 39.44 343 GLY A N 1
ATOM 2592 C CA . GLY A 1 343 ? 31.053 21.199 22.521 1.00 39.44 343 GLY A CA 1
ATOM 2593 C C . GLY A 1 343 ? 32.453 21.743 22.784 1.00 39.44 343 GLY A C 1
ATOM 2594 O O . GLY A 1 343 ? 32.771 21.917 23.953 1.00 39.44 343 GLY A O 1
ATOM 2595 N N . LYS A 1 344 ? 33.295 22.021 21.774 1.00 32.25 344 LYS A N 1
ATOM 2596 C CA . LYS A 1 344 ? 34.392 23.013 21.865 1.00 32.25 344 LYS A CA 1
ATOM 2597 C C . LYS A 1 344 ? 35.103 23.191 20.527 1.00 32.25 344 LYS A C 1
ATOM 2599 O O . LYS A 1 344 ? 35.592 22.243 19.932 1.00 32.25 344 LYS A O 1
ATOM 2604 N N . GLY A 1 345 ? 35.208 24.441 20.082 1.00 41.06 345 GLY A N 1
ATOM 2605 C CA . GLY A 1 345 ? 35.947 24.791 18.878 1.00 41.06 345 GLY A CA 1
ATOM 2606 C C . GLY A 1 345 ? 37.421 24.393 18.959 1.00 41.06 345 GLY A C 1
ATOM 2607 O O . GLY A 1 345 ? 38.138 24.816 19.866 1.00 41.06 345 GLY A O 1
ATOM 2608 N N . LYS A 1 346 ? 37.876 23.640 17.958 1.00 29.45 346 LYS A N 1
ATOM 2609 C CA . LYS A 1 346 ? 39.208 23.769 17.363 1.00 29.45 346 LYS A CA 1
ATOM 2610 C C . LYS A 1 346 ? 39.213 23.096 15.994 1.00 29.45 346 LYS A C 1
ATOM 2612 O O . LYS A 1 346 ? 38.941 21.911 15.865 1.00 29.45 346 LYS A O 1
ATOM 2617 N N . SER A 1 347 ? 39.538 23.897 14.991 1.00 38.75 347 SER A N 1
ATOM 2618 C CA . SER A 1 347 ? 39.858 23.507 13.622 1.00 38.75 347 SER A CA 1
ATOM 2619 C C . SER A 1 347 ? 40.809 22.309 13.578 1.00 38.75 347 SER A C 1
ATOM 2621 O O . SER A 1 347 ? 41.930 22.392 14.092 1.00 38.75 347 SER A O 1
ATOM 2623 N N . LYS A 1 348 ? 40.385 21.230 12.920 1.00 30.16 348 LYS A N 1
ATOM 2624 C CA . LYS A 1 348 ? 41.281 20.175 12.456 1.00 30.16 348 LYS A CA 1
ATOM 2625 C C . LYS A 1 348 ? 40.782 19.651 11.113 1.00 30.16 348 LYS A C 1
ATOM 2627 O O . LYS A 1 348 ? 39.716 19.057 11.026 1.00 30.16 348 LYS A O 1
ATOM 2632 N N . GLU A 1 349 ? 41.560 19.938 10.076 1.00 38.84 349 GLU A N 1
ATOM 2633 C CA . GLU A 1 349 ? 41.457 19.315 8.762 1.00 38.84 349 GLU A CA 1
ATOM 2634 C C . GLU A 1 349 ? 41.642 17.800 8.909 1.00 38.84 349 GLU A C 1
ATOM 2636 O O . GLU A 1 349 ? 42.685 17.334 9.375 1.00 38.84 349 GLU A O 1
ATOM 2641 N N . SER A 1 350 ? 40.639 17.026 8.500 1.00 29.05 350 SER A N 1
ATOM 2642 C CA . SER A 1 350 ? 40.801 15.600 8.223 1.00 29.05 350 SER A CA 1
ATOM 2643 C C . SER A 1 350 ? 39.709 15.101 7.276 1.00 29.05 350 SER A C 1
ATOM 2645 O O . SER A 1 350 ? 38.571 14.912 7.686 1.00 29.05 350 SER A O 1
ATOM 2647 N N . LYS A 1 351 ? 40.129 14.870 6.025 1.00 29.53 351 LYS A N 1
ATOM 2648 C CA . LYS A 1 351 ? 39.613 13.912 5.032 1.00 29.53 351 LYS A CA 1
ATOM 2649 C C . LYS A 1 351 ? 38.092 13.874 4.806 1.00 29.53 351 LYS A C 1
ATOM 2651 O O . LYS A 1 351 ? 37.403 12.973 5.271 1.00 29.53 351 LYS A O 1
ATOM 2656 N N . GLU A 1 352 ? 37.621 14.774 3.945 1.00 30.17 352 GLU A N 1
ATOM 2657 C CA . GLU A 1 352 ? 36.518 14.480 3.022 1.00 30.17 352 GLU A CA 1
ATOM 2658 C C . GLU A 1 352 ? 36.935 13.300 2.127 1.00 30.17 352 GLU A C 1
ATOM 2660 O O . GLU A 1 352 ? 37.938 13.388 1.420 1.00 30.17 352 GLU A O 1
ATOM 2665 N N . GLY A 1 353 ? 36.221 12.176 2.192 1.00 30.11 353 GLY A N 1
ATOM 2666 C CA . GLY A 1 353 ? 36.507 11.034 1.319 1.00 30.11 353 GLY A CA 1
ATOM 2667 C C . GLY A 1 353 ? 35.574 9.833 1.460 1.00 30.11 353 GLY A C 1
ATOM 2668 O O . GLY A 1 353 ? 35.236 9.252 0.443 1.00 30.11 353 GLY A O 1
ATOM 2669 N N . ASP A 1 354 ? 35.098 9.494 2.664 1.00 31.11 354 ASP A N 1
ATOM 2670 C CA . ASP A 1 354 ? 34.444 8.181 2.886 1.00 31.11 354 ASP A CA 1
ATOM 2671 C C . ASP A 1 354 ? 32.986 8.225 3.388 1.00 31.11 354 ASP A C 1
ATOM 2673 O O . ASP A 1 354 ? 32.361 7.184 3.571 1.00 31.11 354 ASP A O 1
ATOM 2677 N N . ALA A 1 355 ? 32.397 9.406 3.604 1.00 36.59 355 ALA A N 1
ATOM 2678 C CA . ALA A 1 355 ? 31.010 9.522 4.087 1.00 36.59 355 ALA A CA 1
ATOM 2679 C C . ALA A 1 355 ? 29.976 9.817 2.979 1.00 36.59 355 ALA A C 1
ATOM 2681 O O . ALA A 1 355 ? 28.777 9.844 3.255 1.00 36.59 355 ALA A O 1
ATOM 2682 N N . ALA A 1 356 ? 30.422 10.048 1.740 1.00 36.50 356 ALA A N 1
ATOM 2683 C CA . ALA A 1 356 ? 29.570 10.495 0.635 1.00 36.50 356 ALA A CA 1
ATOM 2684 C C . ALA A 1 356 ? 28.968 9.358 -0.216 1.00 36.50 356 ALA A C 1
ATOM 2686 O O . ALA A 1 356 ? 28.141 9.646 -1.074 1.00 36.50 356 ALA A O 1
ATOM 2687 N N . ASP A 1 357 ? 29.335 8.093 0.029 1.00 41.66 357 ASP A N 1
ATOM 2688 C CA . ASP A 1 357 ? 29.075 6.994 -0.919 1.00 41.66 357 ASP A CA 1
ATOM 2689 C C . ASP A 1 357 ? 28.230 5.838 -0.350 1.00 41.66 357 ASP A C 1
ATOM 2691 O O . ASP A 1 357 ? 28.312 4.703 -0.809 1.00 41.66 357 ASP A O 1
ATOM 2695 N N . LYS A 1 358 ? 27.403 6.097 0.674 1.00 46.59 358 LYS A N 1
ATOM 2696 C CA . LYS A 1 358 ? 26.373 5.126 1.085 1.00 46.59 358 LYS A CA 1
ATOM 2697 C C . LYS A 1 358 ? 25.139 5.299 0.202 1.00 46.59 358 LYS A C 1
ATOM 2699 O O . LYS A 1 358 ? 24.410 6.290 0.316 1.00 46.59 358 LYS A O 1
ATOM 2704 N N . VAL A 1 359 ? 24.921 4.331 -0.680 1.00 52.72 359 VAL A N 1
ATOM 2705 C CA . VAL A 1 359 ? 23.803 4.255 -1.618 1.00 52.72 359 VAL A CA 1
ATOM 2706 C C . VAL A 1 359 ? 22.492 4.073 -0.840 1.00 52.72 359 VAL A C 1
ATOM 2708 O O . VAL A 1 359 ? 22.440 3.536 0.269 1.00 52.72 359 VAL A O 1
ATOM 2711 N N . MET A 1 360 ? 21.391 4.581 -1.401 1.00 53.38 360 MET A N 1
ATOM 2712 C CA . MET A 1 360 ? 20.043 4.406 -0.853 1.00 53.38 360 MET A CA 1
ATOM 2713 C C . MET A 1 360 ? 19.763 2.920 -0.553 1.00 53.38 360 MET A C 1
ATOM 2715 O O . MET A 1 360 ? 19.686 2.113 -1.475 1.00 53.38 360 MET A O 1
ATOM 2719 N N . GLY A 1 361 ? 19.542 2.579 0.720 1.00 55.53 361 GLY A N 1
ATOM 2720 C CA . GLY A 1 361 ? 19.260 1.206 1.164 1.00 55.53 361 GLY A CA 1
ATOM 2721 C C . GLY A 1 361 ? 20.429 0.473 1.835 1.00 55.53 361 GLY A C 1
ATOM 2722 O O . GLY A 1 361 ? 20.203 -0.617 2.354 1.00 55.53 361 GLY A O 1
ATOM 2723 N N . ASP A 1 362 ? 21.626 1.071 1.898 1.00 57.72 362 ASP A N 1
ATOM 2724 C CA . ASP A 1 362 ? 22.799 0.489 2.583 1.00 57.72 362 ASP A CA 1
ATOM 2725 C C . ASP A 1 362 ? 22.679 0.515 4.116 1.00 57.72 362 ASP A C 1
ATOM 2727 O O . ASP A 1 362 ? 23.294 -0.282 4.823 1.00 57.72 362 ASP A O 1
ATOM 2731 N N . CYS A 1 363 ? 21.853 1.428 4.624 1.00 66.12 363 CYS A N 1
ATOM 2732 C CA . CYS A 1 363 ? 21.502 1.581 6.029 1.00 66.12 363 CYS A CA 1
ATOM 2733 C C . CYS A 1 363 ? 20.033 1.176 6.204 1.00 66.12 363 CYS A C 1
ATOM 2735 O O . CYS A 1 363 ? 19.154 1.800 5.601 1.00 66.12 363 CYS A O 1
ATOM 2737 N N . TRP A 1 364 ? 19.742 0.153 7.016 1.00 82.19 364 TRP A N 1
ATOM 2738 C CA . TRP A 1 364 ? 18.369 -0.291 7.296 1.00 82.19 364 TRP A CA 1
ATOM 2739 C C . TRP A 1 364 ? 18.178 -0.718 8.746 1.00 82.19 364 TRP A C 1
ATOM 2741 O O . TRP A 1 364 ? 19.056 -1.323 9.353 1.00 82.19 364 TRP A O 1
ATOM 2751 N N . SER A 1 365 ? 16.990 -0.442 9.289 1.00 80.38 365 SER A N 1
ATOM 2752 C CA . SER A 1 365 ? 16.603 -0.859 10.634 1.00 80.38 365 SER A CA 1
ATOM 2753 C C . SER A 1 365 ? 15.431 -1.834 10.587 1.00 80.38 365 SER A C 1
ATOM 2755 O O . SER A 1 365 ? 14.354 -1.481 10.107 1.00 80.38 365 SER A O 1
ATOM 2757 N N . ASP A 1 366 ? 15.593 -3.003 11.210 1.00 80.12 366 ASP A N 1
ATOM 2758 C CA . ASP A 1 366 ? 14.554 -4.041 11.325 1.00 80.12 366 ASP A CA 1
ATOM 2759 C C . ASP A 1 366 ? 13.258 -3.544 12.000 1.00 80.12 366 ASP A C 1
ATOM 2761 O O . ASP A 1 366 ? 12.187 -4.137 11.852 1.00 80.12 366 ASP A O 1
ATOM 2765 N N . LYS A 1 367 ? 13.317 -2.422 12.736 1.00 79.75 367 LYS A N 1
ATOM 2766 C CA . LYS A 1 367 ? 12.135 -1.771 13.328 1.00 79.75 367 LYS A CA 1
ATOM 2767 C C . LYS A 1 367 ? 11.140 -1.287 12.263 1.00 79.75 367 LYS A C 1
ATOM 2769 O O . LYS A 1 367 ? 9.951 -1.171 12.559 1.00 79.75 367 LYS A O 1
ATOM 2774 N N . LEU A 1 368 ? 11.612 -1.012 11.046 1.00 85.00 368 LEU A N 1
ATOM 2775 C CA . LEU A 1 368 ? 10.805 -0.528 9.925 1.00 85.00 368 LEU A CA 1
ATOM 2776 C C . LEU A 1 368 ? 10.223 -1.657 9.061 1.00 85.00 368 LEU A C 1
ATOM 2778 O O . LEU A 1 368 ? 9.381 -1.382 8.208 1.00 85.00 368 LEU A O 1
ATOM 2782 N N . ASP A 1 369 ? 10.579 -2.923 9.314 1.00 83.62 369 ASP A N 1
ATOM 2783 C CA . ASP A 1 369 ? 10.099 -4.078 8.539 1.00 83.62 369 ASP A CA 1
ATOM 2784 C C . ASP A 1 369 ? 8.561 -4.149 8.466 1.00 83.62 369 ASP A C 1
ATOM 2786 O O . ASP A 1 369 ? 7.984 -4.568 7.460 1.00 83.62 369 ASP A O 1
ATOM 2790 N N . GLY A 1 370 ? 7.874 -3.694 9.521 1.00 82.94 370 GLY A N 1
ATOM 2791 C CA . GLY A 1 370 ? 6.410 -3.654 9.592 1.00 82.94 370 GLY A CA 1
ATOM 2792 C C . GLY A 1 370 ? 5.738 -2.678 8.616 1.00 82.94 370 GLY A C 1
ATOM 2793 O O . GLY A 1 370 ? 4.518 -2.735 8.459 1.00 82.94 370 GLY A O 1
ATOM 2794 N N . MET A 1 371 ? 6.497 -1.798 7.952 1.00 86.75 371 MET A N 1
ATOM 2795 C CA . MET A 1 371 ? 5.967 -0.835 6.979 1.00 86.75 371 MET A CA 1
ATOM 2796 C C . MET A 1 371 ? 5.778 -1.427 5.582 1.00 86.75 371 MET A C 1
ATOM 2798 O O . MET A 1 371 ? 4.922 -0.953 4.836 1.00 86.75 371 MET A O 1
ATOM 2802 N N . LEU A 1 372 ? 6.508 -2.492 5.238 1.00 89.62 372 LEU A N 1
ATOM 2803 C CA . LEU A 1 372 ? 6.439 -3.092 3.907 1.00 89.62 372 LEU A CA 1
ATOM 2804 C C . LEU A 1 372 ? 5.061 -3.708 3.578 1.00 89.62 372 LEU A C 1
ATOM 2806 O O . LEU A 1 372 ? 4.518 -3.379 2.521 1.00 89.62 372 LEU A O 1
ATOM 2810 N N . PRO A 1 373 ? 4.438 -4.554 4.432 1.00 89.12 373 PRO A N 1
ATOM 2811 C CA . PRO A 1 373 ? 3.174 -5.202 4.069 1.00 89.12 373 PRO A CA 1
ATOM 2812 C C . PRO A 1 373 ? 2.017 -4.224 3.780 1.00 89.12 373 PRO A C 1
ATOM 2814 O O . PRO A 1 373 ? 1.302 -4.435 2.798 1.00 89.12 373 PRO A O 1
ATOM 2817 N N . PRO A 1 374 ? 1.800 -3.148 4.572 1.00 89.31 374 PRO A N 1
ATOM 2818 C CA . PRO A 1 374 ? 0.807 -2.129 4.238 1.00 89.31 374 PRO A CA 1
ATOM 2819 C C . PRO A 1 374 ? 1.075 -1.423 2.904 1.00 89.31 374 PRO A C 1
ATOM 2821 O O . PRO A 1 374 ? 0.132 -1.229 2.143 1.00 89.31 374 PRO A O 1
ATOM 2824 N N . LEU A 1 375 ? 2.332 -1.079 2.597 1.00 91.44 375 LEU A N 1
ATOM 2825 C CA . LEU A 1 375 ? 2.695 -0.406 1.344 1.00 91.44 375 LEU A CA 1
ATOM 2826 C C . LEU A 1 375 ? 2.462 -1.301 0.119 1.00 91.44 375 LEU A C 1
ATOM 2828 O O . LEU A 1 375 ? 1.886 -0.848 -0.868 1.00 91.44 375 LEU A O 1
ATOM 2832 N N . LEU A 1 376 ? 2.828 -2.586 0.201 1.00 91.88 376 LEU A N 1
ATOM 2833 C CA . LEU A 1 376 ? 2.548 -3.559 -0.861 1.00 91.88 376 LEU A CA 1
ATOM 2834 C C . LEU A 1 376 ? 1.046 -3.745 -1.077 1.00 91.88 376 LEU A C 1
ATOM 2836 O O . LEU A 1 376 ? 0.584 -3.774 -2.216 1.00 91.88 376 LEU A O 1
ATOM 2840 N N . ARG A 1 377 ? 0.265 -3.816 0.010 1.00 90.12 377 ARG A N 1
ATOM 2841 C CA . ARG A 1 377 ? -1.197 -3.874 -0.087 1.00 90.12 377 ARG A CA 1
ATOM 2842 C C . ARG A 1 377 ? -1.736 -2.644 -0.811 1.00 90.12 377 ARG A C 1
ATOM 2844 O O . ARG A 1 377 ? -2.524 -2.804 -1.733 1.00 90.12 377 ARG A O 1
ATOM 2851 N N . LEU A 1 378 ? -1.292 -1.442 -0.436 1.00 91.50 378 LEU A N 1
ATOM 2852 C CA . LEU A 1 378 ? -1.723 -0.203 -1.088 1.00 91.50 378 LEU A CA 1
ATOM 2853 C C . LEU A 1 378 ? -1.422 -0.223 -2.592 1.00 91.50 378 LEU A C 1
ATOM 2855 O O . LEU A 1 378 ? -2.342 -0.007 -3.374 1.00 91.50 378 LEU A O 1
ATOM 2859 N N . LEU A 1 379 ? -0.195 -0.566 -3.001 1.00 92.62 379 LEU A N 1
ATOM 2860 C CA . LEU A 1 379 ? 0.183 -0.656 -4.420 1.00 92.62 379 LEU A CA 1
ATOM 2861 C C . LEU A 1 379 ? -0.714 -1.631 -5.207 1.00 92.62 379 LEU A C 1
ATOM 2863 O O . LEU A 1 379 ? -1.141 -1.334 -6.324 1.00 92.62 379 LEU A O 1
ATOM 2867 N N . ASN A 1 380 ? -1.032 -2.778 -4.607 1.00 91.19 380 ASN A N 1
ATOM 2868 C CA . ASN A 1 380 ? -1.820 -3.831 -5.246 1.00 91.19 380 ASN A CA 1
ATOM 2869 C C . ASN A 1 380 ? -3.334 -3.575 -5.239 1.00 91.19 380 ASN A C 1
ATOM 2871 O O . ASN A 1 380 ? -4.040 -4.124 -6.081 1.00 91.19 380 ASN A O 1
ATOM 2875 N N . THR A 1 381 ? -3.851 -2.772 -4.305 1.00 90.31 381 THR A N 1
ATOM 2876 C CA . THR A 1 381 ? -5.299 -2.513 -4.181 1.00 90.31 381 THR A CA 1
ATOM 2877 C C . THR A 1 381 ? -5.750 -1.176 -4.755 1.00 90.31 381 THR A C 1
ATOM 2879 O O . THR A 1 381 ? -6.920 -1.041 -5.105 1.00 90.31 381 THR A O 1
ATOM 2882 N N . LEU A 1 382 ? -4.866 -0.176 -4.825 1.00 89.25 382 LEU A N 1
ATOM 2883 C CA . LEU A 1 382 ? -5.238 1.144 -5.325 1.00 89.25 382 LEU A CA 1
ATOM 2884 C C . LEU A 1 382 ? -5.456 1.092 -6.843 1.00 89.25 382 LEU A C 1
ATOM 2886 O O . LEU A 1 382 ? -4.563 0.620 -7.553 1.00 89.25 382 LEU A O 1
ATOM 2890 N N . PRO A 1 383 ? -6.602 1.573 -7.362 1.00 87.19 383 PRO A N 1
ATOM 2891 C CA . PRO A 1 383 ? -6.827 1.669 -8.799 1.00 87.19 383 PRO A CA 1
ATOM 2892 C C . PRO A 1 383 ? -5.931 2.754 -9.428 1.00 87.19 383 PRO A C 1
ATOM 2894 O O . PRO A 1 383 ? -5.501 3.669 -8.720 1.00 87.19 383 PRO A O 1
ATOM 2897 N N . PRO A 1 384 ? -5.650 2.680 -10.744 1.00 85.56 384 PRO A N 1
ATOM 2898 C CA . PRO A 1 384 ? -5.047 3.795 -11.474 1.00 85.56 384 PRO A CA 1
ATOM 2899 C C . PRO A 1 384 ? -5.915 5.053 -11.351 1.00 85.56 384 PRO A C 1
ATOM 2901 O O . PRO A 1 384 ? -7.144 4.963 -11.275 1.00 85.56 384 PRO A O 1
ATOM 2904 N N . THR A 1 385 ? -5.280 6.219 -11.315 1.00 84.31 385 THR A N 1
ATOM 2905 C CA . THR A 1 385 ? -5.969 7.509 -11.181 1.00 84.31 385 THR A CA 1
ATOM 2906 C C . THR A 1 385 ? -6.418 8.059 -12.541 1.00 84.31 385 THR A C 1
ATOM 2908 O O . THR A 1 385 ? -5.977 7.590 -13.585 1.00 84.31 385 THR A O 1
ATOM 2911 N N . PHE A 1 386 ? -7.329 9.036 -12.536 1.00 77.81 386 PHE A N 1
ATOM 2912 C CA . PHE A 1 386 ? -7.796 9.753 -13.730 1.00 77.81 386 PHE A CA 1
ATOM 2913 C C . PHE A 1 386 ? -7.723 11.268 -13.461 1.00 77.81 386 PHE A C 1
ATOM 2915 O O . PHE A 1 386 ? -8.104 11.672 -12.356 1.00 77.81 386 PHE A O 1
ATOM 2922 N N . PRO A 1 387 ? -7.271 12.118 -14.408 1.00 79.06 387 PRO A N 1
ATOM 2923 C CA . PRO A 1 387 ? -6.922 11.822 -15.808 1.00 79.06 387 PRO A CA 1
ATOM 2924 C C . PRO A 1 387 ? -5.589 11.079 -15.989 1.00 79.06 387 PRO A C 1
ATOM 2926 O O . PRO A 1 387 ? -5.529 10.152 -16.785 1.00 79.06 387 PRO A O 1
ATOM 2929 N N . ALA A 1 388 ? -4.575 11.381 -15.174 1.00 83.69 388 ALA A N 1
ATOM 2930 C CA . ALA A 1 388 ? -3.277 10.713 -15.243 1.00 83.69 388 ALA A CA 1
ATOM 2931 C C . ALA A 1 388 ? -3.296 9.354 -14.504 1.00 83.69 388 ALA A C 1
ATOM 2933 O O . ALA A 1 388 ? -3.645 9.337 -13.315 1.00 83.69 388 ALA A O 1
ATOM 2934 N N . PRO A 1 389 ? -2.850 8.237 -15.121 1.00 85.62 389 PRO A N 1
ATOM 2935 C CA . PRO A 1 389 ? -2.832 6.904 -14.497 1.00 85.62 389 PRO A CA 1
ATOM 2936 C C . PRO A 1 389 ? -2.021 6.811 -13.198 1.00 85.62 389 PRO A C 1
ATOM 2938 O O . PRO A 1 389 ? -2.324 5.978 -12.338 1.00 85.62 389 PRO A O 1
ATOM 2941 N N . LEU A 1 390 ? -1.002 7.668 -13.058 1.00 88.75 390 LEU A N 1
ATOM 2942 C CA . LEU A 1 390 ? -0.074 7.689 -11.933 1.00 88.75 390 LEU A CA 1
ATOM 2943 C C . LEU A 1 390 ? -0.070 9.057 -11.234 1.00 88.75 390 LEU A C 1
ATOM 2945 O O . LEU A 1 390 ? 0.713 9.943 -11.562 1.00 88.75 390 LEU A O 1
ATOM 2949 N N . ALA A 1 391 ? -0.928 9.213 -10.230 1.00 88.19 391 ALA A N 1
ATOM 2950 C CA . ALA A 1 391 ? -0.971 10.393 -9.371 1.00 88.19 391 ALA A CA 1
ATOM 2951 C C . ALA A 1 391 ? -0.911 10.018 -7.880 1.00 88.19 391 ALA A C 1
ATOM 2953 O O . ALA A 1 391 ? -0.923 8.847 -7.490 1.00 88.19 391 ALA A O 1
ATOM 2954 N N . VAL A 1 392 ? -0.842 11.034 -7.020 1.00 88.44 392 VAL A N 1
ATOM 2955 C CA . VAL A 1 392 ? -1.006 10.881 -5.567 1.00 88.44 392 VAL A CA 1
ATOM 2956 C C . VAL A 1 392 ? -2.367 10.220 -5.289 1.00 88.44 392 VAL A C 1
ATOM 2958 O O . VAL A 1 392 ? -3.365 10.649 -5.869 1.00 88.44 392 VAL A O 1
ATOM 2961 N N . PRO A 1 393 ? -2.461 9.189 -4.423 1.00 90.56 393 PRO A N 1
ATOM 2962 C CA . PRO A 1 393 ? -1.463 8.699 -3.460 1.00 90.56 393 PRO A CA 1
ATOM 2963 C C . PRO A 1 393 ? -0.505 7.614 -3.979 1.00 90.56 393 PRO A C 1
ATOM 2965 O O . PRO A 1 393 ? 0.443 7.260 -3.278 1.00 90.56 393 PRO A O 1
ATOM 2968 N N . LEU A 1 394 ? -0.737 7.069 -5.175 1.00 91.19 394 LEU A N 1
ATOM 2969 C CA . LEU A 1 394 ? 0.011 5.930 -5.712 1.00 91.19 394 LEU A CA 1
ATOM 2970 C C . LEU A 1 394 ? 1.500 6.254 -5.896 1.00 91.19 394 LEU A C 1
ATOM 2972 O O . LEU A 1 394 ? 2.358 5.443 -5.544 1.00 91.19 394 LEU A O 1
ATOM 2976 N N . THR A 1 395 ? 1.810 7.469 -6.353 1.00 91.62 395 THR A N 1
ATOM 2977 C CA . THR A 1 395 ? 3.190 7.956 -6.479 1.00 91.62 395 THR A CA 1
ATOM 2978 C C . THR A 1 395 ? 3.931 7.915 -5.141 1.00 91.62 395 THR A C 1
ATOM 2980 O O . THR A 1 395 ? 5.037 7.384 -5.090 1.00 91.62 395 THR A O 1
ATOM 2983 N N . HIS A 1 396 ? 3.339 8.376 -4.035 1.00 92.12 396 HIS A N 1
ATOM 2984 C CA . HIS A 1 396 ? 3.988 8.322 -2.715 1.00 92.12 396 HIS A CA 1
ATOM 2985 C C . HIS A 1 396 ? 4.217 6.892 -2.219 1.00 92.12 396 HIS A C 1
ATOM 2987 O O . HIS A 1 396 ? 5.254 6.615 -1.618 1.00 92.12 396 HIS A O 1
ATOM 2993 N N . VAL A 1 397 ? 3.291 5.967 -2.501 1.00 93.69 397 VAL A N 1
ATOM 2994 C CA . VAL A 1 397 ? 3.470 4.543 -2.167 1.00 93.69 397 VAL A CA 1
ATOM 2995 C C . VAL A 1 397 ? 4.674 3.964 -2.911 1.00 93.69 397 VAL A C 1
ATOM 2997 O O . VAL A 1 397 ? 5.498 3.284 -2.303 1.00 93.69 397 VAL A O 1
ATOM 3000 N N . ILE A 1 398 ? 4.815 4.269 -4.204 1.00 93.31 398 ILE A N 1
ATOM 3001 C CA . ILE A 1 398 ? 5.955 3.823 -5.018 1.00 93.31 398 ILE A CA 1
ATOM 3002 C C . ILE A 1 398 ? 7.265 4.409 -4.476 1.00 93.31 398 ILE A C 1
ATOM 3004 O O . ILE A 1 398 ? 8.211 3.658 -4.244 1.00 93.31 398 ILE A O 1
ATOM 3008 N N . HIS A 1 399 ? 7.305 5.713 -4.186 1.00 91.44 399 HIS A N 1
ATOM 3009 C CA . HIS A 1 399 ? 8.479 6.361 -3.589 1.00 91.44 399 HIS A CA 1
ATOM 3010 C C . HIS A 1 399 ? 8.879 5.714 -2.256 1.00 91.44 399 HIS A C 1
ATOM 3012 O O . HIS A 1 399 ? 10.058 5.439 -2.036 1.00 91.44 399 HIS A O 1
ATOM 3018 N N . ALA A 1 400 ? 7.909 5.405 -1.390 1.00 92.19 400 ALA A N 1
ATOM 3019 C CA . ALA A 1 400 ? 8.151 4.699 -0.133 1.00 92.19 400 ALA A CA 1
ATOM 3020 C C . ALA A 1 400 ? 8.662 3.263 -0.345 1.00 92.19 400 ALA A C 1
ATOM 3022 O O . ALA A 1 400 ? 9.537 2.816 0.382 1.00 92.19 400 ALA A O 1
ATOM 3023 N N . LEU A 1 401 ? 8.174 2.528 -1.346 1.00 92.69 401 LEU A N 1
ATOM 3024 C CA . LEU A 1 401 ? 8.621 1.153 -1.616 1.00 92.69 401 LEU A CA 1
ATOM 3025 C C . LEU A 1 401 ? 10.062 1.076 -2.146 1.00 92.69 401 LEU A C 1
ATOM 3027 O O . LEU A 1 401 ? 10.790 0.125 -1.845 1.00 92.69 401 LEU A O 1
ATOM 3031 N N . ILE A 1 402 ? 10.506 2.077 -2.907 1.00 91.56 402 ILE A N 1
ATOM 3032 C CA . ILE A 1 402 ? 11.875 2.120 -3.445 1.00 91.56 402 ILE A CA 1
ATOM 3033 C C . ILE A 1 402 ? 12.912 2.232 -2.325 1.00 91.56 402 ILE A C 1
ATOM 3035 O O . ILE A 1 402 ? 13.998 1.665 -2.457 1.00 91.56 402 ILE A O 1
ATOM 3039 N N . THR A 1 403 ? 12.586 2.875 -1.202 1.00 89.44 403 THR A N 1
ATOM 3040 C CA . THR A 1 403 ? 13.519 3.022 -0.072 1.00 89.44 403 THR A CA 1
ATOM 3041 C C . THR A 1 403 ? 13.661 1.746 0.763 1.00 89.44 403 THR A C 1
ATOM 3043 O O . THR A 1 403 ? 14.686 1.563 1.411 1.00 89.44 403 THR A O 1
ATOM 3046 N N . VAL A 1 404 ? 12.689 0.823 0.721 1.00 89.44 404 VAL A N 1
ATOM 3047 C CA . VAL A 1 404 ? 12.690 -0.400 1.548 1.00 89.44 404 VAL A CA 1
ATOM 3048 C C . VAL A 1 404 ? 13.574 -1.494 0.932 1.00 89.44 404 VAL A C 1
ATOM 3050 O O . VAL A 1 404 ? 13.201 -2.040 -0.105 1.00 89.44 404 VAL A O 1
ATOM 3053 N N . PRO A 1 405 ? 14.725 -1.875 1.505 1.00 87.31 405 PRO A N 1
ATOM 3054 C CA . PRO A 1 405 ? 15.626 -2.864 0.917 1.00 87.31 405 PRO A CA 1
ATOM 3055 C C . PRO A 1 405 ? 15.025 -4.276 0.900 1.00 87.31 405 PRO A C 1
ATOM 3057 O O . PRO A 1 405 ? 14.054 -4.592 1.593 1.00 87.31 405 PRO A O 1
ATOM 3060 N N . VAL A 1 406 ? 15.631 -5.155 0.102 1.00 84.94 406 VAL A N 1
ATOM 3061 C CA . VAL A 1 406 ? 15.294 -6.583 0.077 1.00 84.94 406 VAL A CA 1
ATOM 3062 C C . VAL A 1 406 ? 16.290 -7.340 0.957 1.00 84.94 406 VAL A C 1
ATOM 3064 O O . VAL A 1 406 ? 17.246 -7.942 0.476 1.00 84.94 406 VAL A O 1
ATOM 3067 N N . THR A 1 407 ? 16.081 -7.288 2.270 1.00 83.19 407 THR A N 1
ATOM 3068 C CA . THR A 1 407 ? 16.855 -8.063 3.253 1.00 83.19 407 THR A CA 1
ATOM 3069 C C . THR A 1 407 ? 16.351 -9.509 3.339 1.00 83.19 407 THR A C 1
ATOM 3071 O O . THR A 1 407 ? 15.239 -9.823 2.906 1.00 83.19 407 THR A O 1
ATOM 3074 N N . SER A 1 408 ? 17.131 -10.415 3.942 1.00 79.31 408 SER A N 1
ATOM 3075 C CA . SER A 1 408 ? 16.690 -11.806 4.166 1.00 79.31 408 SER A CA 1
ATOM 3076 C C . SER A 1 408 ? 15.383 -11.906 4.967 1.00 79.31 408 SER A C 1
ATOM 3078 O O . SER A 1 408 ? 14.602 -12.822 4.715 1.00 79.31 408 SER A O 1
ATOM 3080 N N . SER A 1 409 ? 15.106 -10.970 5.886 1.00 80.31 409 SER A N 1
ATOM 3081 C CA . SER A 1 409 ? 13.844 -10.927 6.641 1.00 80.31 409 SER A CA 1
ATOM 3082 C C . SER A 1 409 ? 12.651 -10.537 5.760 1.00 80.31 409 SER A C 1
ATOM 3084 O O . SER A 1 409 ? 11.584 -11.146 5.857 1.00 80.31 409 SER A O 1
ATOM 3086 N N . LEU A 1 410 ? 12.837 -9.566 4.862 1.00 83.94 410 LEU A N 1
ATOM 3087 C CA . LEU A 1 410 ? 11.780 -9.013 4.012 1.00 83.94 410 LEU A CA 1
ATOM 3088 C C . LEU A 1 410 ? 11.579 -9.773 2.697 1.00 83.94 410 LEU A C 1
ATOM 3090 O O . LEU A 1 410 ? 10.541 -9.615 2.057 1.00 83.94 410 LEU A O 1
ATOM 3094 N N . LYS A 1 411 ? 12.525 -10.627 2.292 1.00 85.25 411 LYS A N 1
ATOM 3095 C CA . LYS A 1 411 ? 12.480 -11.354 1.011 1.00 85.25 411 LYS A CA 1
ATOM 3096 C C . LYS A 1 411 ? 11.189 -12.156 0.816 1.00 85.25 411 LYS A C 1
ATOM 3098 O O . LYS A 1 411 ? 10.632 -12.147 -0.276 1.00 85.25 411 LYS A O 1
ATOM 3103 N N . SER A 1 412 ? 10.694 -12.805 1.871 1.00 84.06 412 SER A N 1
ATOM 3104 C CA . SER A 1 412 ? 9.440 -13.578 1.834 1.00 84.06 412 SER A CA 1
ATOM 3105 C C . SER A 1 412 ? 8.183 -12.711 1.678 1.00 84.06 412 SER A C 1
ATOM 3107 O O . SER A 1 412 ? 7.174 -13.179 1.158 1.00 84.06 412 SER A O 1
ATOM 3109 N N . VAL A 1 413 ? 8.250 -11.450 2.112 1.00 85.25 413 VAL A N 1
ATOM 3110 C CA . VAL A 1 413 ? 7.159 -10.471 2.011 1.00 85.25 413 VAL A CA 1
ATOM 3111 C C . VAL A 1 413 ? 7.165 -9.802 0.636 1.00 85.25 413 VAL A C 1
ATOM 3113 O O . VAL A 1 413 ? 6.106 -9.615 0.047 1.00 85.25 413 VAL A O 1
ATOM 3116 N N . TRP A 1 414 ? 8.350 -9.481 0.107 1.00 87.44 414 TRP A N 1
ATOM 3117 C CA . TRP A 1 414 ? 8.527 -8.966 -1.255 1.00 87.44 414 TRP A CA 1
ATOM 3118 C C . TRP A 1 414 ? 8.132 -9.984 -2.327 1.00 87.44 414 TRP A C 1
ATOM 3120 O O . TRP A 1 414 ? 7.508 -9.621 -3.323 1.00 87.44 414 TRP A O 1
ATOM 3130 N N . PHE A 1 415 ? 8.494 -11.251 -2.117 1.00 87.12 415 PHE A N 1
ATOM 3131 C CA . PHE A 1 415 ? 8.261 -12.343 -3.057 1.00 87.12 415 PHE A CA 1
ATOM 3132 C C . PHE A 1 415 ? 7.470 -13.464 -2.375 1.00 87.12 415 PHE A C 1
ATOM 3134 O O . PHE A 1 415 ? 8.047 -14.496 -2.011 1.00 87.12 415 PHE A O 1
ATOM 3141 N N . PRO A 1 416 ? 6.152 -13.279 -2.168 1.00 82.44 416 PRO A N 1
ATOM 3142 C CA . PRO A 1 416 ? 5.312 -14.355 -1.670 1.00 82.44 416 PRO A CA 1
ATOM 3143 C C . PRO A 1 416 ? 5.318 -15.512 -2.676 1.00 82.44 416 PRO A C 1
ATOM 3145 O O . PRO A 1 416 ? 5.380 -15.300 -3.888 1.00 82.44 416 PRO A O 1
ATOM 3148 N N . VAL A 1 417 ? 5.245 -16.750 -2.183 1.00 74.12 417 VAL A N 1
ATOM 3149 C CA . VAL A 1 417 ? 5.149 -17.929 -3.053 1.00 74.12 417 VAL A CA 1
ATOM 3150 C C . VAL A 1 417 ? 3.802 -17.885 -3.773 1.00 74.12 417 VAL A C 1
ATOM 3152 O O . VAL A 1 417 ? 2.760 -18.212 -3.204 1.00 74.12 417 VAL A O 1
ATOM 3155 N N . LEU A 1 418 ? 3.822 -17.448 -5.030 1.00 69.75 418 LEU A N 1
ATOM 3156 C CA . LEU A 1 418 ? 2.667 -17.492 -5.913 1.00 69.75 418 LEU A CA 1
ATOM 3157 C C . LEU A 1 418 ? 2.424 -18.956 -6.282 1.00 69.75 418 LEU A C 1
ATOM 3159 O O . LEU A 1 418 ? 3.296 -19.628 -6.837 1.00 69.75 418 LEU A O 1
ATOM 3163 N N . SER A 1 419 ? 1.246 -19.473 -5.944 1.00 44.44 419 SER A N 1
ATOM 3164 C CA . SER A 1 419 ? 0.831 -20.780 -6.442 1.00 44.44 419 SER A CA 1
ATOM 3165 C C . SER A 1 419 ? 0.552 -20.642 -7.940 1.00 44.44 419 SER A C 1
ATOM 3167 O O . SER A 1 419 ? -0.417 -19.994 -8.321 1.00 44.44 419 SER A O 1
ATOM 3169 N N . ASN A 1 420 ? 1.407 -21.281 -8.745 1.00 38.38 420 ASN A N 1
ATOM 3170 C CA . ASN A 1 420 ? 1.357 -21.455 -10.202 1.00 38.38 420 ASN A CA 1
ATOM 3171 C C . ASN A 1 420 ? 1.972 -20.326 -11.077 1.00 38.38 420 ASN A C 1
ATOM 3173 O O . ASN A 1 420 ? 1.401 -19.243 -11.183 1.00 38.38 420 ASN A O 1
ATOM 3177 N N . PRO A 1 421 ? 3.100 -20.580 -11.774 1.00 40.94 421 PRO A N 1
ATOM 3178 C CA . PRO A 1 421 ? 3.662 -19.686 -12.781 1.00 40.94 421 PRO A CA 1
ATOM 3179 C C . PRO A 1 421 ? 3.323 -20.183 -14.199 1.00 40.94 421 PRO A C 1
ATOM 3181 O O . PRO A 1 421 ? 4.177 -20.764 -14.856 1.00 40.94 421 PRO A O 1
ATOM 3184 N N . ALA A 1 422 ? 2.089 -19.988 -14.674 1.00 33.44 422 ALA A N 1
ATOM 3185 C CA . ALA A 1 422 ? 1.764 -20.096 -16.104 1.00 33.44 422 ALA A CA 1
ATOM 3186 C C . ALA A 1 422 ? 0.373 -19.515 -16.429 1.00 33.44 422 ALA A C 1
ATOM 3188 O O . ALA A 1 422 ? -0.629 -19.946 -15.862 1.00 33.44 422 ALA A O 1
ATOM 3189 N N . SER A 1 423 ? 0.364 -18.608 -17.410 1.00 32.03 423 SER A N 1
ATOM 3190 C CA . SER A 1 423 ? -0.742 -18.235 -18.310 1.00 32.03 423 SER A CA 1
ATOM 3191 C C . SER A 1 423 ? -1.832 -17.248 -17.837 1.00 32.03 423 SER A C 1
ATOM 3193 O O . SER A 1 423 ? -2.591 -17.540 -16.914 1.00 32.03 423 SER A O 1
ATOM 3195 N N . PRO A 1 424 ? -2.011 -16.120 -18.560 1.00 39.00 424 PRO A N 1
ATOM 3196 C CA . PRO A 1 424 ? -3.263 -15.374 -18.622 1.00 39.00 424 PRO A CA 1
ATOM 3197 C C . PRO A 1 424 ? -4.119 -15.926 -19.775 1.00 39.00 424 PRO A C 1
ATOM 3199 O O . PRO A 1 424 ? -3.639 -15.954 -20.895 1.00 39.00 424 PRO A O 1
ATOM 3202 N N . HIS A 1 425 ? -5.348 -16.392 -19.524 1.00 31.39 425 HIS A N 1
ATOM 3203 C CA . HIS A 1 425 ? -6.477 -16.419 -20.480 1.00 31.39 425 HIS A CA 1
ATOM 3204 C C . HIS A 1 425 ? -7.708 -17.103 -19.849 1.00 31.39 425 HIS A C 1
ATOM 3206 O O . HIS A 1 425 ? -7.607 -18.205 -19.324 1.00 31.39 425 HIS A O 1
ATOM 3212 N N . GLY A 1 426 ? -8.877 -16.466 -19.991 1.00 28.45 426 GLY A N 1
ATOM 3213 C CA . GLY A 1 426 ? -10.153 -17.135 -20.288 1.00 28.45 426 GLY A CA 1
ATOM 3214 C C . GLY A 1 426 ? -10.885 -17.901 -19.175 1.00 28.45 426 GLY A C 1
ATOM 3215 O O . GLY A 1 426 ? -10.500 -18.984 -18.761 1.00 28.45 426 GLY A O 1
ATOM 3216 N N . SER A 1 427 ? -12.043 -17.372 -18.789 1.00 30.62 427 SER A N 1
ATOM 3217 C CA . SER A 1 427 ? -13.099 -17.987 -17.972 1.00 30.62 427 SER A CA 1
ATOM 3218 C C . SER A 1 427 ? -13.542 -19.401 -18.394 1.00 30.62 427 SER A C 1
ATOM 3220 O O . SER A 1 427 ? -13.815 -19.607 -19.574 1.00 30.62 427 SER A O 1
ATOM 3222 N N . ALA A 1 428 ? -13.822 -20.287 -17.427 1.00 27.09 428 ALA A N 1
ATOM 3223 C CA . ALA A 1 428 ? -15.017 -21.148 -17.412 1.00 27.09 428 ALA A CA 1
ATOM 3224 C C . ALA A 1 428 ? -15.187 -21.864 -16.058 1.00 27.09 428 ALA A C 1
ATOM 3226 O O . ALA A 1 428 ? -14.249 -22.400 -15.477 1.00 27.09 428 ALA A O 1
ATOM 3227 N N . SER A 1 429 ? -16.422 -21.872 -15.566 1.00 31.50 429 SER A N 1
ATOM 3228 C CA . SER A 1 429 ? -16.878 -22.567 -14.365 1.00 31.50 429 SER A CA 1
ATOM 3229 C C . SER A 1 429 ? -16.888 -24.090 -14.515 1.00 31.50 429 SER A C 1
ATOM 3231 O O . SER A 1 429 ? -17.417 -24.590 -15.506 1.00 31.50 429 SER A O 1
ATOM 3233 N N . SER A 1 430 ? -16.549 -24.825 -13.455 1.00 27.09 430 SER A N 1
ATOM 3234 C CA . SER A 1 430 ? -17.205 -26.109 -13.175 1.00 27.09 430 SER A CA 1
ATOM 3235 C C . SER A 1 430 ? -17.161 -26.453 -11.688 1.00 27.09 430 SER A C 1
ATOM 3237 O O . SER A 1 430 ? -16.100 -26.617 -11.091 1.00 27.09 430 SER A O 1
ATOM 3239 N N . LYS A 1 431 ? -18.356 -26.566 -11.106 1.00 30.30 431 LYS A N 1
ATOM 3240 C CA . LYS A 1 431 ? -18.626 -27.158 -9.797 1.00 30.30 431 LYS A CA 1
ATOM 3241 C C . LYS A 1 431 ? -18.361 -28.662 -9.864 1.00 30.30 431 LYS A C 1
ATOM 3243 O O . LYS A 1 431 ? -18.976 -29.312 -10.699 1.00 30.30 431 LYS A O 1
ATOM 3248 N N . THR A 1 432 ? -17.616 -29.212 -8.910 1.00 26.09 432 THR A N 1
ATOM 3249 C CA . THR A 1 432 ? -17.852 -30.571 -8.396 1.00 26.09 432 THR A CA 1
ATOM 3250 C C . THR A 1 432 ? -17.440 -30.642 -6.931 1.00 26.09 432 THR A C 1
ATOM 3252 O O . THR A 1 432 ? -16.299 -30.384 -6.561 1.00 26.09 432 THR A O 1
ATOM 3255 N N . SER A 1 433 ? -18.434 -30.953 -6.112 1.00 25.22 433 SER A N 1
ATOM 3256 C CA . SER A 1 433 ? -18.409 -31.225 -4.681 1.00 25.22 433 SER A CA 1
ATOM 3257 C C . SER A 1 433 ? -17.778 -32.578 -4.350 1.00 25.22 433 SER A C 1
ATOM 3259 O O . SER A 1 433 ? -18.008 -33.528 -5.098 1.00 25.22 433 SER A O 1
ATOM 3261 N N . SER A 1 434 ? -17.128 -32.661 -3.179 1.00 26.08 434 SER A N 1
ATOM 3262 C CA . SER A 1 434 ? -17.339 -33.677 -2.118 1.00 26.08 434 SER A CA 1
ATOM 3263 C C . SER A 1 434 ? -16.056 -34.138 -1.395 1.00 26.08 434 SER A C 1
ATOM 3265 O O . SER A 1 434 ? -14.965 -33.988 -1.936 1.00 26.08 434 SER A O 1
ATOM 3267 N N . PRO A 1 435 ? -16.176 -34.608 -0.131 1.00 32.78 435 PRO A N 1
ATOM 3268 C CA . PRO A 1 435 ? -15.345 -34.122 0.976 1.00 32.78 435 PRO A CA 1
ATOM 3269 C C . PRO A 1 435 ? -14.590 -35.228 1.740 1.00 32.78 435 PRO A C 1
ATOM 3271 O O . PRO A 1 435 ? -14.915 -36.400 1.598 1.00 32.78 435 PRO A O 1
ATOM 3274 N N . ALA A 1 436 ? -13.642 -34.823 2.598 1.00 23.61 436 ALA A N 1
ATOM 3275 C CA . ALA A 1 436 ? -13.082 -35.502 3.792 1.00 23.61 436 ALA A CA 1
ATOM 3276 C C . ALA A 1 436 ? -11.656 -34.944 4.008 1.00 23.61 436 ALA A C 1
ATOM 3278 O O . ALA A 1 436 ? -10.973 -34.654 3.038 1.00 23.61 436 ALA A O 1
ATOM 3279 N N . SER A 1 437 ? -11.094 -34.714 5.191 1.00 25.20 437 SER A N 1
ATOM 3280 C CA . SER A 1 437 ? -11.392 -35.128 6.562 1.00 25.20 437 SER A CA 1
ATOM 3281 C C . SER A 1 437 ? -10.524 -34.272 7.495 1.00 25.20 437 SER A C 1
ATOM 3283 O O . SER A 1 437 ? -9.306 -34.233 7.319 1.00 25.20 437 SER A O 1
ATOM 3285 N N . SER A 1 438 ? -11.118 -33.648 8.509 1.00 26.48 438 SER A N 1
ATOM 3286 C CA . SER A 1 438 ? -10.384 -33.049 9.632 1.00 26.48 438 SER A CA 1
ATOM 3287 C C . SER A 1 438 ? -10.548 -33.948 10.856 1.00 26.48 438 SER A C 1
ATOM 3289 O O . SER A 1 438 ? -11.694 -34.231 11.215 1.00 26.48 438 SER A O 1
ATOM 3291 N N . PRO A 1 439 ? -9.477 -34.365 11.551 1.00 29.36 439 PRO A N 1
ATOM 3292 C CA . PRO A 1 439 ? -9.613 -34.885 12.897 1.00 29.36 439 PRO A CA 1
ATOM 3293 C C . PRO A 1 439 ? -9.674 -33.725 13.891 1.00 29.36 439 PRO A C 1
ATOM 3295 O O . PRO A 1 439 ? -8.898 -32.771 13.844 1.00 29.36 439 PRO A O 1
ATOM 3298 N N . ARG A 1 440 ? -10.632 -33.845 14.802 1.00 25.36 440 ARG A N 1
ATOM 3299 C CA . ARG A 1 440 ? -10.875 -32.996 15.962 1.00 25.36 440 ARG A CA 1
ATOM 3300 C C . ARG A 1 440 ? -10.485 -33.828 17.188 1.00 25.36 440 ARG A C 1
ATOM 3302 O O . ARG A 1 440 ? -10.979 -34.941 17.323 1.00 25.36 440 ARG A O 1
ATOM 3309 N N . SER A 1 441 ? -9.660 -33.293 18.080 1.00 26.17 441 SER A N 1
ATOM 3310 C CA . SER A 1 441 ? -9.484 -33.799 19.452 1.00 26.17 441 SER A CA 1
ATOM 3311 C C . SER A 1 441 ? -9.270 -32.587 20.366 1.00 26.17 441 SER A C 1
ATOM 3313 O O . SER A 1 441 ? -8.340 -31.817 20.144 1.00 26.17 441 SER A O 1
ATOM 3315 N N . THR A 1 442 ? -10.268 -32.170 21.153 1.00 25.11 442 THR A N 1
ATOM 3316 C CA . THR A 1 442 ? -10.441 -32.487 22.593 1.00 25.11 442 THR A CA 1
ATOM 3317 C C . THR A 1 442 ? -9.156 -32.356 23.403 1.00 25.11 442 THR A C 1
ATOM 3319 O O . THR A 1 442 ? -8.198 -33.088 23.180 1.00 25.11 442 THR A O 1
ATOM 3322 N N . GLY A 1 443 ? -9.161 -31.407 24.342 1.00 23.62 443 GLY A N 1
ATOM 3323 C CA . GLY A 1 443 ? -8.058 -31.178 25.266 1.00 23.62 443 GLY A CA 1
ATOM 3324 C C . GLY A 1 443 ? -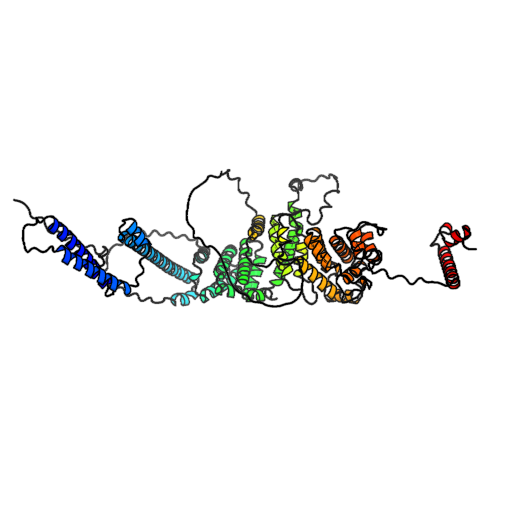8.054 -32.138 26.446 1.00 23.62 443 GLY A C 1
ATOM 3325 O O . GLY A 1 443 ? -9.046 -32.814 26.693 1.00 23.62 443 GLY A O 1
ATOM 3326 N N . ASN A 1 444 ? -6.952 -32.134 27.190 1.00 26.64 444 ASN A N 1
ATOM 3327 C CA . ASN A 1 444 ? -6.943 -31.787 28.605 1.00 26.64 444 ASN A CA 1
ATOM 3328 C C . ASN A 1 444 ? -5.500 -31.693 29.124 1.00 26.64 444 ASN A C 1
ATOM 3330 O O . ASN A 1 444 ? -4.577 -32.256 28.546 1.00 26.64 444 ASN A O 1
ATOM 3334 N N . GLU A 1 445 ? -5.405 -31.021 30.266 1.00 24.03 445 GLU A N 1
ATOM 3335 C CA . GLU A 1 445 ? -4.472 -31.256 31.369 1.00 24.03 445 GLU A CA 1
ATOM 3336 C C . GLU A 1 445 ? -3.232 -30.381 31.583 1.00 24.03 445 GLU A C 1
ATOM 3338 O O . GLU A 1 445 ? -2.408 -30.077 30.724 1.00 24.03 445 GLU A O 1
ATOM 3343 N N . LEU A 1 446 ? -3.205 -29.964 32.848 1.00 25.55 446 LEU A N 1
ATOM 3344 C CA . LEU A 1 446 ? -2.259 -29.143 33.556 1.00 25.55 446 LEU A CA 1
ATOM 3345 C C . LEU A 1 446 ? -1.008 -29.943 33.942 1.00 25.55 446 LEU A C 1
ATOM 3347 O O . LEU A 1 446 ? -1.077 -31.127 34.246 1.00 25.55 446 LEU A O 1
ATOM 3351 N N . GLN A 1 447 ? 0.055 -29.160 34.148 1.00 26.78 447 GLN A N 1
ATOM 3352 C CA . GLN A 1 447 ? 1.123 -29.354 35.134 1.00 26.78 447 GLN A CA 1
ATOM 3353 C C . GLN A 1 447 ? 2.298 -30.257 34.727 1.00 26.78 447 GLN A C 1
ATOM 3355 O O . GLN A 1 447 ? 2.219 -31.475 34.754 1.00 26.78 447 GLN A O 1
ATOM 3360 N N . GLN A 1 448 ? 3.467 -29.646 34.520 1.00 26.38 448 GLN A N 1
ATOM 3361 C CA . GLN A 1 448 ? 4.527 -29.607 35.538 1.00 26.38 448 GLN A CA 1
ATOM 3362 C C . GLN A 1 448 ? 5.698 -28.736 35.068 1.00 26.38 448 GLN A C 1
ATOM 3364 O O . GLN A 1 448 ? 5.982 -28.615 33.880 1.00 26.38 448 GLN A O 1
ATOM 3369 N N . GLY A 1 449 ? 6.312 -28.053 36.033 1.00 24.72 449 GLY A N 1
ATOM 3370 C CA . GLY A 1 449 ? 7.311 -27.023 35.804 1.00 24.72 449 GLY A CA 1
ATOM 3371 C C . GLY A 1 449 ? 8.681 -27.563 35.409 1.00 24.72 449 GLY A C 1
ATOM 3372 O O . GLY A 1 449 ? 9.131 -28.598 35.891 1.00 24.72 449 GLY A O 1
ATOM 3373 N N . SER A 1 450 ? 9.385 -26.770 34.606 1.00 25.08 450 SER A N 1
ATOM 3374 C CA . SER A 1 450 ? 10.838 -26.811 34.528 1.00 25.08 450 SER A CA 1
ATOM 3375 C C . SER A 1 450 ? 11.378 -25.386 34.538 1.00 25.08 450 SER A C 1
ATOM 3377 O O . SER A 1 450 ? 11.095 -24.575 33.658 1.00 25.08 450 SER A O 1
ATOM 3379 N N . THR A 1 451 ? 12.139 -25.117 35.587 1.00 26.53 451 THR A N 1
ATOM 3380 C CA . THR A 1 451 ? 12.988 -23.960 35.857 1.00 26.53 451 THR A CA 1
ATOM 3381 C C . THR A 1 451 ? 13.777 -23.481 34.635 1.00 26.53 451 THR A C 1
ATOM 3383 O O . THR A 1 451 ? 14.583 -24.236 34.091 1.00 26.53 451 THR A O 1
ATOM 3386 N N . GLN A 1 452 ? 13.629 -22.205 34.271 1.00 29.03 452 GLN A N 1
ATOM 3387 C CA . GLN A 1 452 ? 14.638 -21.472 33.505 1.00 29.03 452 GLN A CA 1
ATOM 3388 C C . GLN A 1 452 ? 15.016 -20.175 34.224 1.00 29.03 452 GLN A C 1
ATOM 3390 O O . GLN A 1 452 ? 14.176 -19.457 34.760 1.00 29.03 452 GLN A O 1
ATOM 3395 N N . ASN A 1 453 ? 16.330 -19.969 34.263 1.00 23.98 453 ASN A N 1
ATOM 3396 C CA . ASN A 1 453 ? 17.087 -18.999 35.037 1.00 23.98 453 ASN A CA 1
ATOM 3397 C C . ASN A 1 453 ? 16.616 -17.551 34.874 1.00 23.98 453 ASN A C 1
ATOM 3399 O O . ASN A 1 453 ? 16.645 -16.989 33.782 1.00 23.98 453 ASN A O 1
ATOM 3403 N N . THR A 1 454 ? 16.320 -16.913 36.003 1.00 24.97 454 THR A N 1
ATOM 3404 C CA . THR A 1 454 ? 16.246 -15.459 36.137 1.00 24.97 454 THR A CA 1
ATOM 3405 C C . THR A 1 454 ? 17.652 -14.890 36.333 1.00 24.97 454 THR A C 1
ATOM 3407 O O . THR A 1 454 ? 18.283 -15.124 37.364 1.00 24.97 454 THR A O 1
ATOM 3410 N N . SER A 1 455 ? 18.142 -14.127 35.360 1.00 25.62 455 SER A N 1
ATOM 3411 C CA . SER A 1 455 ? 19.220 -13.149 35.564 1.00 25.62 455 SER A CA 1
ATOM 3412 C C . SER A 1 455 ? 18.613 -11.827 36.077 1.00 25.62 455 SER A C 1
ATOM 3414 O O . SER A 1 455 ? 17.445 -11.558 35.790 1.00 25.62 455 SER A O 1
ATOM 3416 N N . PRO A 1 456 ? 19.347 -11.020 36.867 1.00 30.20 456 PRO A N 1
ATOM 3417 C CA . PRO A 1 456 ? 18.779 -9.902 37.623 1.00 30.20 456 PRO A CA 1
ATOM 3418 C C . PRO A 1 456 ? 18.341 -8.735 36.717 1.00 30.20 456 PRO A C 1
ATOM 3420 O O . PRO A 1 456 ? 18.854 -8.597 35.604 1.00 30.20 456 PRO A O 1
ATOM 3423 N N . PRO A 1 457 ? 17.415 -7.871 37.181 1.00 30.72 457 PRO A N 1
ATOM 3424 C CA . PRO A 1 457 ? 16.869 -6.793 36.370 1.00 30.72 457 PRO A CA 1
ATOM 3425 C C . PRO A 1 457 ? 17.931 -5.707 36.176 1.00 30.72 457 PRO A C 1
ATOM 3427 O O . PRO A 1 457 ? 18.315 -5.009 37.117 1.00 30.72 457 PRO A O 1
ATOM 3430 N N . HIS A 1 458 ? 18.415 -5.548 34.945 1.00 28.50 458 HIS A N 1
ATOM 3431 C CA . HIS A 1 458 ? 19.101 -4.322 34.559 1.00 28.50 458 HIS A CA 1
ATOM 3432 C C . HIS A 1 458 ? 18.068 -3.193 34.517 1.00 28.50 458 HIS A C 1
ATOM 3434 O O . HIS A 1 458 ? 17.021 -3.333 33.894 1.00 28.50 458 HIS A O 1
ATOM 3440 N N . LYS A 1 459 ? 18.371 -2.100 35.227 1.00 32.84 459 LYS A N 1
ATOM 3441 C CA . LYS A 1 459 ? 17.580 -0.865 35.313 1.00 32.84 459 LYS A CA 1
ATOM 3442 C C . LYS A 1 459 ? 16.942 -0.515 33.966 1.00 32.84 459 LYS A C 1
ATOM 3444 O O . LYS A 1 459 ? 17.663 -0.220 33.015 1.00 32.84 459 LYS A O 1
ATOM 3449 N N . ASP A 1 460 ? 15.612 -0.494 33.931 1.00 33.62 460 ASP A N 1
ATOM 3450 C CA . ASP A 1 460 ? 14.827 -0.016 32.798 1.00 33.62 460 ASP A CA 1
ATOM 3451 C C . ASP A 1 460 ? 15.247 1.417 32.442 1.00 33.62 460 ASP A C 1
ATOM 3453 O O . ASP A 1 460 ? 14.862 2.392 33.096 1.00 33.62 460 ASP A O 1
ATOM 3457 N N . ALA A 1 461 ? 16.033 1.566 31.378 1.00 39.38 461 ALA A N 1
ATOM 3458 C CA . ALA A 1 461 ? 16.057 2.818 30.648 1.00 39.38 461 ALA A CA 1
ATOM 3459 C C . ALA A 1 461 ? 14.637 3.004 30.098 1.00 39.38 461 ALA A C 1
ATOM 3461 O O . ALA A 1 461 ? 14.178 2.195 29.292 1.00 39.38 461 ALA A O 1
ATOM 3462 N N . LYS A 1 462 ? 13.909 4.020 30.585 1.00 40.59 462 LYS A N 1
ATOM 3463 C CA . LYS A 1 462 ? 12.573 4.384 30.088 1.00 40.59 462 LYS A CA 1
ATOM 3464 C C . LYS A 1 462 ? 12.606 4.400 28.558 1.00 40.59 462 LYS A C 1
ATOM 3466 O O . LYS A 1 462 ? 13.157 5.325 27.969 1.00 40.59 462 LYS A O 1
ATOM 3471 N N . MET A 1 463 ? 12.011 3.387 27.929 1.00 53.59 463 MET A N 1
ATOM 3472 C CA . MET A 1 463 ? 11.893 3.325 26.477 1.00 53.59 463 MET A CA 1
ATOM 3473 C C . MET A 1 463 ? 11.156 4.583 26.005 1.00 53.59 463 MET A C 1
ATOM 3475 O O . MET A 1 463 ? 10.041 4.861 26.465 1.00 53.59 463 MET A O 1
ATOM 3479 N N . GLY A 1 464 ? 11.802 5.373 25.143 1.00 62.00 464 GLY A N 1
ATOM 3480 C CA . GLY A 1 464 ? 11.253 6.632 24.648 1.00 62.00 464 GLY A CA 1
ATOM 3481 C C . GLY A 1 464 ? 9.890 6.428 23.980 1.00 62.00 464 GLY A C 1
ATOM 3482 O O . GLY A 1 464 ? 9.568 5.340 23.495 1.00 62.00 464 GLY A O 1
ATOM 3483 N N . ALA A 1 465 ? 9.056 7.472 23.940 1.00 61.75 465 ALA A N 1
ATOM 3484 C CA . ALA A 1 465 ? 7.747 7.415 23.276 1.00 61.75 465 ALA A CA 1
ATOM 3485 C C . ALA A 1 465 ? 7.857 6.939 21.813 1.00 61.75 465 ALA A C 1
ATOM 3487 O O . ALA A 1 465 ? 7.036 6.147 21.355 1.00 61.75 465 ALA A O 1
ATOM 3488 N N . PHE A 1 466 ? 8.933 7.342 21.136 1.00 67.75 466 PHE A N 1
ATOM 3489 C CA . PHE A 1 466 ? 9.254 6.948 19.771 1.00 67.75 466 PHE A CA 1
ATOM 3490 C C . PHE A 1 466 ? 9.594 5.449 19.631 1.00 67.75 466 PHE A C 1
ATOM 3492 O O . PHE A 1 466 ? 9.022 4.767 18.782 1.00 67.75 466 PHE A O 1
ATOM 3499 N N . ASP A 1 467 ? 10.419 4.878 20.516 1.00 67.94 467 ASP A N 1
ATOM 3500 C CA . ASP A 1 467 ? 10.712 3.432 20.519 1.00 67.94 467 ASP A CA 1
ATOM 3501 C C . ASP A 1 467 ? 9.476 2.581 20.862 1.00 67.94 467 ASP A C 1
ATOM 3503 O O . ASP A 1 467 ? 9.260 1.497 20.306 1.00 67.94 467 ASP A O 1
ATOM 3507 N N . ARG A 1 468 ? 8.590 3.099 21.724 1.00 71.56 468 ARG A N 1
ATOM 3508 C CA . ARG A 1 468 ? 7.270 2.494 21.977 1.00 71.56 468 ARG A CA 1
ATOM 3509 C C . ARG A 1 468 ? 6.354 2.538 20.755 1.00 71.56 468 ARG A C 1
ATOM 3511 O O . ARG A 1 468 ? 5.542 1.632 20.592 1.00 71.56 468 ARG A O 1
ATOM 3518 N N . ALA A 1 469 ? 6.455 3.556 19.904 1.00 68.81 469 ALA A N 1
ATOM 3519 C CA . ALA A 1 469 ? 5.697 3.621 18.658 1.00 68.81 469 ALA A CA 1
ATOM 3520 C C . ALA A 1 469 ? 6.258 2.639 17.616 1.00 68.81 469 ALA A C 1
ATOM 3522 O O . ALA A 1 469 ? 5.498 1.856 17.050 1.00 68.81 469 ALA A O 1
ATOM 3523 N N . LEU A 1 470 ? 7.583 2.596 17.438 1.00 71.56 470 LEU A N 1
ATOM 3524 C CA . LEU A 1 470 ? 8.236 1.685 16.493 1.00 71.56 470 LEU A CA 1
ATOM 3525 C C . LEU A 1 470 ? 8.040 0.205 16.838 1.00 71.56 470 LEU A C 1
ATOM 3527 O O . LEU A 1 470 ? 7.776 -0.612 15.957 1.00 71.56 470 LEU A O 1
ATOM 3531 N N . SER A 1 471 ? 8.078 -0.154 18.122 1.00 68.62 471 SER A N 1
ATOM 3532 C CA . SER A 1 471 ? 7.817 -1.538 18.546 1.00 68.62 471 SER A CA 1
ATOM 3533 C C . SER A 1 471 ? 6.402 -2.022 18.190 1.00 68.62 471 SER A C 1
ATOM 3535 O O . SER A 1 471 ? 6.210 -3.212 17.937 1.00 68.62 471 SER A O 1
ATOM 3537 N N . LYS A 1 472 ? 5.416 -1.120 18.061 1.00 66.81 472 LYS A N 1
ATOM 3538 C CA . LYS A 1 472 ? 4.064 -1.477 17.595 1.00 66.81 472 LYS A CA 1
ATOM 3539 C C . LYS A 1 472 ? 4.033 -1.882 16.118 1.00 66.81 472 LYS A C 1
ATOM 3541 O O . LYS A 1 472 ? 3.216 -2.729 15.762 1.00 66.81 472 LYS A O 1
ATOM 3546 N N . PHE A 1 473 ? 4.935 -1.365 15.277 1.00 64.44 473 PHE A N 1
ATOM 3547 C CA . PHE A 1 473 ? 5.069 -1.834 13.892 1.00 64.44 473 PHE A CA 1
ATOM 3548 C C . PHE A 1 473 ? 5.619 -3.263 13.825 1.00 64.44 473 PHE A C 1
ATOM 3550 O O . PHE A 1 473 ? 5.123 -4.067 13.039 1.00 64.44 473 PHE A O 1
ATOM 3557 N N . ALA A 1 474 ? 6.562 -3.619 14.704 1.00 57.38 474 ALA A N 1
ATOM 3558 C CA . ALA A 1 474 ? 7.121 -4.972 14.775 1.00 57.38 474 ALA A CA 1
ATOM 3559 C C . ALA A 1 474 ? 6.098 -6.025 15.257 1.00 57.38 474 ALA A C 1
ATOM 3561 O O . ALA A 1 474 ? 6.097 -7.162 14.783 1.00 57.38 474 ALA A O 1
ATOM 3562 N N . VAL A 1 475 ? 5.184 -5.645 16.161 1.00 50.62 475 VAL A N 1
ATOM 3563 C CA . VAL A 1 475 ? 4.100 -6.517 16.664 1.00 50.62 475 VAL A CA 1
ATOM 3564 C C . VAL A 1 475 ? 2.985 -6.722 15.625 1.00 50.62 475 VAL A C 1
ATOM 3566 O O . VAL A 1 475 ? 2.295 -7.744 15.653 1.00 50.62 475 VAL A O 1
ATOM 3569 N N . SER A 1 476 ? 2.859 -5.829 14.636 1.00 47.03 476 SER A N 1
ATOM 3570 C CA . SER A 1 476 ? 1.877 -5.917 13.540 1.00 47.03 476 SER A CA 1
ATOM 3571 C C . SER A 1 476 ? 2.133 -7.066 12.539 1.00 47.03 476 SER A C 1
ATOM 3573 O O . SER A 1 476 ? 1.488 -7.156 11.498 1.00 47.03 476 SER A O 1
ATOM 3575 N N . ARG A 1 477 ? 3.015 -8.023 12.866 1.00 49.06 477 ARG A N 1
ATOM 3576 C CA . ARG A 1 477 ? 3.157 -9.314 12.159 1.00 49.06 477 ARG A CA 1
ATOM 3577 C C . ARG A 1 477 ? 1.940 -10.247 12.316 1.00 49.06 477 ARG A C 1
ATOM 3579 O O . ARG A 1 477 ? 1.945 -11.343 11.768 1.00 49.06 477 ARG A O 1
ATOM 3586 N N . ARG A 1 478 ? 0.905 -9.850 13.069 1.00 39.38 478 ARG A N 1
ATOM 3587 C CA . ARG A 1 478 ? -0.273 -10.675 13.408 1.00 39.38 478 ARG A CA 1
ATOM 3588 C C . ARG A 1 478 ? -1.625 -10.043 13.044 1.00 39.38 478 ARG A C 1
ATOM 3590 O O . ARG A 1 478 ? -2.598 -10.264 13.754 1.00 39.38 478 ARG A O 1
ATOM 3597 N N . SER A 1 479 ? -1.723 -9.276 11.959 1.00 35.84 479 SER A N 1
ATOM 3598 C CA . SER A 1 479 ? -3.050 -8.968 11.394 1.00 35.84 479 SER A CA 1
ATOM 3599 C C . SER A 1 479 ? -3.497 -10.118 10.480 1.00 35.84 479 SER A C 1
ATOM 3601 O O . SER A 1 479 ? -2.843 -10.344 9.460 1.00 35.84 479 SER A O 1
ATOM 3603 N N . PRO A 1 480 ? -4.573 -10.860 10.806 1.00 37.84 480 PRO A N 1
ATOM 3604 C CA . PRO A 1 480 ? -5.102 -11.898 9.940 1.00 37.84 480 PRO A CA 1
ATOM 3605 C C . PRO A 1 480 ? -6.088 -11.256 8.957 1.00 37.84 480 PRO A C 1
ATOM 3607 O O . PRO A 1 480 ? -7.220 -10.942 9.309 1.00 37.84 480 PRO A O 1
ATOM 3610 N N . SER A 1 481 ? -5.669 -11.056 7.711 1.00 37.28 481 SER A N 1
ATOM 3611 C CA . SER A 1 481 ? -6.597 -10.875 6.591 1.00 37.28 481 SER A CA 1
ATOM 3612 C C . SER A 1 481 ? -6.199 -11.854 5.489 1.00 37.28 481 SER A C 1
ATOM 3614 O O . SER A 1 481 ? -5.028 -11.849 5.102 1.00 37.28 481 SER A O 1
ATOM 3616 N N . PRO A 1 482 ? -7.117 -12.691 4.982 1.00 40.62 482 PRO A N 1
ATOM 3617 C CA . PRO A 1 482 ? -6.803 -13.691 3.978 1.00 40.62 482 PRO A CA 1
ATOM 3618 C C . PRO A 1 482 ? -6.724 -12.987 2.624 1.00 40.62 482 PRO A C 1
ATOM 3620 O O . PRO A 1 482 ? -7.716 -12.872 1.915 1.00 40.62 482 PRO A O 1
ATOM 3623 N N . THR A 1 483 ? -5.569 -12.442 2.269 1.00 48.41 483 THR A N 1
ATOM 3624 C CA . THR A 1 483 ? -5.354 -11.964 0.904 1.00 48.41 483 THR A CA 1
ATOM 3625 C C . THR A 1 483 ? -4.516 -13.001 0.187 1.00 48.41 483 THR A C 1
ATOM 3627 O O . THR A 1 483 ? -3.402 -13.294 0.622 1.00 48.41 483 THR A O 1
ATOM 3630 N N . ASN A 1 484 ? -5.071 -13.561 -0.890 1.00 57.41 484 ASN A N 1
ATOM 3631 C CA . ASN A 1 484 ? -4.326 -14.324 -1.890 1.00 57.41 484 ASN A CA 1
ATOM 3632 C C . ASN A 1 484 ? -2.965 -13.658 -2.149 1.00 57.41 484 ASN A C 1
ATOM 3634 O O . ASN A 1 484 ? -2.901 -12.425 -2.121 1.00 57.41 484 ASN A O 1
ATOM 3638 N N . PRO A 1 485 ? -1.890 -14.427 -2.390 1.00 63.66 485 PRO A N 1
ATOM 3639 C CA . PRO A 1 485 ? -0.590 -13.841 -2.681 1.00 63.66 485 PRO A CA 1
ATOM 3640 C C . PRO A 1 485 ? -0.743 -12.910 -3.894 1.00 63.66 485 PRO A C 1
ATOM 3642 O O . PRO A 1 485 ? -1.106 -13.349 -4.982 1.00 63.66 485 PRO A O 1
ATOM 3645 N N . GLN A 1 486 ? -0.582 -11.605 -3.661 1.00 78.94 486 GLN A N 1
ATOM 3646 C CA . GLN A 1 486 ? -0.743 -10.581 -4.688 1.00 78.94 486 GLN A CA 1
ATOM 3647 C C . GLN A 1 486 ? 0.555 -10.458 -5.476 1.00 78.94 486 GLN A C 1
ATOM 3649 O O . GLN A 1 486 ? 1.647 -10.466 -4.904 1.00 78.94 486 GLN A O 1
ATOM 3654 N N . ASP A 1 487 ? 0.430 -10.340 -6.792 1.00 87.31 487 ASP A N 1
ATOM 3655 C CA . ASP A 1 487 ? 1.573 -10.241 -7.684 1.00 87.31 487 ASP A CA 1
ATOM 3656 C C . ASP A 1 487 ? 2.000 -8.785 -7.879 1.00 87.31 487 ASP A C 1
ATOM 3658 O O . ASP A 1 487 ? 1.578 -8.100 -8.812 1.00 87.31 487 ASP A O 1
ATOM 3662 N N . THR A 1 488 ? 2.853 -8.317 -6.971 1.00 91.38 488 THR A N 1
ATOM 3663 C CA . THR A 1 488 ? 3.394 -6.953 -6.994 1.00 91.38 488 THR A CA 1
ATOM 3664 C C . THR A 1 488 ? 4.153 -6.647 -8.288 1.00 91.38 488 THR A C 1
ATOM 3666 O O . THR A 1 488 ? 4.119 -5.514 -8.764 1.00 91.38 488 THR A O 1
ATOM 3669 N N . LEU A 1 489 ? 4.831 -7.642 -8.876 1.00 92.31 489 LEU A N 1
ATOM 3670 C CA . LEU A 1 489 ? 5.594 -7.448 -10.109 1.00 92.31 489 LEU A CA 1
ATOM 3671 C C . LEU A 1 489 ? 4.658 -7.207 -11.293 1.00 92.31 489 LEU A C 1
ATOM 3673 O O . LEU A 1 489 ? 4.867 -6.253 -12.038 1.00 92.31 489 LEU A O 1
ATOM 3677 N N . LEU A 1 490 ? 3.628 -8.047 -11.438 1.00 92.69 490 LEU A N 1
ATOM 3678 C CA . LEU A 1 490 ? 2.617 -7.875 -12.481 1.00 92.69 490 LEU A CA 1
ATOM 3679 C C . LEU A 1 490 ? 1.916 -6.524 -12.330 1.00 92.69 490 LEU A C 1
ATOM 3681 O O . LEU A 1 490 ? 1.806 -5.781 -13.295 1.00 92.69 490 LEU A O 1
ATOM 3685 N N . ARG A 1 491 ? 1.536 -6.151 -11.101 1.00 93.12 491 ARG A N 1
ATOM 3686 C CA . ARG A 1 491 ? 0.902 -4.853 -10.846 1.00 93.12 491 ARG A CA 1
ATOM 3687 C C . ARG A 1 491 ? 1.786 -3.674 -11.253 1.00 93.12 491 ARG A C 1
ATOM 3689 O O . ARG A 1 491 ? 1.283 -2.720 -11.842 1.00 93.12 491 ARG A O 1
ATOM 3696 N N . ALA A 1 492 ? 3.075 -3.712 -10.912 1.00 93.81 492 ALA A N 1
ATOM 3697 C CA . ALA A 1 492 ? 4.016 -2.657 -11.278 1.00 93.81 492 ALA A CA 1
ATOM 3698 C C . ALA A 1 492 ? 4.217 -2.580 -12.801 1.00 93.81 492 ALA A C 1
ATOM 3700 O O . ALA A 1 492 ? 4.243 -1.479 -13.349 1.00 93.81 492 ALA A O 1
ATOM 3701 N N . TYR A 1 493 ? 4.305 -3.733 -13.473 1.00 94.25 493 TYR A N 1
ATOM 3702 C CA . TYR A 1 493 ? 4.373 -3.829 -14.931 1.00 94.25 493 TYR A CA 1
ATOM 3703 C C . TYR A 1 493 ? 3.123 -3.244 -15.601 1.00 94.25 493 TYR A C 1
ATOM 3705 O O . TYR A 1 493 ? 3.254 -2.342 -16.423 1.00 94.25 493 TYR A O 1
ATOM 3713 N N . ASP A 1 494 ? 1.926 -3.670 -15.189 1.00 93.56 494 ASP A N 1
ATOM 3714 C CA . ASP A 1 494 ? 0.656 -3.182 -15.738 1.00 93.56 494 ASP A CA 1
ATOM 3715 C C . ASP A 1 494 ? 0.522 -1.664 -15.568 1.00 93.56 494 ASP A C 1
ATOM 3717 O O . ASP A 1 494 ? 0.102 -0.960 -16.482 1.00 93.56 494 ASP A O 1
ATOM 3721 N N . LEU A 1 495 ? 0.901 -1.131 -14.399 1.00 93.62 495 LEU A N 1
ATOM 3722 C CA . LEU A 1 495 ? 0.896 0.313 -14.160 1.00 93.62 495 LEU A CA 1
ATOM 3723 C C . LEU A 1 495 ? 1.863 1.048 -15.091 1.00 93.62 495 LEU A C 1
ATOM 3725 O O . LEU A 1 495 ? 1.513 2.115 -15.599 1.00 93.62 495 LEU A O 1
ATOM 3729 N N . LEU A 1 496 ? 3.057 0.499 -15.323 1.00 93.62 496 LEU A N 1
ATOM 3730 C CA . LEU A 1 496 ? 4.034 1.114 -16.214 1.00 93.62 496 LEU A CA 1
ATOM 3731 C C . LEU A 1 496 ? 3.551 1.071 -17.665 1.00 93.62 496 LEU A C 1
ATOM 3733 O O . LEU A 1 496 ? 3.645 2.084 -18.352 1.00 93.62 496 LEU A O 1
ATOM 3737 N N . ASP A 1 497 ? 2.986 -0.051 -18.113 1.00 93.06 497 ASP A N 1
ATOM 3738 C CA . ASP A 1 497 ? 2.468 -0.198 -19.473 1.00 93.06 497 ASP A CA 1
ATOM 3739 C C . ASP A 1 497 ? 1.249 0.691 -19.734 1.00 93.06 497 ASP A C 1
ATOM 3741 O O . ASP A 1 497 ? 1.196 1.380 -20.752 1.00 93.06 497 ASP A O 1
ATOM 3745 N N . VAL A 1 498 ? 0.306 0.770 -18.790 1.00 92.56 498 VAL A N 1
ATOM 3746 C CA . VAL A 1 498 ? -0.838 1.693 -18.877 1.00 92.56 498 VAL A CA 1
ATOM 3747 C C . VAL A 1 498 ? -0.356 3.143 -18.929 1.00 92.56 498 VAL A C 1
ATOM 3749 O O . VAL A 1 498 ? -0.860 3.925 -19.732 1.00 92.56 498 VAL A O 1
ATOM 3752 N N . THR A 1 499 ? 0.642 3.505 -18.118 1.00 91.56 499 THR A N 1
ATOM 3753 C CA . THR A 1 499 ? 1.195 4.868 -18.102 1.00 91.56 499 THR A CA 1
ATOM 3754 C C . THR A 1 499 ? 1.926 5.189 -19.410 1.00 91.56 499 THR A C 1
ATOM 3756 O O . THR A 1 499 ? 1.684 6.239 -20.001 1.00 91.56 499 THR A O 1
ATOM 3759 N N . LEU A 1 500 ? 2.763 4.277 -19.919 1.00 90.94 500 LEU A N 1
ATOM 3760 C CA . LEU A 1 500 ? 3.439 4.437 -21.211 1.00 90.94 500 LEU A CA 1
ATOM 3761 C C . LEU A 1 500 ? 2.442 4.505 -22.373 1.00 90.94 500 LEU A C 1
ATOM 3763 O O . LEU A 1 500 ? 2.601 5.334 -23.260 1.00 90.94 500 LEU A O 1
ATOM 3767 N N . SER A 1 501 ? 1.396 3.679 -22.359 1.00 91.12 501 SER A N 1
ATOM 3768 C CA . SER A 1 501 ? 0.344 3.684 -23.383 1.00 91.12 501 SER A CA 1
ATOM 3769 C C . SER A 1 501 ? -0.477 4.972 -23.375 1.00 91.12 501 SER A C 1
ATOM 3771 O O . SER A 1 501 ? -0.929 5.411 -24.428 1.00 91.12 501 SER A O 1
ATOM 3773 N N . HIS A 1 502 ? -0.675 5.572 -22.197 1.00 89.62 502 HIS A N 1
ATOM 3774 C CA . HIS A 1 502 ? -1.396 6.831 -22.040 1.00 89.62 502 HIS A CA 1
ATOM 3775 C C . HIS A 1 502 ? -0.620 8.012 -22.636 1.00 89.62 502 HIS A C 1
ATOM 3777 O O . HIS A 1 502 ? -1.182 8.795 -23.397 1.00 89.62 502 HIS A O 1
ATOM 3783 N N . TYR A 1 503 ? 0.674 8.125 -22.316 1.00 87.25 503 TYR A N 1
ATOM 3784 C CA . TYR A 1 503 ? 1.505 9.227 -22.808 1.00 87.25 503 TYR A CA 1
ATOM 3785 C C . TYR A 1 503 ? 2.016 9.015 -24.237 1.00 87.25 503 TYR A C 1
ATOM 3787 O O . TYR A 1 503 ? 2.167 9.987 -24.967 1.00 87.25 503 TYR A O 1
ATOM 3795 N N . MET A 1 504 ? 2.266 7.769 -24.648 1.00 87.44 504 MET A N 1
ATOM 3796 C CA . MET A 1 504 ? 2.829 7.405 -25.955 1.00 87.44 504 MET A CA 1
ATOM 3797 C C . MET A 1 504 ? 1.950 6.341 -26.642 1.00 87.44 504 MET A C 1
ATOM 3799 O O . MET A 1 504 ? 2.340 5.169 -26.736 1.00 87.44 504 MET A O 1
ATOM 3803 N N . PRO A 1 505 ? 0.735 6.694 -27.101 1.00 84.56 505 PRO A N 1
ATOM 3804 C CA . PRO A 1 505 ? -0.146 5.734 -27.751 1.00 84.56 505 PRO A CA 1
ATOM 3805 C C . PRO A 1 505 ? 0.387 5.339 -29.136 1.00 84.56 505 PRO A C 1
ATOM 3807 O O . PRO A 1 505 ? 0.729 6.188 -29.955 1.00 84.56 505 PRO A O 1
ATOM 3810 N N . GLY A 1 506 ? 0.419 4.037 -29.427 1.00 82.88 506 GLY A N 1
ATOM 3811 C CA . GLY A 1 506 ? 0.869 3.520 -30.723 1.00 82.88 506 GLY A CA 1
ATOM 3812 C C . GLY A 1 506 ? 2.373 3.706 -30.959 1.00 82.88 506 GLY A C 1
ATOM 3813 O O . GLY A 1 506 ? 3.183 3.312 -30.120 1.00 82.88 506 GLY A O 1
ATOM 3814 N N . ASP A 1 507 ? 2.727 4.272 -32.114 1.00 82.56 507 ASP A N 1
ATOM 3815 C CA . ASP A 1 507 ? 4.109 4.454 -32.598 1.00 82.56 507 ASP A CA 1
ATOM 3816 C C . ASP A 1 507 ? 4.578 5.921 -32.551 1.00 82.56 507 ASP A C 1
ATOM 3818 O O . ASP A 1 507 ? 5.363 6.383 -33.369 1.00 82.56 507 ASP A O 1
ATOM 3822 N N . ILE A 1 508 ? 4.037 6.689 -31.607 1.00 85.25 508 ILE A N 1
ATOM 3823 C CA . ILE A 1 508 ? 4.445 8.078 -31.371 1.00 85.25 508 ILE A CA 1
ATOM 3824 C C . ILE A 1 508 ? 5.848 8.087 -30.747 1.00 85.25 508 ILE A C 1
ATOM 3826 O O . ILE A 1 508 ? 6.168 7.241 -29.897 1.00 85.25 508 ILE A O 1
ATOM 3830 N N . GLU A 1 509 ? 6.688 9.037 -31.163 1.00 83.25 509 GLU A N 1
ATOM 3831 C CA . GLU A 1 509 ? 8.023 9.205 -30.599 1.00 83.25 509 GLU A CA 1
ATOM 3832 C C . GLU A 1 509 ? 7.927 9.818 -29.197 1.00 83.25 509 GLU A C 1
ATOM 3834 O O . GLU A 1 509 ? 7.100 10.683 -28.917 1.00 83.25 509 GLU A O 1
ATOM 3839 N N . ALA A 1 510 ? 8.813 9.409 -28.286 1.00 79.69 510 ALA A N 1
ATOM 3840 C CA . ALA A 1 510 ? 8.808 9.932 -26.917 1.00 79.69 510 ALA A CA 1
ATOM 3841 C C . ALA A 1 510 ? 9.066 11.456 -26.845 1.00 79.69 510 ALA A C 1
ATOM 3843 O O . ALA A 1 510 ? 8.710 12.091 -25.854 1.00 79.69 510 ALA A O 1
ATOM 3844 N N . ASP A 1 511 ? 9.673 12.037 -27.887 1.00 81.62 511 ASP A N 1
ATOM 3845 C CA . ASP A 1 511 ? 9.988 13.466 -27.990 1.00 81.62 511 ASP A CA 1
ATOM 3846 C C . ASP A 1 511 ? 8.892 14.298 -28.694 1.00 81.62 511 ASP A C 1
ATOM 3848 O O . ASP A 1 511 ? 9.027 15.525 -28.789 1.00 81.62 511 ASP A O 1
ATOM 3852 N N . ASP A 1 512 ? 7.797 13.673 -29.147 1.00 84.44 512 ASP A N 1
ATOM 3853 C CA . ASP A 1 512 ? 6.719 14.359 -29.862 1.00 84.44 512 ASP A CA 1
ATOM 3854 C C . ASP A 1 512 ? 6.070 15.477 -29.028 1.00 84.44 512 ASP A C 1
ATOM 3856 O O . ASP A 1 512 ? 5.886 15.391 -27.808 1.00 84.44 512 ASP A O 1
ATOM 3860 N N . LEU A 1 513 ? 5.664 16.556 -29.709 1.00 82.62 513 LEU A N 1
ATOM 3861 C CA . LEU A 1 513 ? 5.046 17.723 -29.065 1.00 82.62 513 LEU A CA 1
ATOM 3862 C C . LEU A 1 513 ? 3.765 17.358 -28.298 1.00 82.62 513 LEU A C 1
ATOM 3864 O O . LEU A 1 513 ? 3.524 17.918 -27.229 1.00 82.62 513 LEU A O 1
ATOM 3868 N N . SER A 1 514 ? 2.996 16.386 -28.795 1.00 84.19 514 SER A N 1
ATOM 3869 C CA . SER A 1 514 ? 1.762 15.895 -28.169 1.00 84.19 514 SER A CA 1
ATOM 3870 C C . SER A 1 514 ? 2.003 15.296 -26.781 1.00 84.19 514 SER A C 1
ATOM 3872 O O . SER A 1 514 ? 1.264 15.604 -25.847 1.00 84.19 514 SER A O 1
ATOM 3874 N N . VAL A 1 515 ? 3.070 14.508 -26.613 1.00 84.12 515 VAL A N 1
ATOM 3875 C CA . VAL A 1 515 ? 3.460 13.903 -25.327 1.00 84.12 515 VAL A CA 1
ATOM 3876 C C . VAL A 1 515 ? 3.780 15.000 -24.312 1.00 84.12 515 VAL A C 1
ATOM 3878 O O . VAL A 1 515 ? 3.358 14.953 -23.154 1.00 84.12 515 VAL A O 1
ATOM 3881 N N . ARG A 1 516 ? 4.487 16.041 -24.760 1.00 81.38 516 ARG A N 1
ATOM 3882 C CA . ARG A 1 516 ? 4.927 17.158 -23.913 1.00 81.38 516 ARG A CA 1
ATOM 3883 C C . ARG A 1 516 ? 3.776 18.073 -23.519 1.00 81.38 516 ARG A C 1
ATOM 3885 O O . ARG A 1 516 ? 3.757 18.570 -22.393 1.00 81.38 516 ARG A O 1
ATOM 3892 N N . GLU A 1 517 ? 2.841 18.317 -24.430 1.00 82.56 517 GLU A N 1
ATOM 3893 C CA . GLU A 1 517 ? 1.616 19.062 -24.141 1.00 82.56 517 GLU A CA 1
ATOM 3894 C C . GLU A 1 517 ? 0.736 18.296 -23.153 1.00 82.56 517 GLU A C 1
ATOM 3896 O O . GLU A 1 517 ? 0.338 18.880 -22.147 1.00 82.56 517 GLU A O 1
ATOM 3901 N N . LEU A 1 518 ? 0.541 16.989 -23.360 1.00 82.56 518 LEU A N 1
ATOM 3902 C CA . LEU A 1 518 ? -0.251 16.141 -22.467 1.00 82.56 518 LEU A CA 1
ATOM 3903 C C . LEU A 1 518 ? 0.330 16.099 -21.046 1.00 82.56 518 LEU A C 1
ATOM 3905 O O . LEU A 1 518 ? -0.401 16.282 -20.070 1.00 82.56 518 LEU A O 1
ATOM 3909 N N . CYS A 1 519 ? 1.655 15.947 -20.928 1.00 80.75 519 CYS A N 1
ATOM 3910 C CA . CYS A 1 519 ? 2.340 16.019 -19.638 1.00 80.75 519 CYS A CA 1
ATOM 3911 C C . CYS A 1 519 ? 2.061 17.356 -18.947 1.00 80.75 519 CYS A C 1
ATOM 3913 O O . CYS A 1 519 ? 1.634 17.353 -17.802 1.00 80.75 519 CYS A O 1
ATOM 3915 N N . LYS A 1 520 ? 2.219 18.491 -19.642 1.00 80.12 520 LYS A N 1
ATOM 3916 C CA . LYS A 1 520 ? 1.970 19.824 -19.062 1.00 80.12 520 LYS A CA 1
ATOM 3917 C C . LYS A 1 520 ? 0.513 20.049 -18.659 1.00 80.12 520 LYS A C 1
ATOM 3919 O O . LYS A 1 520 ? 0.262 20.794 -17.717 1.00 80.12 520 LYS A O 1
ATOM 3924 N N . THR A 1 521 ? -0.447 19.474 -19.384 1.00 81.75 521 THR A N 1
ATOM 3925 C CA . THR A 1 521 ? -1.873 19.671 -19.087 1.00 81.75 521 THR A CA 1
ATOM 3926 C C . THR A 1 521 ? -2.352 18.851 -17.900 1.00 81.75 521 THR A C 1
ATOM 3928 O O . THR A 1 521 ? -3.187 19.326 -17.134 1.00 81.75 521 THR A O 1
ATOM 3931 N N . GLU A 1 522 ? -1.854 17.626 -17.746 1.00 79.38 522 GLU A N 1
ATOM 3932 C CA . GLU A 1 522 ? -2.346 16.706 -16.718 1.00 79.38 522 GLU A CA 1
ATOM 3933 C C . GLU A 1 522 ? -1.494 16.705 -15.452 1.00 79.38 522 GLU A C 1
ATOM 3935 O O . GLU A 1 522 ? -2.000 16.422 -14.364 1.00 79.38 522 GLU A O 1
ATOM 3940 N N . THR A 1 523 ? -0.204 17.009 -15.585 1.00 70.56 523 THR A N 1
ATOM 3941 C CA . THR A 1 523 ? 0.775 16.897 -14.508 1.00 70.56 523 THR A CA 1
ATOM 3942 C C . THR A 1 523 ? 1.694 18.116 -14.489 1.00 70.56 523 THR A C 1
ATOM 3944 O O . THR A 1 523 ? 2.414 18.389 -15.439 1.00 70.56 523 THR A O 1
ATOM 3947 N N . ASP A 1 524 ? 1.749 18.831 -13.368 1.00 70.00 524 ASP A N 1
ATOM 3948 C CA . ASP A 1 524 ? 2.662 19.978 -13.193 1.00 70.00 524 ASP A CA 1
ATOM 3949 C C . ASP A 1 524 ? 4.140 19.546 -13.004 1.00 70.00 524 ASP A C 1
ATOM 3951 O O . ASP A 1 524 ? 5.020 20.342 -12.696 1.00 70.00 524 ASP A O 1
ATOM 3955 N N . SER A 1 525 ? 4.427 18.247 -13.139 1.00 77.31 525 SER A N 1
ATOM 3956 C CA . SER A 1 525 ? 5.739 17.623 -12.930 1.00 77.31 525 SER A CA 1
ATOM 3957 C C . SER A 1 525 ? 6.253 16.989 -14.221 1.00 77.31 525 SER A C 1
ATOM 3959 O O . SER A 1 525 ? 5.471 16.600 -15.087 1.00 77.31 525 SER A O 1
ATOM 3961 N N . ALA A 1 526 ? 7.575 16.867 -14.360 1.00 83.56 526 ALA A N 1
ATOM 3962 C CA . ALA A 1 526 ? 8.160 16.213 -15.523 1.00 83.56 526 ALA A CA 1
ATOM 3963 C C . ALA A 1 526 ? 7.813 14.716 -15.537 1.00 83.56 526 ALA A C 1
ATOM 3965 O O . ALA A 1 526 ? 7.776 14.071 -14.488 1.00 83.56 526 ALA A O 1
ATOM 3966 N N . LEU A 1 527 ? 7.639 14.146 -16.734 1.00 84.00 527 LEU A N 1
ATOM 3967 C CA . LEU A 1 527 ? 7.374 12.713 -16.916 1.00 84.00 527 LEU A CA 1
ATOM 3968 C C . LEU A 1 527 ? 8.427 11.835 -16.215 1.00 84.00 527 LEU A C 1
ATOM 3970 O O . LEU A 1 527 ? 8.099 10.799 -15.635 1.00 84.00 527 LEU A O 1
ATOM 3974 N N . ASP A 1 528 ? 9.678 12.305 -16.192 1.00 86.44 528 ASP A N 1
ATOM 3975 C CA . ASP A 1 528 ? 10.788 11.700 -15.457 1.00 86.44 528 ASP A CA 1
ATOM 3976 C C . ASP A 1 528 ? 10.459 11.481 -13.975 1.00 86.44 528 ASP A C 1
ATOM 3978 O O . ASP A 1 528 ? 10.683 10.389 -13.460 1.00 86.44 528 ASP A O 1
ATOM 3982 N N . ASP A 1 529 ? 9.921 12.488 -13.284 1.00 86.19 529 ASP A N 1
ATOM 3983 C CA . ASP A 1 529 ? 9.672 12.416 -11.837 1.00 86.19 529 ASP A CA 1
ATOM 3984 C C . ASP A 1 529 ? 8.536 11.443 -11.498 1.00 86.19 529 ASP A C 1
ATOM 3986 O O . ASP A 1 529 ? 8.493 10.872 -10.410 1.00 86.19 529 ASP A O 1
ATOM 3990 N N . ILE A 1 530 ? 7.630 11.220 -12.451 1.00 85.81 530 ILE A N 1
ATOM 3991 C CA . ILE A 1 530 ? 6.464 10.353 -12.292 1.00 85.81 530 ILE A CA 1
ATOM 3992 C C . ILE A 1 530 ? 6.839 8.898 -12.585 1.00 85.81 530 ILE A C 1
ATOM 3994 O O . ILE A 1 530 ? 6.545 8.004 -11.790 1.00 85.81 530 ILE A O 1
ATOM 3998 N N . MET A 1 531 ? 7.512 8.645 -13.712 1.00 89.25 531 MET A N 1
ATOM 3999 C CA . MET A 1 531 ? 7.754 7.288 -14.207 1.00 89.25 531 MET A CA 1
ATOM 4000 C C . MET A 1 531 ? 9.048 6.661 -13.686 1.00 89.25 531 MET A C 1
ATOM 4002 O O . MET A 1 531 ? 9.066 5.451 -13.444 1.00 89.25 531 MET A O 1
ATOM 4006 N N . CYS A 1 532 ? 10.116 7.443 -13.465 1.00 93.44 532 CYS A N 1
ATOM 4007 C CA . CYS A 1 532 ? 11.395 6.896 -12.992 1.00 93.44 532 CYS A CA 1
ATOM 4008 C C . CYS A 1 532 ? 11.248 6.074 -11.704 1.00 93.44 532 CYS A C 1
ATOM 4010 O O . CYS A 1 532 ? 11.795 4.972 -11.660 1.00 93.44 532 CYS A O 1
ATOM 4012 N N . PRO A 1 533 ? 10.497 6.517 -10.674 1.00 93.69 533 PRO A N 1
ATOM 4013 C CA . PRO A 1 533 ? 10.301 5.724 -9.464 1.00 93.69 533 PRO A CA 1
ATOM 4014 C C . PRO A 1 533 ? 9.724 4.327 -9.750 1.00 93.69 533 PRO A C 1
ATOM 4016 O O . PRO A 1 533 ? 10.196 3.327 -9.209 1.00 93.69 533 PRO A O 1
ATOM 4019 N N . LEU A 1 534 ? 8.735 4.231 -10.641 1.00 94.25 534 LEU A N 1
ATOM 4020 C CA . LEU A 1 534 ? 8.112 2.954 -10.988 1.00 94.25 534 LEU A CA 1
ATOM 4021 C C . LEU A 1 534 ? 9.079 2.033 -11.747 1.00 94.25 534 LEU A C 1
ATOM 4023 O O . LEU A 1 534 ? 9.174 0.848 -11.426 1.00 94.25 534 LEU A O 1
ATOM 4027 N N . VAL A 1 535 ? 9.845 2.587 -12.692 1.00 95.88 535 VAL A N 1
ATOM 4028 C CA . VAL A 1 535 ? 10.891 1.852 -13.421 1.00 95.88 535 VAL A CA 1
ATOM 4029 C C . VAL A 1 535 ? 11.966 1.345 -12.453 1.00 95.88 535 VAL A C 1
ATOM 4031 O O . VAL A 1 535 ? 12.311 0.166 -12.477 1.00 95.88 535 VAL A O 1
ATOM 4034 N N . LEU A 1 536 ? 12.433 2.187 -11.525 1.00 94.81 536 LEU A N 1
ATOM 4035 C CA . LEU A 1 536 ? 13.413 1.808 -10.502 1.00 94.81 536 LEU A CA 1
ATOM 4036 C C . LEU A 1 536 ? 12.895 0.707 -9.568 1.00 94.81 536 LEU A C 1
ATOM 4038 O O . LEU A 1 536 ? 13.653 -0.195 -9.204 1.00 94.81 536 LEU A O 1
ATOM 4042 N N . LEU A 1 537 ? 11.611 0.745 -9.196 1.00 94.62 537 LEU A N 1
ATOM 4043 C CA . LEU A 1 537 ? 10.983 -0.313 -8.405 1.00 94.62 537 LEU A CA 1
ATOM 4044 C C . LEU A 1 537 ? 11.012 -1.653 -9.154 1.00 94.62 537 LEU A C 1
ATOM 4046 O O . LEU A 1 537 ? 11.387 -2.668 -8.568 1.00 94.62 537 LEU A O 1
ATOM 4050 N N . ILE A 1 538 ? 10.678 -1.663 -10.446 1.00 95.00 538 ILE A N 1
ATOM 4051 C CA . ILE A 1 538 ? 10.740 -2.871 -11.281 1.00 95.00 538 ILE A CA 1
ATOM 4052 C C . ILE A 1 538 ? 12.182 -3.383 -11.394 1.00 95.00 538 ILE A C 1
ATOM 4054 O O . ILE A 1 538 ? 12.432 -4.562 -11.132 1.00 95.00 538 ILE A O 1
ATOM 4058 N N . THR A 1 539 ? 13.142 -2.507 -11.700 1.00 94.81 539 THR A N 1
ATOM 4059 C CA . THR A 1 539 ? 14.572 -2.849 -11.773 1.00 94.81 539 THR A CA 1
ATOM 4060 C C . THR A 1 539 ? 15.057 -3.489 -10.472 1.00 94.81 539 THR A C 1
ATOM 4062 O O . THR A 1 539 ? 15.719 -4.528 -10.483 1.00 94.81 539 THR A O 1
ATOM 4065 N N . LYS A 1 540 ? 14.656 -2.933 -9.325 1.00 92.75 540 LYS A N 1
ATOM 4066 C CA . LYS A 1 540 ? 14.964 -3.480 -8.000 1.00 92.75 540 LYS A CA 1
ATOM 4067 C C . LYS A 1 540 ? 14.372 -4.873 -7.782 1.00 92.75 540 LYS A C 1
ATOM 4069 O O . LYS A 1 540 ? 15.065 -5.751 -7.258 1.00 92.75 540 LYS A O 1
ATOM 4074 N N . LEU A 1 541 ? 13.117 -5.096 -8.180 1.00 92.12 541 LEU A N 1
ATOM 4075 C CA . LEU A 1 541 ? 12.470 -6.409 -8.089 1.00 92.12 541 LEU A CA 1
ATOM 4076 C C . LEU A 1 541 ? 13.179 -7.454 -8.970 1.00 92.12 541 LEU A C 1
ATOM 4078 O O . LEU A 1 541 ? 13.353 -8.592 -8.528 1.00 92.12 541 LEU A O 1
ATOM 4082 N N . CYS A 1 542 ? 13.642 -7.071 -10.165 1.00 92.31 542 CYS A N 1
ATOM 4083 C CA . CYS A 1 542 ? 14.410 -7.931 -11.076 1.00 92.31 542 CYS A CA 1
ATOM 4084 C C . CYS A 1 542 ? 15.819 -8.262 -10.550 1.00 92.31 542 CYS A C 1
ATOM 4086 O O . CYS A 1 542 ? 16.259 -9.413 -10.631 1.00 92.31 542 CYS A O 1
ATOM 4088 N N . ASN A 1 543 ? 16.516 -7.286 -9.963 1.00 91.50 543 ASN A N 1
ATOM 4089 C CA . ASN A 1 543 ? 17.841 -7.504 -9.373 1.00 91.50 543 ASN A CA 1
ATOM 4090 C C . ASN A 1 543 ? 17.776 -8.404 -8.132 1.00 91.50 543 ASN A C 1
ATOM 4092 O O . ASN A 1 543 ? 18.645 -9.248 -7.923 1.00 91.50 543 ASN A O 1
ATOM 4096 N N . SER A 1 544 ? 16.720 -8.262 -7.328 1.00 88.06 544 SER A N 1
ATOM 4097 C CA . SER A 1 544 ? 16.600 -8.966 -6.045 1.00 88.06 544 SER A CA 1
ATOM 4098 C C . SER A 1 544 ? 15.963 -10.361 -6.155 1.00 88.06 544 SER A C 1
ATOM 4100 O O . SER A 1 544 ? 16.141 -11.194 -5.261 1.00 88.06 544 SER A O 1
ATOM 4102 N N . GLY A 1 545 ? 15.203 -10.631 -7.224 1.00 86.06 545 GLY A N 1
ATOM 4103 C CA . GLY A 1 545 ? 14.463 -11.878 -7.422 1.00 86.06 545 GLY A CA 1
ATOM 4104 C C . GLY A 1 545 ? 14.685 -12.497 -8.803 1.00 86.06 545 GLY A C 1
ATOM 4105 O O . GLY A 1 545 ? 14.179 -11.997 -9.803 1.00 86.06 545 GLY A O 1
ATOM 4106 N N . GLU A 1 546 ? 15.358 -13.650 -8.862 1.00 88.25 546 GLU A N 1
ATOM 4107 C CA . GLU A 1 546 ? 15.607 -14.372 -10.122 1.00 88.25 546 GLU A CA 1
ATOM 4108 C C . GLU A 1 546 ? 14.310 -14.819 -10.819 1.00 88.25 546 GLU A C 1
ATOM 4110 O O . GLU A 1 546 ? 14.177 -14.692 -12.035 1.00 88.25 546 GLU A O 1
ATOM 4115 N N . ALA A 1 547 ? 13.322 -15.298 -10.054 1.00 88.81 547 ALA A N 1
ATOM 4116 C CA . ALA A 1 547 ? 12.017 -15.672 -10.599 1.00 88.81 547 ALA A CA 1
ATOM 4117 C C . ALA A 1 547 ? 11.295 -14.460 -11.210 1.00 88.81 547 ALA A C 1
ATOM 4119 O O . ALA A 1 547 ? 10.763 -14.553 -12.313 1.00 88.81 547 ALA A O 1
ATOM 4120 N N . SER A 1 548 ? 11.330 -13.312 -10.528 1.00 90.50 548 SER A N 1
ATOM 4121 C CA . SER A 1 548 ? 10.764 -12.050 -11.016 1.00 90.50 548 SER A CA 1
ATOM 4122 C C . SER A 1 548 ? 11.429 -11.607 -12.313 1.00 90.50 548 SER A C 1
ATOM 4124 O O . SER A 1 548 ? 10.743 -11.271 -13.271 1.00 90.50 548 SER A O 1
ATOM 4126 N N . ARG A 1 549 ? 12.760 -11.701 -12.383 1.00 92.12 549 ARG A N 1
ATOM 4127 C CA . ARG A 1 549 ? 13.533 -11.379 -13.584 1.00 92.12 549 ARG A CA 1
ATOM 4128 C C . ARG A 1 549 ? 13.178 -12.271 -14.772 1.00 92.12 549 ARG A C 1
ATOM 4130 O O . ARG A 1 549 ? 12.905 -11.756 -15.849 1.00 92.12 549 ARG A O 1
ATOM 4137 N N . LYS A 1 550 ? 13.118 -13.593 -14.577 1.00 91.00 550 LYS A N 1
ATOM 4138 C CA . LYS A 1 550 ? 12.722 -14.551 -15.627 1.00 91.00 550 LYS A CA 1
ATOM 4139 C C . LYS A 1 550 ? 11.299 -14.298 -16.130 1.00 91.00 550 LYS A C 1
ATOM 4141 O O . LYS A 1 550 ? 11.070 -14.338 -17.334 1.00 91.00 550 LYS A O 1
ATOM 4146 N N . ARG A 1 551 ? 10.362 -13.997 -15.223 1.00 92.00 551 ARG A N 1
ATOM 4147 C CA . ARG A 1 551 ? 8.976 -13.642 -15.572 1.00 92.00 551 ARG A CA 1
ATOM 4148 C C . ARG A 1 551 ? 8.899 -12.333 -16.353 1.00 92.00 551 ARG A C 1
ATOM 4150 O O . ARG A 1 551 ? 8.280 -12.306 -17.406 1.00 92.00 551 ARG A O 1
ATOM 4157 N N . MET A 1 552 ? 9.579 -11.290 -15.877 1.00 92.81 552 MET A N 1
ATOM 4158 C CA . MET A 1 552 ? 9.651 -10.002 -16.567 1.00 92.81 552 MET A CA 1
ATOM 4159 C C . MET A 1 552 ? 10.282 -10.149 -17.958 1.00 92.81 552 MET A C 1
ATOM 4161 O O . MET A 1 552 ? 9.775 -9.587 -18.925 1.00 92.81 552 MET A O 1
ATOM 4165 N N . ARG A 1 553 ? 11.337 -10.966 -18.090 1.00 91.38 553 ARG A N 1
ATOM 4166 C CA . ARG A 1 553 ? 11.940 -11.287 -19.390 1.00 91.38 553 ARG A CA 1
ATOM 4167 C C . ARG A 1 553 ? 10.948 -11.970 -20.321 1.00 91.38 553 ARG A C 1
ATOM 4169 O O . ARG A 1 553 ? 10.846 -11.556 -21.463 1.00 91.38 553 ARG A O 1
ATOM 4176 N N . ALA A 1 554 ? 10.194 -12.954 -19.837 1.00 91.12 554 ALA A N 1
ATOM 4177 C CA . ALA A 1 554 ? 9.184 -13.633 -20.647 1.00 91.12 554 ALA A CA 1
ATOM 4178 C C . ALA A 1 554 ? 8.052 -12.697 -21.118 1.00 91.12 554 ALA A C 1
ATOM 4180 O O . ALA A 1 554 ? 7.479 -12.936 -22.175 1.00 91.12 554 ALA A O 1
ATOM 4181 N N . TRP A 1 555 ? 7.734 -11.639 -20.360 1.00 91.81 555 TRP A N 1
ATOM 4182 C CA . TRP A 1 555 ? 6.728 -10.642 -20.748 1.00 91.81 555 TRP A CA 1
ATOM 4183 C C . TRP A 1 555 ? 7.246 -9.623 -21.765 1.00 91.81 555 TRP A C 1
ATOM 4185 O O . TRP A 1 555 ? 6.546 -9.314 -22.723 1.00 91.81 555 TRP A O 1
ATOM 4195 N N . ILE A 1 556 ? 8.459 -9.096 -21.567 1.00 90.88 556 ILE A N 1
ATOM 4196 C CA . ILE A 1 556 ? 9.029 -8.054 -22.437 1.00 90.88 556 ILE A CA 1
ATOM 4197 C C . ILE A 1 556 ? 9.661 -8.661 -23.702 1.00 90.88 556 ILE A C 1
ATOM 4199 O O . ILE A 1 556 ? 9.547 -8.092 -24.784 1.00 90.88 556 ILE A O 1
ATOM 4203 N N . LEU A 1 557 ? 10.345 -9.800 -23.564 1.00 88.31 557 LEU A N 1
ATOM 4204 C CA . LEU A 1 557 ? 11.162 -10.459 -24.590 1.00 88.31 557 LEU A CA 1
ATOM 4205 C C . LEU A 1 557 ? 10.771 -11.948 -24.719 1.00 88.31 557 LEU A C 1
ATOM 4207 O O . LEU A 1 557 ? 11.557 -12.822 -24.339 1.00 88.31 557 LEU A O 1
ATOM 4211 N N . PRO A 1 558 ? 9.560 -12.262 -25.215 1.00 85.56 558 PRO A N 1
ATOM 4212 C CA . PRO A 1 558 ? 9.150 -13.644 -25.447 1.00 85.56 558 PRO A CA 1
ATOM 4213 C C . PRO A 1 558 ? 10.003 -14.309 -26.540 1.00 85.56 558 PRO A C 1
ATOM 4215 O O . PRO A 1 558 ? 10.499 -13.647 -27.453 1.00 85.56 558 PRO A O 1
ATOM 4218 N N . GLU A 1 559 ? 10.153 -15.633 -26.475 1.00 77.44 559 GLU A N 1
ATOM 4219 C CA . GLU A 1 559 ? 10.909 -16.401 -27.482 1.00 77.44 559 GLU A CA 1
ATOM 4220 C C . GLU A 1 559 ? 10.227 -16.371 -28.864 1.00 77.44 559 GLU A C 1
ATOM 4222 O O . GLU A 1 559 ? 10.907 -16.340 -29.889 1.00 77.44 559 GLU A O 1
ATOM 4227 N N . ASP A 1 560 ? 8.894 -16.263 -28.885 1.00 76.62 560 ASP A N 1
ATOM 4228 C CA . ASP A 1 560 ? 8.054 -16.167 -30.089 1.00 76.62 560 ASP A CA 1
ATOM 4229 C C . ASP A 1 560 ? 7.892 -14.727 -30.618 1.00 76.62 560 ASP A C 1
ATOM 4231 O O . ASP A 1 560 ? 6.936 -14.416 -31.331 1.00 76.62 560 ASP A O 1
ATOM 4235 N N . LEU A 1 561 ? 8.790 -13.808 -30.245 1.00 81.38 561 LEU A N 1
ATOM 4236 C CA . LEU A 1 561 ? 8.711 -12.410 -30.669 1.00 81.38 561 LEU A CA 1
ATOM 4237 C C . LEU A 1 561 ? 8.821 -12.282 -32.198 1.00 81.38 561 LEU A C 1
ATOM 4239 O O . LEU A 1 561 ? 9.788 -12.745 -32.806 1.00 81.38 561 LEU A O 1
ATOM 4243 N N . ASP A 1 562 ? 7.862 -11.581 -32.808 1.00 81.81 562 ASP A N 1
ATOM 4244 C CA . ASP A 1 562 ? 7.916 -11.234 -34.230 1.00 81.81 562 ASP A CA 1
ATOM 4245 C C . ASP A 1 562 ? 9.032 -10.208 -34.503 1.00 81.81 562 ASP A C 1
ATOM 4247 O O . ASP A 1 562 ? 9.015 -9.087 -33.985 1.00 81.81 562 ASP A O 1
ATOM 4251 N N . ARG A 1 563 ? 10.002 -10.631 -35.321 1.00 82.69 563 ARG A N 1
ATOM 4252 C CA . ARG A 1 563 ? 11.220 -9.898 -35.709 1.00 82.69 563 ARG A CA 1
ATOM 4253 C C . ARG A 1 563 ? 11.241 -9.527 -37.198 1.00 82.69 563 ARG A C 1
ATOM 4255 O O . ARG A 1 563 ? 12.313 -9.267 -37.746 1.00 82.69 563 ARG A O 1
ATOM 4262 N N . THR A 1 564 ? 10.092 -9.568 -37.875 1.00 82.31 564 THR A N 1
ATOM 4263 C CA . THR A 1 564 ? 9.981 -9.218 -39.302 1.00 82.31 564 THR A CA 1
ATOM 4264 C C . THR A 1 564 ? 10.050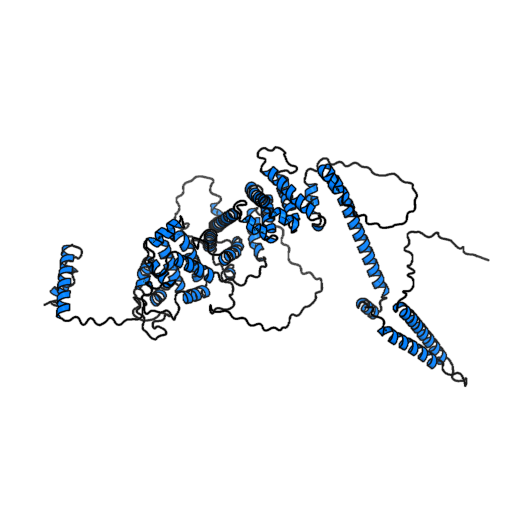 -7.712 -39.547 1.00 82.31 564 THR A C 1
ATOM 4266 O O . THR A 1 564 ? 10.650 -7.280 -40.530 1.00 82.31 564 THR A O 1
ATOM 4269 N N . SER A 1 565 ? 9.484 -6.909 -38.644 1.00 83.75 565 SER A N 1
ATOM 4270 C CA . SER A 1 565 ? 9.592 -5.450 -38.647 1.00 83.75 565 SER A CA 1
ATOM 4271 C C . SER A 1 565 ? 10.648 -4.967 -37.646 1.00 83.75 565 SER A C 1
ATOM 4273 O O . SER A 1 565 ? 10.970 -5.691 -36.697 1.00 83.75 565 SER A O 1
ATOM 4275 N N . PRO A 1 566 ? 11.151 -3.730 -37.799 1.00 85.12 566 PRO A N 1
ATOM 4276 C CA . PRO A 1 566 ? 11.970 -3.098 -36.774 1.00 85.12 566 PRO A CA 1
ATOM 4277 C C . PRO A 1 566 ? 11.249 -3.070 -35.418 1.00 85.12 566 PRO A C 1
ATOM 4279 O O . PRO A 1 566 ? 10.023 -2.916 -35.344 1.00 85.12 566 PRO A O 1
ATOM 4282 N N . LEU A 1 567 ? 12.002 -3.288 -34.338 1.00 85.19 567 LEU A N 1
ATOM 4283 C CA . LEU A 1 567 ? 11.446 -3.429 -32.988 1.00 85.19 567 LEU A CA 1
ATOM 4284 C C . LEU A 1 567 ? 10.935 -2.088 -32.442 1.00 85.19 567 LEU A C 1
ATOM 4286 O O . LEU A 1 567 ? 10.013 -2.061 -31.627 1.00 85.19 567 LEU A O 1
ATOM 4290 N N . GLU A 1 568 ? 11.498 -0.986 -32.927 1.00 84.38 568 GLU A N 1
ATOM 4291 C CA . GLU A 1 568 ? 11.151 0.387 -32.589 1.00 84.38 568 GLU A CA 1
ATOM 4292 C C . GLU A 1 568 ? 9.807 0.848 -33.156 1.00 84.38 568 GLU A C 1
ATOM 4294 O O . GLU A 1 568 ? 9.258 1.791 -32.615 1.00 84.38 568 GLU A O 1
ATOM 4299 N N . THR A 1 569 ? 9.247 0.197 -34.181 1.00 86.19 569 THR A N 1
ATOM 4300 C CA . THR A 1 569 ? 7.937 0.557 -34.777 1.00 86.19 569 THR A CA 1
ATOM 4301 C C . THR A 1 569 ? 6.768 -0.110 -34.035 1.00 86.19 569 THR A C 1
ATOM 4303 O O . THR A 1 569 ? 5.589 0.112 -34.312 1.00 86.19 569 THR A O 1
ATOM 4306 N N . ARG A 1 570 ? 7.062 -1.003 -33.082 1.00 85.06 570 ARG A N 1
ATOM 4307 C CA . ARG A 1 570 ? 6.026 -1.794 -32.409 1.00 85.06 570 ARG A CA 1
ATOM 4308 C C . ARG A 1 570 ? 5.193 -0.922 -31.460 1.00 85.06 570 ARG A C 1
ATOM 4310 O O . ARG A 1 570 ? 5.762 -0.179 -30.656 1.00 85.06 570 ARG A O 1
ATOM 4317 N N . PRO A 1 571 ? 3.859 -1.068 -31.441 1.00 86.94 571 PRO A N 1
ATOM 4318 C CA . PRO A 1 571 ? 3.004 -0.346 -30.501 1.00 86.94 571 PRO A CA 1
ATOM 4319 C C . PRO A 1 571 ? 3.000 -0.963 -29.092 1.00 86.94 571 PRO A C 1
ATOM 4321 O O . PRO A 1 571 ? 2.322 -0.443 -28.211 1.00 86.94 571 PRO A O 1
ATOM 4324 N N . ASP A 1 572 ? 3.712 -2.069 -28.868 1.00 88.62 572 ASP A N 1
ATOM 4325 C CA . ASP A 1 572 ? 3.755 -2.774 -27.583 1.00 88.62 572 ASP A CA 1
ATOM 4326 C C . ASP A 1 572 ? 4.708 -2.103 -26.580 1.00 88.62 572 ASP A C 1
ATOM 4328 O O . ASP A 1 572 ? 5.521 -1.246 -26.936 1.00 88.62 572 ASP A O 1
ATOM 4332 N N . PHE A 1 573 ? 4.669 -2.567 -25.326 1.00 91.56 573 PHE A N 1
ATOM 4333 C CA . PHE A 1 573 ? 5.562 -2.128 -24.249 1.00 91.56 573 PHE A CA 1
ATOM 4334 C C . PHE A 1 573 ? 7.044 -2.100 -24.664 1.00 91.56 573 PHE A C 1
ATOM 4336 O O . PHE A 1 573 ? 7.723 -1.099 -24.450 1.00 91.56 573 PHE A O 1
ATOM 4343 N N . LEU A 1 574 ? 7.538 -3.167 -25.310 1.00 91.50 574 LEU A N 1
ATOM 4344 C CA . LEU A 1 574 ? 8.928 -3.252 -25.774 1.00 91.50 574 LEU A CA 1
ATOM 4345 C C . LEU A 1 574 ? 9.273 -2.137 -26.772 1.00 91.50 574 LEU A C 1
ATOM 4347 O O . LEU A 1 574 ? 10.308 -1.493 -26.621 1.00 91.50 574 LEU A O 1
ATOM 4351 N N . GLY A 1 575 ? 8.410 -1.892 -27.762 1.00 89.88 575 GLY A N 1
ATOM 4352 C CA . GLY A 1 575 ? 8.640 -0.846 -28.761 1.00 89.88 575 GLY A CA 1
ATOM 4353 C C . GLY A 1 575 ? 8.676 0.539 -28.121 1.00 89.88 575 GLY A C 1
ATOM 4354 O O . GLY A 1 575 ? 9.608 1.304 -28.364 1.00 89.88 575 GLY A O 1
ATOM 4355 N N . ARG A 1 576 ? 7.737 0.819 -27.202 1.00 91.75 576 ARG A N 1
ATOM 4356 C CA . ARG A 1 576 ? 7.734 2.055 -26.399 1.00 91.75 576 ARG A CA 1
ATOM 4357 C C . ARG A 1 576 ? 9.027 2.218 -25.598 1.00 91.75 576 ARG A C 1
ATOM 4359 O O . ARG A 1 576 ? 9.617 3.295 -25.613 1.00 91.75 576 ARG A O 1
ATOM 4366 N N . CYS A 1 577 ? 9.510 1.159 -24.944 1.00 92.56 577 CYS A N 1
ATOM 4367 C CA . CYS A 1 577 ? 10.778 1.190 -24.213 1.00 92.56 577 CYS A CA 1
ATOM 4368 C C . CYS A 1 577 ? 11.987 1.437 -25.125 1.00 92.56 577 CYS A C 1
ATOM 4370 O O . CYS A 1 577 ? 12.875 2.187 -24.735 1.00 92.56 577 CYS A O 1
ATOM 4372 N N . ILE A 1 578 ? 12.033 0.844 -26.324 1.00 91.25 578 ILE A N 1
ATOM 4373 C CA . ILE A 1 578 ? 13.127 1.063 -27.284 1.00 91.25 578 ILE A CA 1
ATOM 4374 C C . ILE A 1 578 ? 13.120 2.510 -27.782 1.00 91.25 578 ILE A C 1
ATOM 4376 O O . ILE A 1 578 ? 14.158 3.163 -27.722 1.00 91.25 578 ILE A O 1
ATOM 4380 N N . ARG A 1 579 ? 11.962 3.054 -28.184 1.00 90.50 579 ARG A N 1
ATOM 4381 C CA . ARG A 1 579 ? 11.830 4.475 -28.568 1.00 90.50 579 ARG A CA 1
ATOM 4382 C C . ARG A 1 579 ? 12.279 5.409 -27.441 1.00 90.50 579 ARG A C 1
ATOM 4384 O O . ARG A 1 579 ? 12.979 6.389 -27.680 1.00 90.50 579 ARG A O 1
ATOM 4391 N N . LEU A 1 580 ? 11.959 5.061 -26.195 1.00 90.62 580 LEU A N 1
ATOM 4392 C CA . LEU A 1 580 ? 12.378 5.808 -25.011 1.00 90.62 580 LEU A CA 1
ATOM 4393 C C . LEU A 1 580 ? 13.907 5.816 -24.802 1.00 90.62 580 LEU A C 1
ATOM 4395 O O . LEU A 1 580 ? 14.429 6.798 -24.280 1.00 90.62 580 LEU A O 1
ATOM 4399 N N . LEU A 1 581 ? 14.654 4.802 -25.266 1.00 90.69 581 LEU A N 1
ATOM 4400 C CA . LEU A 1 581 ? 16.129 4.812 -25.224 1.00 90.69 581 LEU A CA 1
ATOM 4401 C C . LEU A 1 581 ? 16.752 5.880 -26.139 1.00 90.69 581 LEU A C 1
ATOM 4403 O O . LEU A 1 581 ? 17.885 6.321 -25.906 1.00 90.69 581 LEU A O 1
ATOM 4407 N N . PHE A 1 582 ? 16.021 6.328 -27.158 1.00 87.31 582 PHE A N 1
ATOM 4408 C CA . PHE A 1 582 ? 16.455 7.375 -28.083 1.00 87.31 582 PHE A CA 1
ATOM 4409 C C . PHE A 1 582 ? 16.018 8.782 -27.665 1.00 87.31 582 PHE A C 1
ATOM 4411 O O . PHE A 1 582 ? 16.521 9.754 -28.224 1.00 87.31 582 PHE A O 1
ATOM 4418 N N . CYS A 1 583 ? 15.164 8.896 -26.646 1.00 87.19 583 CYS A N 1
ATOM 4419 C CA . CYS A 1 583 ? 14.614 10.165 -26.185 1.00 87.19 583 CYS A CA 1
ATOM 4420 C C . CYS A 1 583 ? 15.703 11.147 -25.717 1.00 87.19 583 CYS A C 1
ATOM 4422 O O . CYS A 1 583 ? 16.645 10.776 -25.004 1.00 87.19 583 CYS A O 1
ATOM 4424 N N . VAL A 1 584 ? 15.549 12.418 -26.098 1.00 86.88 584 VAL A N 1
ATOM 4425 C CA . VAL A 1 584 ? 16.439 13.521 -25.703 1.00 86.88 584 VAL A CA 1
ATOM 4426 C C . VAL A 1 584 ? 15.836 14.350 -24.568 1.00 86.88 584 VAL A C 1
ATOM 4428 O O . VAL A 1 584 ? 16.570 14.869 -23.726 1.00 86.88 584 VAL A O 1
ATOM 4431 N N . HIS A 1 585 ? 14.508 14.484 -24.511 1.00 84.62 585 HIS A N 1
ATOM 4432 C CA . HIS A 1 585 ? 13.842 15.329 -23.517 1.00 84.62 585 HIS A CA 1
ATOM 4433 C C . HIS A 1 585 ? 13.717 14.698 -22.127 1.00 84.62 585 HIS A C 1
ATOM 4435 O O . HIS A 1 585 ? 13.600 15.437 -21.147 1.00 84.62 585 HIS A O 1
ATOM 4441 N N . HIS A 1 586 ? 13.795 13.370 -22.040 1.00 87.88 586 HIS A N 1
ATOM 4442 C CA . HIS A 1 586 ? 13.599 12.596 -20.813 1.00 87.88 586 HIS A CA 1
ATOM 4443 C C . HIS A 1 586 ? 14.832 11.745 -20.463 1.00 87.88 586 HIS A C 1
ATOM 4445 O O . HIS A 1 586 ? 14.757 10.512 -20.461 1.00 87.88 586 HIS A O 1
ATOM 4451 N N . PRO A 1 587 ? 15.996 12.365 -20.176 1.00 89.50 587 PRO A N 1
ATOM 4452 C CA . PRO A 1 587 ? 17.255 11.641 -20.003 1.00 89.50 587 PRO A CA 1
ATOM 4453 C C . PRO A 1 587 ? 17.237 10.688 -18.800 1.00 89.50 587 PRO A C 1
ATOM 4455 O O . PRO A 1 587 ? 17.728 9.568 -18.912 1.00 89.50 587 PRO A O 1
ATOM 4458 N N . ARG A 1 588 ? 16.618 11.069 -17.669 1.00 91.31 588 ARG A N 1
ATOM 4459 C CA . ARG A 1 588 ? 16.571 10.191 -16.482 1.00 91.31 588 ARG A CA 1
ATOM 4460 C C . ARG A 1 588 ? 15.707 8.963 -16.732 1.00 91.31 588 ARG A C 1
ATOM 4462 O O . ARG A 1 588 ? 16.061 7.865 -16.313 1.00 91.31 588 ARG A O 1
ATOM 4469 N N . LEU A 1 589 ? 14.582 9.150 -17.420 1.00 91.75 589 LEU A N 1
ATOM 4470 C CA . LEU A 1 589 ? 13.666 8.064 -17.741 1.00 91.75 589 LEU A CA 1
ATOM 4471 C C . LEU A 1 589 ? 14.267 7.117 -18.785 1.00 91.75 589 LEU A C 1
ATOM 4473 O O . LEU A 1 589 ? 14.144 5.899 -18.646 1.00 91.75 589 LEU A O 1
ATOM 4477 N N . LYS A 1 590 ? 14.968 7.666 -19.782 1.00 91.88 590 LYS A N 1
ATOM 4478 C CA . LYS A 1 590 ? 15.781 6.912 -20.738 1.00 91.88 590 LYS A CA 1
ATOM 4479 C C . LYS A 1 590 ? 16.799 6.019 -20.027 1.00 91.88 590 LYS A C 1
ATOM 4481 O O . LYS A 1 590 ? 16.803 4.808 -20.255 1.00 91.88 590 LYS A O 1
ATOM 4486 N N . ASP A 1 591 ? 17.618 6.591 -19.146 1.00 92.69 591 ASP A N 1
ATOM 4487 C CA . ASP A 1 591 ? 18.663 5.842 -18.444 1.00 92.69 591 ASP A CA 1
ATOM 4488 C C . ASP A 1 591 ? 18.050 4.783 -17.514 1.00 92.69 591 ASP A C 1
ATOM 4490 O O . ASP A 1 591 ? 18.468 3.626 -17.533 1.00 92.69 591 ASP A O 1
ATOM 4494 N N . ALA A 1 592 ? 16.988 5.126 -16.773 1.00 94.44 592 ALA A N 1
ATOM 4495 C CA . ALA A 1 592 ? 16.273 4.180 -15.914 1.00 94.44 592 ALA A CA 1
ATOM 4496 C C . ALA A 1 592 ? 15.652 3.013 -16.705 1.00 94.44 592 ALA A C 1
ATOM 4498 O O . ALA A 1 592 ? 15.691 1.867 -16.253 1.00 94.44 592 ALA A O 1
ATOM 4499 N N . THR A 1 593 ? 15.100 3.284 -17.891 1.00 94.88 593 THR A N 1
ATOM 4500 C CA . THR A 1 593 ? 14.519 2.258 -18.774 1.00 94.88 593 THR A CA 1
ATOM 4501 C C . THR A 1 593 ? 15.599 1.337 -19.332 1.00 94.88 593 THR A C 1
ATOM 4503 O O . THR A 1 593 ? 15.417 0.119 -19.354 1.00 94.88 593 THR A O 1
ATOM 4506 N N . GLY A 1 594 ? 16.749 1.892 -19.721 1.00 93.62 594 GLY A N 1
ATOM 4507 C CA . GLY A 1 594 ? 17.911 1.102 -20.124 1.00 93.62 594 GLY A CA 1
ATOM 4508 C C . GLY A 1 594 ? 18.422 0.207 -18.994 1.00 93.62 594 GLY A C 1
ATOM 4509 O O . GLY A 1 594 ? 18.639 -0.987 -19.206 1.00 93.62 594 GLY A O 1
ATOM 4510 N N . GLU A 1 595 ? 18.522 0.738 -17.772 1.00 94.56 595 GLU A N 1
ATOM 4511 C CA . GLU A 1 595 ? 18.884 -0.036 -16.577 1.00 94.56 595 GLU A CA 1
ATOM 4512 C C . GLU A 1 595 ? 17.891 -1.169 -16.293 1.00 94.56 595 GLU A C 1
ATOM 4514 O O . GLU A 1 595 ? 18.301 -2.282 -15.961 1.00 94.56 595 GLU A O 1
ATOM 4519 N N . MET A 1 596 ? 16.592 -0.924 -16.479 1.00 95.38 596 MET A N 1
ATOM 4520 C CA . MET A 1 596 ? 15.560 -1.952 -16.349 1.00 95.38 596 MET A CA 1
ATOM 4521 C C . MET A 1 596 ? 15.747 -3.076 -17.376 1.00 95.38 596 MET A C 1
ATOM 4523 O O . MET A 1 596 ? 15.761 -4.247 -16.997 1.00 95.38 596 MET A O 1
ATOM 4527 N N . LEU A 1 597 ? 15.926 -2.748 -18.661 1.00 93.94 597 LEU A N 1
ATOM 4528 C CA . LEU A 1 597 ? 16.142 -3.743 -19.721 1.00 93.94 597 LEU A CA 1
ATOM 4529 C C . LEU A 1 597 ? 17.433 -4.544 -19.499 1.00 93.94 597 LEU A C 1
ATOM 4531 O O . LEU A 1 597 ? 17.453 -5.763 -19.685 1.00 93.94 597 LEU A O 1
ATOM 4535 N N . TYR A 1 598 ? 18.491 -3.878 -19.037 1.00 93.88 598 TYR A N 1
ATOM 4536 C CA . TYR A 1 598 ? 19.752 -4.512 -18.667 1.00 93.88 598 TYR A CA 1
ATOM 4537 C C . TYR A 1 598 ? 19.587 -5.481 -17.489 1.00 93.88 598 TYR A C 1
ATOM 4539 O O . TYR A 1 598 ? 20.029 -6.628 -17.568 1.00 93.88 598 TYR A O 1
ATOM 4547 N N . ALA A 1 599 ? 18.884 -5.067 -16.431 1.00 93.31 599 ALA A N 1
ATOM 4548 C CA . ALA A 1 599 ? 18.586 -5.910 -15.274 1.00 93.31 599 ALA A CA 1
ATOM 4549 C C . ALA A 1 599 ? 17.723 -7.128 -15.641 1.00 93.31 599 ALA A C 1
ATOM 4551 O O . ALA A 1 599 ? 17.916 -8.209 -15.090 1.00 93.31 599 ALA A O 1
ATOM 4552 N N . VAL A 1 600 ? 16.790 -6.990 -16.590 1.00 92.56 600 VAL A N 1
ATOM 4553 C CA . VAL A 1 600 ? 15.984 -8.107 -17.120 1.00 92.56 600 VAL A CA 1
ATOM 4554 C C . VAL A 1 600 ? 16.852 -9.127 -17.875 1.00 92.56 600 VAL A C 1
ATOM 4556 O O . VAL A 1 600 ? 16.596 -10.334 -17.813 1.00 92.56 600 VAL A O 1
ATOM 4559 N N . CYS A 1 601 ? 17.927 -8.664 -18.516 1.00 90.25 601 CYS A N 1
ATOM 4560 C CA . CYS A 1 601 ? 18.896 -9.475 -19.256 1.00 90.25 601 CYS A CA 1
ATOM 4561 C C . CYS A 1 601 ? 20.069 -9.973 -18.390 1.00 90.25 601 CYS A C 1
ATOM 4563 O O . CYS A 1 601 ? 21.197 -10.052 -18.866 1.00 90.25 601 CYS A O 1
ATOM 4565 N N . ASP A 1 602 ? 19.811 -10.302 -17.118 1.00 89.31 602 ASP A N 1
ATOM 4566 C CA . ASP A 1 602 ? 20.816 -10.809 -16.163 1.00 89.31 602 ASP A CA 1
ATOM 4567 C C . ASP A 1 602 ? 22.022 -9.867 -15.959 1.00 89.31 602 ASP A C 1
ATOM 4569 O O . ASP A 1 602 ? 23.091 -10.301 -15.532 1.00 89.31 602 ASP A O 1
ATOM 4573 N N . SER A 1 603 ? 21.849 -8.566 -16.222 1.00 89.19 603 SER A N 1
ATOM 4574 C CA . SER A 1 603 ? 22.933 -7.582 -16.192 1.00 89.19 603 SER A CA 1
ATOM 4575 C C . SER A 1 603 ? 24.101 -7.951 -17.116 1.00 89.19 603 SER A C 1
ATOM 4577 O O . SER A 1 603 ? 25.260 -7.673 -16.796 1.00 89.19 603 SER A O 1
ATOM 4579 N N . ASP A 1 604 ? 23.799 -8.554 -18.268 1.00 87.81 604 ASP A N 1
ATOM 4580 C CA . ASP A 1 604 ? 24.760 -8.889 -19.319 1.00 87.81 604 ASP A CA 1
ATOM 4581 C C . ASP A 1 604 ? 24.421 -8.142 -20.619 1.00 87.81 604 ASP A C 1
ATOM 4583 O O . ASP A 1 604 ? 23.326 -8.259 -21.182 1.00 87.81 604 ASP A O 1
ATOM 4587 N N . ALA A 1 605 ? 25.394 -7.377 -21.120 1.00 87.44 605 ALA A N 1
ATOM 4588 C CA . ALA A 1 605 ? 25.265 -6.635 -22.367 1.00 87.44 605 ALA A CA 1
ATOM 4589 C C . ALA A 1 605 ? 25.091 -7.566 -23.575 1.00 87.44 605 ALA A C 1
ATOM 4591 O O . ALA A 1 605 ? 24.343 -7.232 -24.488 1.00 87.44 605 ALA A O 1
ATOM 4592 N N . ASN A 1 606 ? 25.725 -8.742 -23.583 1.00 85.00 606 ASN A N 1
ATOM 4593 C CA . ASN A 1 606 ? 25.634 -9.683 -24.702 1.00 85.00 606 ASN A CA 1
ATOM 4594 C C . ASN A 1 606 ? 24.231 -10.263 -24.837 1.00 85.00 606 ASN A C 1
ATOM 4596 O O . ASN A 1 606 ? 23.696 -10.363 -25.942 1.00 85.00 606 ASN A O 1
ATOM 4600 N N . VAL A 1 607 ? 23.617 -10.598 -23.702 1.00 85.88 607 VAL A N 1
ATOM 4601 C CA . VAL A 1 607 ? 22.235 -11.072 -23.648 1.00 85.88 607 VAL A CA 1
ATOM 4602 C C . VAL A 1 607 ? 21.303 -9.959 -24.126 1.00 85.88 607 VAL A C 1
ATOM 4604 O O . VAL A 1 607 ? 20.513 -10.180 -25.041 1.00 85.88 607 VAL A O 1
ATOM 4607 N N . LEU A 1 608 ? 21.456 -8.734 -23.622 1.00 87.62 608 LEU A N 1
ATOM 4608 C CA . LEU A 1 608 ? 20.641 -7.600 -24.067 1.00 87.62 608 LEU A CA 1
ATOM 4609 C C . LEU A 1 608 ? 20.764 -7.334 -25.582 1.00 87.62 608 LEU A C 1
ATOM 4611 O O . LEU A 1 608 ? 19.746 -7.217 -26.268 1.00 87.62 608 LEU A O 1
ATOM 4615 N N . MET A 1 609 ? 21.992 -7.299 -26.114 1.00 85.81 609 MET A N 1
ATOM 4616 C CA . MET A 1 609 ? 22.261 -7.101 -27.546 1.00 85.81 609 MET A CA 1
ATOM 4617 C C . MET A 1 609 ? 21.635 -8.202 -28.402 1.00 85.81 609 MET A C 1
ATOM 4619 O O . MET A 1 609 ? 21.055 -7.908 -29.440 1.00 85.81 609 MET A O 1
ATOM 4623 N N . SER A 1 610 ? 21.711 -9.460 -27.965 1.00 82.94 610 SER A N 1
ATOM 4624 C CA . SER A 1 610 ? 21.130 -10.579 -28.714 1.00 82.94 610 SER A CA 1
ATOM 4625 C C . SER A 1 610 ? 19.601 -10.519 -28.801 1.00 82.94 610 SER A C 1
ATOM 4627 O O . SER A 1 610 ? 19.026 -10.906 -29.816 1.00 82.94 610 SER A O 1
ATOM 4629 N N . TYR A 1 611 ? 18.926 -9.988 -27.775 1.00 84.75 611 TYR A N 1
ATOM 4630 C CA . TYR A 1 611 ? 17.473 -9.858 -27.798 1.00 84.75 611 TYR A CA 1
ATOM 4631 C C . TYR A 1 611 ? 17.003 -8.630 -28.580 1.00 84.75 611 TYR A C 1
ATOM 4633 O O . TYR A 1 611 ? 16.083 -8.769 -29.384 1.00 84.75 611 TYR A O 1
ATOM 4641 N N . VAL A 1 612 ? 17.615 -7.463 -28.356 1.00 86.94 612 VAL A N 1
ATOM 4642 C CA . VAL A 1 612 ? 17.101 -6.157 -28.818 1.00 86.94 612 VAL A CA 1
ATOM 4643 C C . VAL A 1 612 ? 17.849 -5.614 -30.048 1.00 86.94 612 VAL A C 1
ATOM 4645 O O . VAL A 1 612 ? 17.323 -4.761 -30.760 1.00 86.94 612 VAL A O 1
ATOM 4648 N N . GLY A 1 613 ? 19.048 -6.124 -30.337 1.00 87.62 613 GLY A N 1
ATOM 4649 C CA . GLY A 1 613 ? 19.948 -5.618 -31.377 1.00 87.62 613 GLY A CA 1
ATOM 4650 C C . GLY A 1 613 ? 20.866 -4.506 -30.863 1.00 87.62 613 GLY A C 1
ATOM 4651 O O . GLY A 1 613 ? 20.440 -3.629 -30.110 1.00 87.62 613 GLY A O 1
ATOM 4652 N N . TYR A 1 614 ? 22.140 -4.527 -31.268 1.00 87.75 614 TYR A N 1
ATOM 4653 C CA . TYR A 1 614 ? 23.144 -3.550 -30.827 1.00 87.75 614 TYR A CA 1
ATOM 4654 C C . TYR A 1 614 ? 22.746 -2.100 -31.130 1.00 87.75 614 TYR A C 1
ATOM 4656 O O . TYR A 1 614 ? 22.911 -1.243 -30.267 1.00 87.75 614 TYR A O 1
ATOM 4664 N N . GLY A 1 615 ? 22.184 -1.816 -32.309 1.00 87.00 615 GLY A N 1
ATOM 4665 C CA . GLY A 1 615 ? 21.824 -0.454 -32.723 1.00 87.00 615 GLY A CA 1
ATOM 4666 C C . GLY A 1 615 ? 20.845 0.232 -31.766 1.00 87.00 615 GLY A C 1
ATOM 4667 O O . GLY A 1 615 ? 20.997 1.416 -31.475 1.00 87.00 615 GLY A O 1
ATOM 4668 N N . ASN A 1 616 ? 19.915 -0.538 -31.200 1.00 88.62 616 ASN A N 1
ATOM 4669 C CA . ASN A 1 616 ? 18.886 -0.051 -30.282 1.00 88.62 616 ASN A CA 1
ATOM 4670 C C . ASN A 1 616 ? 19.411 0.266 -28.877 1.00 88.62 616 ASN A C 1
ATOM 4672 O O . ASN A 1 616 ? 18.870 1.126 -28.187 1.00 88.62 616 ASN A O 1
ATOM 4676 N N . VAL A 1 617 ? 20.475 -0.415 -28.443 1.00 89.50 617 VAL A N 1
ATOM 4677 C CA . VAL A 1 617 ? 21.014 -0.289 -27.077 1.00 89.50 617 VAL A CA 1
ATOM 4678 C C . VAL A 1 617 ? 22.397 0.357 -27.025 1.00 89.50 617 VAL A C 1
ATOM 4680 O O . VAL A 1 617 ? 22.882 0.649 -25.934 1.00 89.50 617 VAL A O 1
ATOM 4683 N N . ALA A 1 618 ? 23.029 0.628 -28.170 1.00 88.19 618 ALA A N 1
ATOM 4684 C CA . ALA A 1 618 ? 24.386 1.167 -28.257 1.00 88.19 618 ALA A CA 1
ATOM 4685 C C . ALA A 1 618 ? 24.555 2.467 -27.461 1.00 88.19 618 ALA A C 1
ATOM 4687 O O . ALA A 1 618 ? 25.520 2.602 -26.713 1.00 88.19 618 ALA A O 1
ATOM 4688 N N . GLY A 1 619 ? 23.597 3.397 -27.566 1.00 86.94 619 GLY A N 1
ATOM 4689 C CA . GLY A 1 619 ? 23.636 4.660 -26.822 1.00 86.94 619 GLY A CA 1
ATOM 4690 C C . GLY A 1 619 ? 23.591 4.459 -25.305 1.00 86.94 619 GLY A C 1
ATOM 4691 O O . GLY A 1 619 ? 24.340 5.099 -24.571 1.00 86.94 619 GLY A O 1
ATOM 4692 N N . PHE A 1 620 ? 22.766 3.521 -24.834 1.00 90.31 620 PHE A N 1
ATOM 4693 C CA . PHE A 1 620 ? 22.692 3.170 -23.417 1.00 90.31 620 PHE A CA 1
ATOM 4694 C C . PHE A 1 620 ? 23.970 2.464 -22.933 1.00 90.31 620 PHE A C 1
ATOM 4696 O O . PHE A 1 620 ? 24.537 2.853 -21.914 1.00 90.31 620 PHE A O 1
ATOM 4703 N N . LEU A 1 621 ? 24.467 1.468 -23.675 1.00 90.00 621 LEU A N 1
ATOM 4704 C CA . LEU A 1 621 ? 25.694 0.740 -23.328 1.00 90.00 621 LEU A CA 1
ATOM 4705 C C . LEU A 1 621 ? 26.918 1.662 -23.298 1.00 90.00 621 LEU A C 1
ATOM 4707 O O . LEU A 1 621 ? 27.759 1.541 -22.405 1.00 90.00 621 LEU A O 1
ATOM 4711 N N . PHE A 1 622 ? 26.983 2.620 -24.228 1.00 88.62 622 PHE A N 1
ATOM 4712 C CA . PHE A 1 622 ? 28.005 3.660 -24.244 1.00 88.62 622 PHE A CA 1
ATOM 4713 C C . PHE A 1 622 ? 27.940 4.534 -22.985 1.00 88.62 622 PHE A C 1
ATOM 4715 O O . PHE A 1 622 ? 28.956 4.687 -22.308 1.00 88.62 622 PHE A O 1
ATOM 4722 N N . ASN A 1 623 ? 26.753 5.036 -22.621 1.00 87.00 623 ASN A N 1
ATOM 4723 C CA . ASN A 1 623 ? 26.557 5.834 -21.402 1.00 87.00 623 ASN A CA 1
ATOM 4724 C C . ASN A 1 623 ? 26.906 5.053 -20.128 1.00 87.00 623 ASN A C 1
ATOM 4726 O O . ASN A 1 623 ? 27.471 5.610 -19.191 1.00 87.00 623 ASN A O 1
ATOM 4730 N N . LYS A 1 624 ? 26.621 3.748 -20.115 1.00 86.00 624 LYS A N 1
ATOM 4731 C CA . LYS A 1 624 ? 26.964 2.838 -19.017 1.00 86.00 624 LYS A CA 1
ATOM 4732 C C . LYS A 1 624 ? 28.467 2.521 -18.929 1.00 86.00 624 LYS A C 1
ATOM 4734 O O . LYS A 1 624 ? 28.907 1.898 -17.967 1.00 86.00 624 LYS A O 1
ATOM 4739 N N . GLY A 1 625 ? 29.266 2.925 -19.920 1.00 84.25 625 GLY A N 1
ATOM 4740 C CA . GLY A 1 625 ? 30.703 2.642 -19.994 1.00 84.25 625 GLY A CA 1
ATOM 4741 C C . GLY A 1 625 ? 31.040 1.224 -20.469 1.00 84.25 625 GLY A C 1
ATOM 4742 O O . GLY A 1 625 ? 32.197 0.809 -20.404 1.00 84.25 625 GLY A O 1
ATOM 4743 N N . ILE A 1 626 ? 30.054 0.475 -20.972 1.00 81.06 626 ILE A N 1
ATOM 4744 C CA . ILE A 1 626 ? 30.234 -0.873 -21.515 1.00 81.06 626 ILE A CA 1
ATOM 4745 C C . ILE A 1 626 ? 30.413 -0.749 -23.031 1.00 81.06 626 ILE A C 1
ATOM 4747 O O . ILE A 1 626 ? 29.475 -0.879 -23.815 1.00 81.06 626 ILE A O 1
ATOM 4751 N N . LEU A 1 627 ? 31.649 -0.497 -23.460 1.00 65.00 627 LEU A N 1
ATOM 4752 C CA . LEU A 1 627 ? 32.043 -0.514 -24.872 1.00 65.00 627 LEU A CA 1
ATOM 4753 C C . LEU A 1 627 ? 32.165 -1.967 -25.363 1.00 65.00 627 LEU A C 1
ATOM 4755 O O . LEU A 1 627 ? 33.263 -2.466 -25.593 1.00 65.00 627 LEU A O 1
ATOM 4759 N N . SER A 1 628 ? 31.041 -2.673 -25.488 1.00 59.97 628 SER A N 1
ATOM 4760 C CA . SER A 1 628 ? 31.014 -3.966 -26.179 1.00 59.97 628 SER A CA 1
ATOM 4761 C C . SER A 1 628 ? 30.750 -3.747 -27.662 1.00 59.97 628 SER A C 1
ATOM 4763 O O . SER A 1 628 ? 29.690 -3.260 -28.045 1.00 59.97 628 SER A O 1
ATOM 4765 N N . ALA A 1 629 ? 31.722 -4.106 -28.500 1.00 58.38 629 ALA A N 1
ATOM 4766 C CA . ALA A 1 629 ? 31.449 -4.384 -29.904 1.00 58.38 629 ALA A CA 1
ATOM 4767 C C . ALA A 1 629 ? 30.581 -5.657 -29.995 1.00 58.38 629 ALA A C 1
ATOM 4769 O O . ALA A 1 629 ? 30.714 -6.525 -29.126 1.00 58.38 629 ALA A O 1
ATOM 4770 N N . PRO A 1 630 ? 29.715 -5.801 -31.016 1.00 58.03 630 PRO A N 1
ATOM 4771 C CA . PRO A 1 630 ? 28.946 -7.026 -31.195 1.00 58.03 630 PRO A CA 1
ATOM 4772 C C . PRO A 1 630 ? 29.900 -8.233 -31.223 1.00 58.03 630 PRO A C 1
ATOM 4774 O O . PRO A 1 630 ? 30.890 -8.189 -31.964 1.00 58.03 630 PRO A O 1
ATOM 4777 N N . PRO A 1 631 ? 29.660 -9.297 -30.433 1.00 56.47 631 PRO A N 1
ATOM 4778 C CA . PRO A 1 631 ? 30.524 -10.465 -30.458 1.00 56.47 631 PRO A CA 1
ATOM 4779 C C . PRO A 1 631 ? 30.500 -11.077 -31.860 1.00 56.47 631 PRO A C 1
ATOM 4781 O O . PRO A 1 631 ? 29.455 -11.487 -32.368 1.00 56.47 631 PRO A O 1
ATOM 4784 N N . ALA A 1 632 ? 31.672 -11.135 -32.494 1.00 48.31 632 ALA A N 1
ATOM 4785 C CA . ALA A 1 632 ? 31.884 -11.839 -33.749 1.00 48.31 632 ALA A CA 1
ATOM 4786 C C . ALA A 1 632 ? 31.868 -13.352 -33.483 1.00 48.31 632 ALA A C 1
ATOM 4788 O O . ALA A 1 632 ? 32.908 -13.998 -33.436 1.00 48.31 632 ALA A O 1
ATOM 4789 N N . GLY A 1 633 ? 30.671 -13.897 -33.277 1.00 55.19 633 GLY A N 1
ATOM 4790 C CA . GLY A 1 633 ? 30.441 -15.324 -33.107 1.00 55.19 633 GLY A CA 1
ATOM 4791 C C . GLY A 1 633 ? 30.831 -15.879 -31.732 1.00 55.19 633 GLY A C 1
ATOM 4792 O O . GLY A 1 633 ? 31.965 -15.771 -31.277 1.00 55.19 633 GLY A O 1
ATOM 4793 N N . SER A 1 634 ? 29.880 -16.619 -31.162 1.00 47.03 634 SER A N 1
ATOM 4794 C CA . SER A 1 634 ? 30.033 -17.594 -30.077 1.00 47.03 634 SER A CA 1
ATOM 4795 C C . SER A 1 634 ? 29.891 -17.099 -28.628 1.00 47.03 634 SER A C 1
ATOM 4797 O O . SER A 1 634 ? 30.570 -16.183 -28.175 1.00 47.03 634 SER A O 1
ATOM 4799 N N . ALA A 1 635 ? 29.050 -17.854 -27.906 1.00 42.62 635 ALA A N 1
ATOM 4800 C CA . ALA A 1 635 ? 28.885 -17.954 -26.452 1.00 42.62 635 ALA A CA 1
ATOM 4801 C C . ALA A 1 635 ? 27.929 -16.982 -25.725 1.00 42.62 635 ALA A C 1
ATOM 4803 O O . ALA A 1 635 ? 28.276 -16.465 -24.666 1.00 42.62 635 ALA A O 1
ATOM 4804 N N . SER A 1 636 ? 26.677 -16.834 -26.179 1.00 44.47 636 SER A N 1
ATOM 4805 C CA . SER A 1 636 ? 25.589 -16.412 -25.277 1.00 44.47 636 SER A CA 1
ATOM 4806 C C . SER A 1 636 ? 24.380 -17.352 -25.361 1.00 44.47 636 SER A C 1
ATOM 4808 O O . SER A 1 636 ? 24.117 -17.976 -26.385 1.00 44.47 636 SER A O 1
ATOM 4810 N N . ALA A 1 637 ? 23.663 -17.505 -24.244 1.00 50.00 637 ALA A N 1
ATOM 4811 C CA . ALA A 1 637 ? 22.513 -18.401 -24.073 1.00 50.00 637 ALA A CA 1
ATOM 4812 C C . ALA A 1 637 ? 21.220 -17.879 -24.742 1.00 50.00 637 ALA A C 1
ATOM 4814 O O . ALA A 1 637 ? 20.122 -18.112 -24.239 1.00 50.00 637 ALA A O 1
ATOM 4815 N N . ALA A 1 638 ? 21.348 -17.121 -25.830 1.00 53.94 638 ALA A N 1
ATOM 4816 C CA . ALA A 1 638 ? 20.264 -16.377 -26.455 1.00 53.94 638 ALA A CA 1
ATOM 4817 C C . ALA A 1 638 ? 19.933 -16.906 -27.862 1.00 53.94 638 ALA A C 1
ATOM 4819 O O . ALA A 1 638 ? 20.789 -17.516 -28.512 1.00 53.94 638 ALA A O 1
ATOM 4820 N N . PRO A 1 639 ? 18.695 -16.699 -28.350 1.00 59.41 639 PRO A N 1
ATOM 4821 C CA . PRO A 1 639 ? 18.269 -17.224 -29.640 1.00 59.41 639 PRO A CA 1
ATOM 4822 C C . PRO A 1 639 ? 19.002 -16.510 -30.784 1.00 59.41 639 PRO A C 1
ATOM 4824 O O . PRO A 1 639 ? 18.726 -15.359 -31.094 1.00 59.41 639 PRO A O 1
ATOM 4827 N N . HIS A 1 640 ? 19.927 -17.214 -31.439 1.00 60.47 640 HIS A N 1
ATOM 4828 C CA . HIS A 1 640 ? 20.527 -16.794 -32.717 1.00 60.47 640 HIS A CA 1
ATOM 4829 C C . HIS A 1 640 ? 19.614 -17.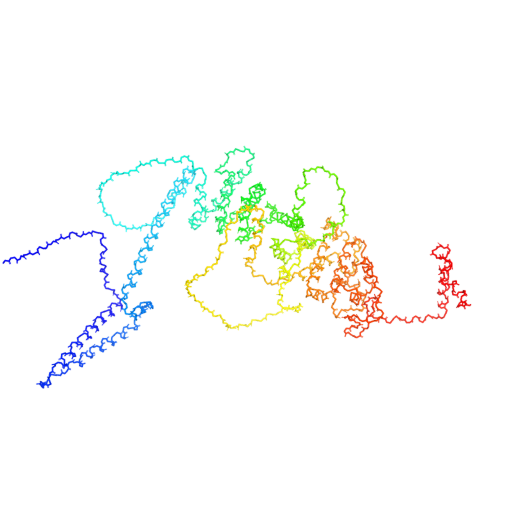080 -33.922 1.00 60.47 640 HIS A C 1
ATOM 4831 O O . HIS A 1 640 ? 19.864 -16.621 -35.036 1.00 60.47 640 HIS A O 1
ATOM 4837 N N . ILE A 1 641 ? 18.560 -17.862 -33.691 1.00 62.12 641 ILE A N 1
ATOM 4838 C CA . ILE A 1 641 ? 17.605 -18.330 -34.685 1.00 62.12 641 ILE A CA 1
ATOM 4839 C C . ILE A 1 641 ? 16.216 -18.157 -34.069 1.00 62.12 641 ILE A C 1
ATOM 4841 O O . ILE A 1 641 ? 15.996 -18.534 -32.918 1.00 62.12 641 ILE A O 1
ATOM 4845 N N . THR A 1 642 ? 15.287 -17.569 -34.817 1.00 62.47 642 THR A N 1
ATOM 4846 C CA . THR A 1 642 ? 13.868 -17.523 -34.425 1.00 62.47 642 THR A CA 1
ATOM 4847 C C . THR A 1 642 ? 13.293 -18.945 -34.303 1.00 62.47 642 THR A C 1
ATOM 4849 O O . THR A 1 642 ? 13.801 -19.861 -34.952 1.00 62.47 642 THR A O 1
ATOM 4852 N N . PRO A 1 643 ? 12.189 -19.172 -33.567 1.00 61.34 643 PRO A N 1
ATOM 4853 C CA . PRO A 1 643 ? 11.497 -20.469 -33.584 1.00 61.34 643 PRO A CA 1
ATOM 4854 C C . PRO A 1 643 ? 11.051 -20.900 -34.998 1.00 61.34 643 PRO A C 1
ATOM 4856 O O . PRO A 1 643 ? 10.868 -22.085 -35.262 1.00 61.34 643 PRO A O 1
ATOM 4859 N N . SER A 1 644 ? 10.957 -19.950 -35.938 1.00 58.38 644 SER A N 1
ATOM 4860 C CA . SER A 1 644 ? 10.701 -20.176 -37.367 1.00 58.38 644 SER A CA 1
ATOM 4861 C C . SER A 1 644 ? 11.947 -20.559 -38.193 1.00 58.38 644 SER A C 1
ATOM 4863 O O . SER A 1 644 ? 11.832 -20.743 -39.404 1.00 58.38 644 SER A O 1
ATOM 4865 N N . GLY A 1 645 ? 13.136 -20.661 -37.590 1.00 64.31 645 GLY A N 1
ATOM 4866 C CA . GLY A 1 645 ? 14.374 -21.054 -38.275 1.00 64.31 645 GLY A CA 1
ATOM 4867 C C . GLY A 1 645 ? 15.154 -19.918 -38.956 1.00 64.31 645 GLY A C 1
ATOM 4868 O O . GLY A 1 645 ? 16.169 -20.189 -39.591 1.00 64.31 645 GLY A O 1
ATOM 4869 N N . ALA A 1 646 ? 14.718 -18.660 -38.837 1.00 73.00 646 ALA A N 1
ATOM 4870 C CA . ALA A 1 646 ? 15.373 -17.516 -39.480 1.00 73.00 646 ALA A CA 1
ATOM 4871 C C . ALA A 1 646 ? 16.510 -16.923 -38.622 1.00 73.00 646 ALA A C 1
ATOM 4873 O O . ALA A 1 646 ? 16.322 -16.734 -37.416 1.00 73.00 646 ALA A O 1
ATOM 4874 N N . GLU A 1 647 ? 17.656 -16.617 -39.246 1.00 74.69 647 GLU A N 1
ATOM 4875 C CA . GLU A 1 647 ? 18.840 -16.001 -38.618 1.00 74.69 647 GLU A CA 1
ATOM 4876 C C . GLU A 1 647 ? 18.559 -14.535 -38.238 1.00 74.69 647 GLU A C 1
ATOM 4878 O O . GLU A 1 647 ? 18.003 -13.769 -39.031 1.00 74.69 647 GLU A O 1
ATOM 4883 N N . ILE A 1 648 ? 18.935 -14.147 -37.018 1.00 78.62 648 ILE A N 1
ATOM 4884 C CA . ILE A 1 648 ? 18.727 -12.793 -36.484 1.00 78.62 648 ILE A CA 1
ATOM 4885 C C . ILE A 1 648 ? 20.004 -11.969 -36.681 1.00 78.62 648 ILE A C 1
ATOM 4887 O O . ILE A 1 648 ? 21.091 -12.413 -36.308 1.00 78.62 648 ILE A O 1
ATOM 4891 N N . ASP A 1 649 ? 19.881 -10.761 -37.237 1.00 80.38 649 ASP A N 1
ATOM 4892 C CA . ASP A 1 649 ? 21.004 -9.826 -37.343 1.00 80.38 649 ASP A CA 1
ATOM 4893 C C . ASP A 1 649 ? 21.320 -9.235 -35.950 1.00 80.38 649 ASP A C 1
ATOM 4895 O O . ASP A 1 649 ? 20.455 -8.595 -35.343 1.00 80.38 649 ASP A O 1
ATOM 4899 N N . PRO A 1 650 ? 22.543 -9.418 -35.413 1.00 73.12 650 PRO A N 1
ATOM 4900 C CA . PRO A 1 650 ? 22.917 -8.899 -34.097 1.00 73.12 650 PRO A CA 1
ATOM 4901 C C . PRO A 1 650 ? 22.933 -7.363 -34.019 1.00 73.12 650 PRO A C 1
ATOM 4903 O O . PRO A 1 650 ? 22.928 -6.810 -32.917 1.00 73.12 650 PRO A O 1
ATOM 4906 N N . ILE A 1 651 ? 22.966 -6.653 -35.154 1.00 78.69 651 ILE A N 1
ATOM 4907 C CA . ILE A 1 651 ? 22.969 -5.187 -35.182 1.00 78.69 651 ILE A CA 1
ATOM 4908 C C . ILE A 1 651 ? 21.546 -4.644 -35.036 1.00 78.69 651 ILE A C 1
ATOM 4910 O O . ILE A 1 651 ? 21.309 -3.798 -34.175 1.00 78.69 651 ILE A O 1
ATOM 4914 N N . THR A 1 652 ? 20.605 -5.124 -35.848 1.00 77.38 652 THR A N 1
ATOM 4915 C CA . THR A 1 652 ? 19.225 -4.607 -35.887 1.00 77.38 652 THR A CA 1
ATOM 4916 C C . THR A 1 652 ? 18.264 -5.372 -34.978 1.00 77.38 652 THR A C 1
ATOM 4918 O O . THR A 1 652 ? 17.199 -4.861 -34.651 1.00 77.38 652 THR A O 1
ATOM 4921 N N . GLY A 1 653 ? 18.604 -6.599 -34.571 1.00 76.25 653 GLY A N 1
ATOM 4922 C CA . GLY A 1 653 ? 17.712 -7.478 -33.810 1.00 76.25 653 GLY A CA 1
ATOM 4923 C C . GLY A 1 653 ? 16.553 -8.055 -34.636 1.00 76.25 653 GLY A C 1
ATOM 4924 O O . GLY A 1 653 ? 15.701 -8.757 -34.083 1.00 76.25 653 GLY A O 1
ATOM 4925 N N . THR A 1 654 ? 16.521 -7.791 -35.945 1.00 81.94 654 THR A N 1
ATOM 4926 C CA . THR A 1 654 ? 15.498 -8.265 -36.887 1.00 81.94 654 THR A CA 1
ATOM 4927 C C . THR A 1 654 ? 15.971 -9.493 -37.661 1.00 81.94 654 THR A C 1
ATOM 4929 O O . THR A 1 654 ? 17.155 -9.842 -37.650 1.00 81.94 654 THR A O 1
ATOM 4932 N N . VAL A 1 655 ? 15.043 -10.180 -38.332 1.00 80.69 655 VAL A N 1
ATOM 4933 C CA . VAL A 1 655 ? 15.399 -11.259 -39.260 1.00 80.69 655 VAL A CA 1
ATOM 4934 C C . VAL A 1 655 ? 16.296 -10.694 -40.357 1.00 80.69 655 VAL A C 1
ATOM 4936 O O . VAL A 1 655 ? 15.968 -9.681 -40.983 1.00 80.69 655 VAL A O 1
ATOM 4939 N N . LYS A 1 656 ? 17.428 -11.362 -40.597 1.00 71.75 656 LYS A N 1
ATOM 4940 C CA . LYS A 1 656 ? 18.383 -10.994 -41.639 1.00 71.75 656 LYS A CA 1
ATOM 4941 C C . LYS A 1 656 ? 17.685 -11.029 -42.994 1.00 71.75 656 LYS A C 1
ATOM 4943 O O . LYS A 1 656 ? 17.472 -12.083 -43.585 1.00 71.75 656 LYS A O 1
ATOM 4948 N N . THR A 1 657 ? 17.316 -9.852 -43.477 1.00 64.06 657 THR A N 1
ATOM 4949 C CA . THR A 1 657 ? 16.864 -9.677 -44.852 1.00 64.06 657 THR A CA 1
ATOM 4950 C C . THR A 1 657 ? 18.122 -9.650 -45.703 1.00 64.06 657 THR A C 1
ATOM 4952 O O . THR A 1 657 ? 19.005 -8.822 -45.462 1.00 64.06 657 THR A O 1
ATOM 4955 N N . GLU A 1 658 ? 18.250 -10.567 -46.661 1.00 56.50 658 GLU A N 1
ATOM 4956 C CA . GLU A 1 658 ? 19.304 -10.465 -47.668 1.00 56.50 658 GLU A CA 1
ATOM 4957 C C . GLU A 1 658 ? 19.142 -9.105 -48.344 1.00 56.50 658 GLU A C 1
ATOM 4959 O O . GLU A 1 658 ? 18.151 -8.853 -49.032 1.00 56.50 658 GLU A O 1
ATOM 4964 N N . LYS A 1 659 ? 20.076 -8.180 -48.083 1.00 56.56 659 LYS A N 1
ATOM 4965 C CA . LYS A 1 659 ? 20.120 -6.929 -48.836 1.00 56.56 659 LYS A CA 1
ATOM 4966 C C . LYS A 1 659 ? 20.171 -7.335 -50.307 1.00 56.56 659 LYS A C 1
ATOM 4968 O O . LYS A 1 659 ? 21.050 -8.137 -50.636 1.00 56.56 659 LYS A O 1
ATOM 4973 N N . PRO A 1 660 ? 19.272 -6.825 -51.171 1.00 54.53 660 PRO A N 1
ATOM 4974 C CA . PRO A 1 660 ? 19.394 -7.086 -52.594 1.00 54.53 660 PRO A CA 1
ATOM 4975 C C . PRO A 1 660 ? 20.817 -6.696 -52.976 1.00 54.53 660 PRO A C 1
ATOM 4977 O O . PRO A 1 660 ? 21.257 -5.588 -52.649 1.00 54.53 660 PRO A O 1
ATOM 4980 N N . SER A 1 661 ? 21.569 -7.632 -53.558 1.00 54.78 661 SER A N 1
ATOM 4981 C CA . SER A 1 661 ? 22.884 -7.319 -54.094 1.00 54.78 661 SER A CA 1
ATOM 4982 C C . SER A 1 661 ? 22.660 -6.178 -55.068 1.00 54.78 661 SER A C 1
ATOM 4984 O O . SER A 1 661 ? 22.006 -6.360 -56.095 1.00 54.78 661 SER A O 1
ATOM 4986 N N . ILE A 1 662 ? 23.120 -4.984 -54.703 1.00 58.47 662 ILE A N 1
ATOM 4987 C CA . ILE A 1 662 ? 23.116 -3.860 -55.620 1.00 58.47 662 ILE A CA 1
ATOM 4988 C C . ILE A 1 662 ? 24.164 -4.239 -56.661 1.00 58.47 662 ILE A C 1
ATOM 4990 O O . ILE A 1 662 ? 25.355 -3.969 -56.498 1.00 58.47 662 ILE A O 1
ATOM 4994 N N . GLU A 1 663 ? 23.733 -4.947 -57.700 1.00 56.25 663 GLU A N 1
ATOM 4995 C CA . GLU A 1 663 ? 24.469 -5.081 -58.945 1.00 56.25 663 GLU A CA 1
ATOM 4996 C C . GLU A 1 663 ? 24.448 -3.701 -59.605 1.00 56.25 663 GLU A C 1
ATOM 4998 O O . GLU A 1 663 ? 23.747 -3.464 -60.579 1.00 56.25 663 GLU A O 1
ATOM 5003 N N . MET A 1 664 ? 25.171 -2.749 -59.006 1.00 59.81 664 MET A N 1
ATOM 5004 C CA . MET A 1 664 ? 25.480 -1.490 -59.663 1.00 59.81 664 MET A CA 1
ATOM 5005 C C . MET A 1 664 ? 26.270 -1.848 -60.911 1.00 59.81 664 MET A C 1
ATOM 5007 O O . MET A 1 664 ? 27.293 -2.548 -60.838 1.00 59.81 664 MET A O 1
ATOM 5011 N N . THR A 1 665 ? 25.781 -1.357 -62.039 1.00 78.19 665 THR A N 1
ATOM 5012 C CA . THR A 1 665 ? 26.531 -1.388 -63.289 1.00 78.19 665 THR A CA 1
ATOM 5013 C C . THR A 1 665 ? 27.861 -0.654 -63.096 1.00 78.19 665 THR A C 1
ATOM 5015 O O . THR A 1 665 ? 27.998 0.201 -62.220 1.00 78.19 665 THR A O 1
ATOM 5018 N N . GLU A 1 666 ? 28.886 -1.020 -63.864 1.00 74.88 666 GLU A N 1
ATOM 5019 C CA . GLU A 1 666 ? 30.222 -0.418 -63.726 1.00 74.88 666 GLU A CA 1
ATOM 5020 C C . GLU A 1 666 ? 30.181 1.111 -63.920 1.00 74.88 666 GLU A C 1
ATOM 5022 O O . GLU A 1 666 ? 30.845 1.843 -63.195 1.00 74.88 666 GLU A O 1
ATOM 5027 N N . GLU A 1 667 ? 29.263 1.589 -64.764 1.00 78.12 667 GLU A N 1
ATOM 5028 C CA . GLU A 1 667 ? 28.981 3.008 -65.000 1.00 78.12 667 GLU A CA 1
ATOM 5029 C C . GLU A 1 667 ? 28.376 3.723 -63.773 1.00 78.12 667 GLU A C 1
ATOM 5031 O O . GLU A 1 667 ? 28.781 4.833 -63.429 1.00 78.12 667 GLU A O 1
ATOM 5036 N N . GLU A 1 668 ? 27.453 3.085 -63.044 1.00 77.75 668 GLU A N 1
ATOM 5037 C CA . GLU A 1 668 ? 26.901 3.649 -61.801 1.00 77.75 668 GLU A CA 1
ATOM 5038 C C . GLU A 1 668 ? 27.943 3.686 -60.676 1.00 77.75 668 GLU A C 1
ATOM 5040 O O . GLU A 1 668 ? 27.954 4.624 -59.874 1.00 77.75 668 GLU A O 1
ATOM 5045 N N . LYS A 1 669 ? 28.863 2.710 -60.642 1.00 75.56 669 LYS A N 1
ATOM 5046 C CA . LYS A 1 669 ? 29.988 2.711 -59.692 1.00 75.56 669 LYS A CA 1
ATOM 5047 C C . LYS A 1 669 ? 30.960 3.848 -59.973 1.00 75.56 669 LYS A C 1
ATOM 5049 O O . LYS A 1 669 ? 31.409 4.492 -59.027 1.00 75.56 669 LYS A O 1
ATOM 5054 N N . GLU A 1 670 ? 31.280 4.099 -61.241 1.00 79.06 670 GLU A N 1
ATOM 5055 C CA . GLU A 1 670 ? 32.137 5.218 -61.642 1.00 79.06 670 GLU A CA 1
ATOM 5056 C C . GLU A 1 670 ? 31.485 6.564 -61.295 1.00 79.06 670 GLU A C 1
ATOM 5058 O O . GLU A 1 670 ? 32.125 7.412 -60.672 1.00 79.06 670 GLU A O 1
ATOM 5063 N N . ALA A 1 671 ? 30.186 6.732 -61.563 1.00 80.62 671 ALA A N 1
ATOM 5064 C CA . ALA A 1 671 ? 29.454 7.952 -61.219 1.00 80.62 671 ALA A CA 1
ATOM 5065 C C . ALA A 1 671 ? 29.363 8.203 -59.697 1.00 80.62 671 ALA A C 1
ATOM 5067 O O . ALA A 1 671 ? 29.518 9.341 -59.234 1.00 80.62 671 ALA A O 1
ATOM 5068 N N . GLU A 1 672 ? 29.140 7.164 -58.881 1.00 79.75 672 GLU A N 1
ATOM 5069 C CA . GLU A 1 672 ? 29.212 7.300 -57.420 1.00 79.75 672 GLU A CA 1
ATOM 5070 C C . GLU A 1 672 ? 30.640 7.579 -56.934 1.00 79.75 672 GLU A C 1
ATOM 5072 O O . GLU A 1 672 ? 30.822 8.391 -56.022 1.00 79.75 672 GLU A O 1
ATOM 5077 N N . ALA A 1 673 ? 31.657 6.972 -57.553 1.00 80.50 673 ALA A N 1
ATOM 5078 C CA . ALA A 1 673 ? 33.058 7.227 -57.228 1.00 80.50 673 ALA A CA 1
ATOM 5079 C C . ALA A 1 673 ? 33.460 8.682 -57.525 1.00 80.50 673 ALA A C 1
ATOM 5081 O O . ALA A 1 673 ? 34.117 9.313 -56.694 1.00 80.50 673 ALA A O 1
ATOM 5082 N N . GLU A 1 674 ? 33.009 9.256 -58.643 1.00 82.38 674 GLU A N 1
ATOM 5083 C CA . GLU A 1 674 ? 33.197 10.677 -58.959 1.00 82.38 674 GLU A CA 1
ATOM 5084 C C . GLU A 1 674 ? 32.504 11.582 -57.933 1.00 82.38 674 GLU A C 1
ATOM 5086 O O . GLU A 1 674 ? 33.088 12.551 -57.435 1.00 82.38 674 GLU A O 1
ATOM 5091 N N . LYS A 1 675 ? 31.270 11.244 -57.542 1.00 84.25 675 LYS A N 1
ATOM 5092 C CA . LYS A 1 675 ? 30.535 11.987 -56.510 1.00 84.25 675 LYS A CA 1
ATOM 5093 C C . LYS A 1 675 ? 31.254 11.942 -55.160 1.00 84.25 675 LYS A C 1
ATOM 5095 O O . LYS A 1 675 ? 31.340 12.965 -54.475 1.00 84.25 675 LYS A O 1
ATOM 5100 N N . LEU A 1 676 ? 31.798 10.784 -54.784 1.00 79.75 676 LEU A N 1
ATOM 5101 C CA . LEU A 1 676 ? 32.605 10.610 -53.576 1.00 79.75 676 LEU A CA 1
ATOM 5102 C C . LEU A 1 676 ? 33.926 11.377 -53.661 1.00 79.75 676 LEU A C 1
ATOM 5104 O O . LEU A 1 676 ? 34.320 11.998 -52.676 1.00 79.75 676 LEU A O 1
ATOM 5108 N N . PHE A 1 677 ? 34.575 11.414 -54.825 1.00 80.81 677 PHE A N 1
ATOM 5109 C CA . PHE A 1 677 ? 35.782 12.210 -55.043 1.00 80.81 677 PHE A CA 1
ATOM 5110 C C . PHE A 1 677 ? 35.524 13.697 -54.776 1.00 80.81 677 PHE A C 1
ATOM 5112 O O . PHE A 1 677 ? 36.250 14.323 -54.004 1.00 80.81 677 PHE A O 1
ATOM 5119 N N . VAL A 1 678 ? 34.439 14.246 -55.332 1.00 85.31 678 VAL A N 1
ATOM 5120 C CA . VAL A 1 678 ? 34.042 15.646 -55.109 1.00 85.31 678 VAL A CA 1
ATOM 5121 C C . VAL A 1 678 ? 33.701 15.907 -53.639 1.00 85.31 678 VAL A C 1
ATOM 5123 O O . VAL A 1 678 ? 34.034 16.967 -53.104 1.00 85.31 678 VAL A O 1
ATOM 5126 N N . LEU A 1 679 ? 33.056 14.955 -52.959 1.00 81.88 679 LEU A N 1
ATOM 5127 C CA . LEU A 1 679 ? 32.754 15.061 -51.529 1.00 81.88 679 LEU A CA 1
ATOM 5128 C C . LEU A 1 679 ? 34.027 15.066 -50.675 1.00 81.88 679 LEU A C 1
ATOM 5130 O O . LEU A 1 679 ? 34.147 15.917 -49.794 1.00 81.88 679 LEU A O 1
ATOM 5134 N N . PHE A 1 680 ? 34.985 14.177 -50.950 1.00 80.94 680 PHE A N 1
ATOM 5135 C CA . PHE A 1 680 ? 36.259 14.124 -50.230 1.00 80.94 680 PHE A CA 1
ATOM 5136 C C . PHE A 1 680 ? 37.136 15.351 -50.503 1.00 80.94 680 PHE A C 1
ATOM 5138 O O . PHE A 1 680 ? 37.721 15.882 -49.563 1.00 80.94 680 PHE A O 1
ATOM 5145 N N . ASP A 1 681 ? 37.174 15.863 -51.735 1.00 81.06 681 ASP A N 1
ATOM 5146 C CA . ASP A 1 681 ? 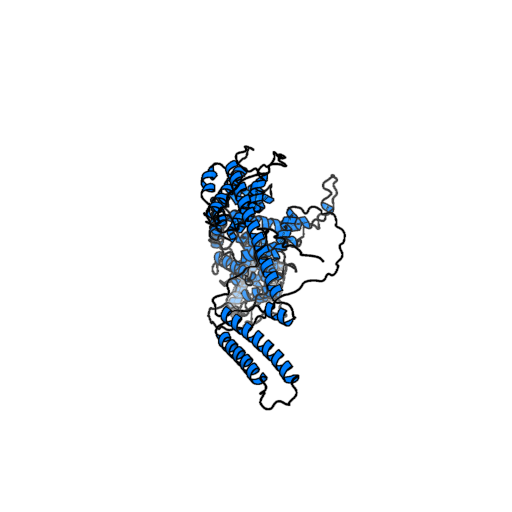37.882 17.108 -52.069 1.00 81.06 681 ASP A CA 1
ATOM 5147 C C . ASP A 1 681 ? 37.240 18.326 -51.381 1.00 81.06 681 ASP A C 1
ATOM 5149 O O . ASP A 1 681 ? 37.915 19.176 -50.792 1.00 81.06 681 ASP A O 1
ATOM 5153 N N . ARG A 1 682 ? 35.902 18.377 -51.337 1.00 81.75 682 ARG A N 1
ATOM 5154 C CA . ARG A 1 682 ? 35.175 19.414 -50.594 1.00 81.75 682 ARG A CA 1
ATOM 5155 C C . ARG A 1 682 ? 35.446 19.340 -49.088 1.00 81.75 682 ARG A C 1
ATOM 5157 O O . ARG A 1 682 ? 35.533 20.394 -48.459 1.00 81.75 682 ARG A O 1
ATOM 5164 N N . LEU A 1 683 ? 35.583 18.134 -48.535 1.00 78.31 683 LEU A N 1
ATOM 5165 C CA . LEU A 1 683 ? 35.861 17.884 -47.118 1.00 78.31 683 LEU A CA 1
ATOM 5166 C C . LEU A 1 683 ? 37.312 18.231 -46.733 1.00 78.31 683 LEU A C 1
ATOM 5168 O O . LEU A 1 683 ? 37.547 18.789 -45.657 1.00 78.31 683 LEU A O 1
ATOM 5172 N N . GLU A 1 684 ? 38.274 17.972 -47.628 1.00 79.31 684 GLU A N 1
ATOM 5173 C CA . GLU A 1 684 ? 39.655 18.468 -47.513 1.00 79.31 684 GLU A CA 1
ATOM 5174 C C . GLU A 1 684 ? 39.669 19.999 -47.512 1.00 79.31 684 GLU A C 1
ATOM 5176 O O . GLU A 1 684 ? 40.269 20.628 -46.638 1.00 79.31 684 GLU A O 1
ATOM 5181 N N . ARG A 1 685 ? 38.956 20.621 -48.459 1.00 78.31 685 ARG A N 1
ATOM 5182 C CA . ARG A 1 685 ? 38.917 22.082 -48.596 1.00 78.31 685 ARG A CA 1
ATOM 5183 C C . ARG A 1 685 ? 38.208 22.774 -47.432 1.00 78.31 685 ARG A C 1
ATOM 5185 O O . ARG A 1 685 ? 38.534 23.916 -47.121 1.00 78.31 685 ARG A O 1
ATOM 5192 N N . SER A 1 686 ? 37.255 22.105 -46.780 1.00 79.50 686 SER A N 1
ATOM 5193 C CA . SER A 1 686 ? 36.625 22.599 -45.550 1.00 79.50 686 SER A CA 1
ATOM 5194 C C . SER A 1 686 ? 37.472 22.364 -44.293 1.00 79.50 686 SER A C 1
ATOM 5196 O O . SER A 1 686 ? 37.047 22.758 -43.212 1.00 79.50 686 SER A O 1
ATOM 5198 N N . GLY A 1 687 ? 38.643 21.723 -44.408 1.00 74.00 687 GLY A N 1
ATOM 5199 C CA . GLY A 1 687 ? 39.564 21.472 -43.295 1.00 74.00 687 GLY A CA 1
ATOM 5200 C C . GLY A 1 687 ? 39.093 20.408 -42.300 1.00 74.00 687 GLY A C 1
ATOM 5201 O O . GLY A 1 687 ? 39.697 20.261 -41.241 1.00 74.00 687 GLY A O 1
ATOM 5202 N N . ALA A 1 688 ? 38.028 19.667 -42.623 1.00 71.69 688 ALA A N 1
ATOM 5203 C CA . ALA A 1 688 ? 37.464 18.633 -41.752 1.00 71.69 688 ALA A CA 1
ATOM 5204 C C . ALA A 1 688 ? 38.258 17.314 -41.813 1.00 71.69 688 ALA A C 1
ATOM 5206 O O . ALA A 1 688 ? 38.112 16.468 -40.934 1.00 71.69 688 ALA A O 1
ATOM 5207 N N . LEU A 1 689 ? 39.118 17.152 -42.824 1.00 73.00 689 LEU A N 1
ATOM 5208 C CA . LEU A 1 689 ? 40.005 16.005 -42.974 1.00 73.00 689 LEU A CA 1
ATOM 5209 C C . LEU A 1 689 ? 41.419 16.476 -43.362 1.00 73.00 689 LEU A C 1
ATOM 5211 O O . LEU A 1 689 ? 41.558 17.230 -44.328 1.00 73.00 689 LEU A O 1
ATOM 5215 N N . PRO A 1 690 ? 42.485 16.051 -42.658 1.00 75.00 690 PRO A N 1
ATOM 5216 C CA . PRO A 1 690 ? 43.845 16.344 -43.088 1.00 75.00 690 PRO A CA 1
ATOM 5217 C C . PRO A 1 690 ? 44.171 15.586 -44.392 1.00 75.00 690 PRO A C 1
ATOM 5219 O O . PRO A 1 690 ? 43.801 14.417 -44.524 1.00 75.00 690 PRO A O 1
ATOM 5222 N N . PRO A 1 691 ? 44.929 16.189 -45.330 1.00 68.62 691 PRO A N 1
ATOM 5223 C CA . PRO A 1 691 ? 45.163 15.631 -46.670 1.00 68.62 691 PRO A CA 1
ATOM 5224 C C . PRO A 1 691 ? 45.864 14.259 -46.665 1.00 68.62 691 PRO A C 1
ATOM 5226 O O . PRO A 1 691 ? 45.719 13.477 -47.599 1.00 68.62 691 PRO A O 1
ATOM 5229 N N . ASN A 1 692 ? 46.578 13.921 -45.586 1.00 70.00 692 ASN A N 1
ATOM 5230 C CA . ASN A 1 692 ? 47.240 12.622 -45.419 1.00 70.00 692 ASN A CA 1
ATOM 5231 C C . ASN A 1 692 ? 46.292 11.483 -44.997 1.00 70.00 692 ASN A C 1
ATOM 5233 O O . ASN A 1 692 ? 46.677 10.319 -45.080 1.00 70.00 692 ASN A O 1
ATOM 5237 N N . GLN A 1 693 ? 45.084 11.793 -44.514 1.00 73.25 693 GLN A N 1
ATOM 5238 C CA . GLN A 1 693 ? 44.079 10.797 -44.118 1.00 73.25 693 GLN A CA 1
ATOM 5239 C C . GLN A 1 693 ? 42.971 10.632 -45.161 1.00 73.25 693 GLN A C 1
ATOM 5241 O O . GLN A 1 693 ? 42.067 9.828 -44.947 1.00 73.25 693 GLN A O 1
ATOM 5246 N N . ASN A 1 694 ? 43.036 11.347 -46.291 1.00 75.38 694 ASN A N 1
ATOM 5247 C CA . ASN A 1 694 ? 42.054 11.178 -47.350 1.00 75.38 694 ASN A CA 1
ATOM 5248 C C . ASN A 1 694 ? 42.218 9.805 -48.030 1.00 75.38 694 ASN A C 1
ATOM 5250 O O . ASN A 1 694 ? 43.245 9.561 -48.681 1.00 75.38 694 ASN A O 1
ATOM 5254 N N . PRO A 1 695 ? 41.216 8.912 -47.922 1.00 74.75 695 PRO A N 1
ATOM 5255 C CA . PRO A 1 695 ? 41.270 7.590 -48.535 1.00 74.75 695 PRO A CA 1
ATOM 5256 C C . PRO A 1 695 ? 41.419 7.655 -50.061 1.00 74.75 695 PRO A C 1
ATOM 5258 O O . PRO A 1 695 ? 42.099 6.800 -50.625 1.00 74.75 695 PRO A O 1
ATOM 5261 N N . MET A 1 696 ? 40.889 8.692 -50.724 1.00 73.00 696 MET A N 1
ATOM 5262 C CA . MET A 1 696 ? 41.017 8.860 -52.177 1.00 73.00 696 MET A CA 1
ATOM 5263 C C . MET A 1 696 ? 42.451 9.191 -52.596 1.00 73.00 696 MET A C 1
ATOM 5265 O O . MET A 1 696 ? 42.976 8.583 -53.525 1.00 73.00 696 MET A O 1
ATOM 5269 N N . ARG A 1 697 ? 43.142 10.090 -51.881 1.00 74.25 697 ARG A N 1
ATOM 5270 C CA . ARG A 1 697 ? 44.556 10.393 -52.176 1.00 74.25 697 ARG A CA 1
ATOM 5271 C C . ARG A 1 697 ? 45.472 9.219 -51.878 1.00 74.25 697 ARG A C 1
ATOM 5273 O O . ARG A 1 697 ? 46.436 9.007 -52.607 1.00 74.25 697 ARG A O 1
ATOM 5280 N N . LYS A 1 698 ? 45.159 8.438 -50.844 1.00 76.75 698 LYS A N 1
ATOM 5281 C CA . LYS A 1 698 ? 45.878 7.202 -50.534 1.00 76.75 698 LYS A CA 1
ATOM 5282 C C . LYS A 1 698 ? 45.681 6.150 -51.628 1.00 76.75 698 LYS A C 1
ATOM 5284 O O . LYS A 1 698 ? 46.652 5.532 -52.041 1.00 76.75 698 LYS A O 1
ATOM 5289 N N . ALA A 1 699 ? 44.466 6.002 -52.153 1.00 73.00 699 ALA A N 1
ATOM 5290 C CA . ALA A 1 699 ? 44.184 5.083 -53.252 1.00 73.00 699 ALA A CA 1
ATOM 5291 C C . ALA A 1 699 ? 44.852 5.511 -54.577 1.00 73.00 699 ALA A C 1
ATOM 5293 O O . ALA A 1 699 ? 45.365 4.657 -55.299 1.00 73.00 699 ALA A O 1
ATOM 5294 N N . ILE A 1 700 ? 44.928 6.821 -54.851 1.00 74.56 700 ILE A N 1
ATOM 5295 C CA . ILE A 1 700 ? 45.689 7.386 -55.982 1.00 74.56 700 ILE A CA 1
ATOM 5296 C C . ILE A 1 700 ? 47.199 7.164 -55.790 1.00 74.56 700 ILE A C 1
ATOM 5298 O O . ILE A 1 700 ? 47.883 6.733 -56.713 1.00 74.56 700 ILE A O 1
ATOM 5302 N N . ALA A 1 701 ? 47.730 7.398 -54.585 1.00 69.75 701 ALA A N 1
ATOM 5303 C CA . ALA A 1 701 ? 49.144 7.173 -54.271 1.00 69.75 701 ALA A CA 1
ATOM 5304 C C . ALA A 1 701 ? 49.544 5.685 -54.326 1.00 69.75 701 ALA A C 1
ATOM 5306 O O . ALA A 1 701 ? 50.679 5.365 -54.666 1.00 69.75 701 ALA A O 1
ATOM 5307 N N . GLU A 1 702 ? 48.614 4.780 -54.013 1.00 75.56 702 GLU A N 1
ATOM 5308 C CA . GLU A 1 702 ? 48.777 3.326 -54.132 1.00 75.56 702 GLU A CA 1
ATOM 5309 C C . GLU A 1 702 ? 48.554 2.802 -55.567 1.00 75.56 702 GLU A C 1
ATOM 5311 O O . GLU A 1 702 ? 48.694 1.601 -55.794 1.00 75.56 702 GLU A O 1
ATOM 5316 N N . GLY A 1 703 ? 48.216 3.667 -56.536 1.00 63.22 703 GLY A N 1
ATOM 5317 C CA . GLY A 1 703 ? 48.000 3.290 -57.939 1.00 63.22 703 GLY A CA 1
ATOM 5318 C C . GLY A 1 703 ? 46.750 2.435 -58.181 1.00 63.22 703 GLY A C 1
ATOM 5319 O O . GLY A 1 703 ? 46.695 1.699 -59.162 1.00 63.22 703 GLY A O 1
ATOM 5320 N N . LYS A 1 704 ? 45.767 2.489 -57.273 1.00 63.78 704 LYS A N 1
ATOM 5321 C CA . LYS A 1 704 ? 44.515 1.710 -57.343 1.00 63.78 704 LYS A CA 1
ATOM 5322 C C . LYS A 1 704 ? 43.375 2.435 -58.061 1.00 63.78 704 LYS A C 1
ATOM 5324 O O . LYS A 1 704 ? 42.386 1.796 -58.396 1.00 63.78 704 LYS A O 1
ATOM 5329 N N . LEU A 1 705 ? 43.510 3.741 -58.282 1.00 58.25 705 LEU A N 1
ATOM 5330 C CA . LEU A 1 705 ? 42.713 4.497 -59.245 1.00 58.25 705 LEU A CA 1
ATOM 5331 C C . LEU A 1 705 ? 43.664 4.938 -60.356 1.00 58.25 705 LEU A C 1
ATOM 5333 O O . LEU A 1 705 ? 44.553 5.754 -60.103 1.00 58.25 705 LEU A O 1
ATOM 5337 N N . GLY A 1 706 ? 43.520 4.320 -61.524 1.00 49.66 706 GLY A N 1
ATOM 5338 C CA . GLY A 1 706 ? 44.252 4.641 -62.747 1.00 49.66 706 GLY A CA 1
ATOM 5339 C C . GLY A 1 706 ? 43.352 5.355 -63.731 1.00 49.66 706 GLY A C 1
ATOM 5340 O O . GLY A 1 706 ? 42.177 4.936 -63.813 1.00 49.66 706 GLY A O 1
#

Organism: NCBI:txid2447956

pLDDT: mean 70.91, std 21.53, range [22.97, 95.88]

Foldseek 3Di:
DDDDDDDDPDDDDPPDPPPDPDPQDPDLVSVLVVLVVQLVVLVVVLVVLVVVLVPDDDPDPPPPRCNVVSVVSNVVSVVVNVVSVVVDPDDDDVVLVVCVVVVHDSVVVVVVVVVVVVVVVVVVVVVVVVVVVVLVVVLVVCCVVPVVCVVVSVPDDDPPDDDDDDDDDDDDDDDDDDDDDDDPDDQDPPVLVVLVVDDLVPDDLVVLLVLLVLLLVQLLVQLPPPDPPPPHSDHPVCLLSSLVSLLVSCLDLSSLVSCLDLVNLLSLCVQLVSVPVPPSNNVSSVSSLVSSVVRPVVSVVSCVDPSSCNLVVVLVVLVVLLVCLQCVLVVVPPPPVVVPPPPDDDDDDDDDDPPPDCDQQNGDDPLCLLVLLVLLCCLQPDAQDPPARFDPPNQSSLSSLLNHACDPVCVCVLDPPADDDDDDDDDDDDDDDDDDDDDDDDDDDDDDDDDDDDDDDDDDPPQDPVNVVSVVSVVSPDDDDDDRPGDSLVSLVVSLQVNLCSLAPALRFCQDPSSVVVCVVPDVDDPLSRRLSSLSSNLSSLQSDVVSLQSVCCVLQNLQDAQADFLCNGRGPNNSLLSLCVDDVRVNNNLSSLSSLCSSQVVDPLSSLLRRACQSCVSNCVVVVNPDDHPPDDDDPHDCARPVGFGADSHRRHGDDPDPPPPPDPVNVVVVVVVVVVVLVVCVVVVVDPPVPRPVVVCVVVVVPD

Sequence (706 aa):
MAAQQQQSTSRDDPSSPRASESPAPESPQGDLELELMGLANAVYNLGTTVVNDLTKEKDKPGGGKQVGLRVNNVINHLANIDNLSQQITTMVPMQVLAEIDNSRNPGTLTRDRLERAATENQFMNGKIQAISAYRSYFDEALVQYFPELESYLNGTAPEVQHSAPATTSEDGLNGAAQQSFVPNHLQGTSLVTGLLLLNITIFTDRHREELVQTIIDDVDRVIKSENGVEAGRLTNEDAAQALLAVKSLGKMPSGSKVIGREANLATLLAISKVLDSDTVASSEALRCVANCMLLVEEARIVFVSKAVGGGQAMVSLLEFAFNLLLHYPKIVDVPESEKEDKGKGKSKESKEGDAADKVMGDCWSDKLDGMLPPLLRLLNTLPPTFPAPLAVPLTHVIHALITVPVTSSLKSVWFPVLSNPASPHGSASSKTSSPASSPRSTGNELQQGSTQNTSPPHKDAKMGAFDRALSKFAVSRRSPSPTNPQDTLLRAYDLLDVTLSHYMPGDIEADDLSVRELCKTETDSALDDIMCPLVLLITKLCNSGEASRKRMRAWILPEDLDRTSPLETRPDFLGRCIRLLFCVHHPRLKDATGEMLYAVCDSDANVLMSYVGYGNVAGFLFNKGILSAPPAGSASAAPHITPSGAEIDPITGTVKTEKPSIEMTEEEKEAEAEKLFVLFDRLERSGALPPNQNPMRKAIAEGKLG